Protein AF-A2DPB1-F1 (afdb_monomer)

pLDDT: mean 80.9, std 15.15, range [36.19, 98.06]

Structure (mmCIF, N/CA/C/O backbone):
data_AF-A2DPB1-F1
#
_entry.id   AF-A2DPB1-F1
#
loop_
_atom_site.group_PDB
_atom_site.id
_atom_site.type_symbol
_atom_site.label_atom_id
_atom_site.label_alt_id
_atom_site.label_comp_id
_atom_site.label_asym_id
_atom_site.label_entity_id
_atom_site.label_seq_id
_atom_site.pdbx_PDB_ins_code
_atom_site.Cartn_x
_atom_site.Cartn_y
_atom_site.Cartn_z
_atom_site.occupancy
_atom_site.B_iso_or_equiv
_atom_site.auth_seq_id
_atom_site.auth_comp_id
_atom_site.auth_asym_id
_atom_site.auth_atom_id
_atom_site.pdbx_PDB_model_num
ATOM 1 N N . MET A 1 1 ? 36.292 -20.728 0.031 1.00 47.22 1 MET A N 1
ATOM 2 C CA . MET A 1 1 ? 35.070 -20.065 -0.476 1.00 47.22 1 MET A CA 1
ATOM 3 C C . MET A 1 1 ? 35.254 -19.887 -1.971 1.00 47.22 1 MET A C 1
ATOM 5 O O . MET A 1 1 ? 36.347 -19.514 -2.369 1.00 47.22 1 MET A O 1
ATOM 9 N N . SER A 1 2 ? 34.278 -20.274 -2.790 1.00 42.97 2 SER A N 1
ATOM 10 C CA . SER A 1 2 ? 34.406 -20.267 -4.252 1.00 42.97 2 SER A CA 1
ATOM 11 C C . SER A 1 2 ? 34.177 -18.864 -4.815 1.00 42.97 2 SER A C 1
ATOM 13 O O . SER A 1 2 ? 33.111 -18.297 -4.583 1.00 42.97 2 SER A O 1
ATOM 15 N N . THR A 1 3 ? 35.133 -18.340 -5.581 1.00 65.50 3 THR A N 1
ATOM 16 C CA . THR A 1 3 ? 34.942 -17.163 -6.441 1.00 65.50 3 THR A CA 1
ATOM 17 C C . THR A 1 3 ? 33.886 -17.496 -7.492 1.00 65.50 3 THR A C 1
ATOM 19 O O . THR A 1 3 ? 34.052 -18.454 -8.253 1.00 65.50 3 THR A O 1
ATOM 22 N N . ALA A 1 4 ? 32.781 -16.752 -7.517 1.00 75.88 4 ALA A N 1
ATOM 23 C CA . ALA A 1 4 ? 31.802 -16.867 -8.591 1.00 75.88 4 ALA A CA 1
ATOM 24 C C . ALA A 1 4 ? 32.280 -16.020 -9.777 1.00 75.88 4 ALA A C 1
ATOM 26 O O . ALA A 1 4 ? 32.583 -14.840 -9.613 1.00 75.88 4 ALA A O 1
ATOM 27 N N . ILE A 1 5 ? 32.369 -16.638 -10.956 1.00 81.44 5 ILE A N 1
ATOM 28 C CA . ILE A 1 5 ? 32.794 -15.990 -12.201 1.00 81.44 5 ILE A CA 1
ATOM 29 C C . ILE A 1 5 ? 31.642 -16.092 -13.200 1.00 81.44 5 ILE A C 1
ATOM 31 O O . ILE A 1 5 ? 31.186 -17.199 -13.507 1.00 81.44 5 ILE A O 1
ATOM 35 N N . TYR A 1 6 ? 31.189 -14.942 -13.697 1.00 84.12 6 TYR A N 1
ATOM 36 C CA . TYR A 1 6 ? 30.131 -14.820 -14.700 1.00 84.12 6 TYR A CA 1
ATOM 37 C C . TYR A 1 6 ? 30.739 -14.295 -16.001 1.00 84.12 6 TYR A C 1
ATOM 39 O O . TYR A 1 6 ? 31.302 -13.206 -16.009 1.00 84.12 6 TYR A O 1
ATOM 47 N N . THR A 1 7 ? 30.637 -15.058 -17.090 1.00 84.75 7 THR A N 1
ATOM 48 C CA . THR A 1 7 ? 31.286 -14.738 -18.371 1.00 84.75 7 THR A CA 1
ATOM 49 C C . THR A 1 7 ? 30.257 -14.353 -19.428 1.00 84.75 7 THR A C 1
ATOM 51 O O . THR A 1 7 ? 29.330 -15.112 -19.713 1.00 84.75 7 THR A O 1
ATOM 54 N N . TYR A 1 8 ? 30.458 -13.201 -20.064 1.00 86.31 8 TYR A N 1
ATOM 55 C CA . TYR A 1 8 ? 29.583 -12.645 -21.089 1.00 86.31 8 TYR A CA 1
ATOM 56 C C . TYR A 1 8 ? 30.371 -12.363 -22.370 1.00 86.31 8 TYR A C 1
ATOM 58 O O . TYR A 1 8 ? 31.375 -11.664 -22.343 1.00 86.31 8 TYR A O 1
ATOM 66 N N . ILE A 1 9 ? 29.897 -12.860 -23.515 1.00 86.50 9 ILE A N 1
ATOM 67 C CA . ILE A 1 9 ? 30.396 -12.407 -24.825 1.00 86.50 9 ILE A CA 1
ATOM 68 C C . ILE A 1 9 ? 29.836 -11.014 -25.108 1.00 86.50 9 ILE A C 1
ATOM 70 O O . ILE A 1 9 ? 28.608 -10.857 -25.108 1.00 86.50 9 ILE A O 1
ATOM 74 N N . VAL A 1 10 ? 30.724 -10.049 -25.345 1.00 87.50 10 VAL A N 1
ATOM 75 C CA . VAL A 1 10 ? 30.403 -8.626 -25.525 1.00 87.50 10 VAL A CA 1
ATOM 76 C C . VAL A 1 10 ? 31.264 -7.996 -26.617 1.00 87.50 10 VAL A C 1
ATOM 78 O O . VAL A 1 10 ? 32.323 -8.523 -26.960 1.00 87.50 10 VAL A O 1
ATOM 81 N N . ASP A 1 11 ? 30.830 -6.841 -27.114 1.00 88.00 11 ASP A N 1
ATOM 82 C CA . ASP A 1 11 ? 31.676 -5.942 -27.904 1.00 88.00 11 ASP A CA 1
ATOM 83 C C . ASP A 1 11 ? 32.127 -4.779 -27.006 1.00 88.00 11 ASP A C 1
ATOM 85 O O . ASP A 1 11 ? 31.291 -4.063 -26.458 1.00 88.00 11 ASP A O 1
ATOM 89 N N . TYR A 1 12 ? 33.431 -4.605 -26.806 1.00 88.12 12 TYR A N 1
ATOM 90 C CA . TYR A 1 12 ? 34.003 -3.497 -26.037 1.00 88.12 12 TYR A CA 1
ATOM 91 C C . TYR A 1 12 ? 34.253 -2.288 -26.938 1.00 88.12 12 TYR A C 1
ATOM 93 O O . TYR A 1 12 ? 34.851 -2.444 -28.003 1.00 88.12 12 TYR A O 1
ATOM 101 N N . TYR A 1 13 ? 33.829 -1.098 -26.509 1.00 83.31 13 TYR A N 1
ATOM 102 C CA . TYR A 1 13 ? 34.054 0.163 -27.218 1.00 83.31 13 TYR A CA 1
ATOM 103 C C . TYR A 1 13 ? 35.160 0.974 -26.542 1.00 83.31 13 TYR A C 1
ATOM 105 O O . TYR A 1 13 ? 34.968 1.477 -25.436 1.00 83.31 13 TYR A O 1
ATOM 113 N N . ASP A 1 14 ? 36.278 1.146 -27.246 1.00 69.88 14 ASP A N 1
ATOM 114 C CA . ASP A 1 14 ? 37.381 2.033 -26.839 1.00 69.88 14 ASP A CA 1
ATOM 115 C C . ASP A 1 14 ? 37.124 3.478 -27.321 1.00 69.88 14 ASP A C 1
ATOM 117 O O . ASP A 1 14 ? 37.449 4.470 -26.675 1.00 69.88 14 ASP A O 1
ATOM 121 N N . THR A 1 15 ? 36.432 3.611 -28.459 1.00 65.25 15 THR A N 1
ATOM 122 C CA . THR A 1 15 ? 35.883 4.876 -28.972 1.00 65.25 15 THR A CA 1
ATOM 123 C C . THR A 1 15 ? 34.511 4.622 -29.611 1.00 65.25 15 THR A C 1
ATOM 125 O O . THR A 1 15 ? 34.209 3.480 -29.964 1.00 65.25 15 THR A O 1
ATOM 128 N N . PRO A 1 16 ? 33.673 5.653 -29.857 1.00 60.62 16 PRO A N 1
ATOM 129 C CA . PRO A 1 16 ? 32.353 5.472 -30.477 1.00 60.62 16 PRO A CA 1
ATOM 130 C C . PRO A 1 16 ? 32.365 4.769 -31.846 1.00 60.62 16 PRO A C 1
ATOM 132 O O . PRO A 1 16 ? 31.324 4.311 -32.313 1.00 60.62 16 PRO A O 1
ATOM 135 N N . THR A 1 17 ? 33.523 4.709 -32.508 1.00 60.09 17 THR A N 1
ATOM 136 C CA . THR A 1 17 ? 33.701 4.143 -33.851 1.00 60.09 17 THR A CA 1
ATOM 137 C C . THR A 1 17 ? 34.551 2.875 -33.888 1.00 60.09 17 THR A C 1
ATOM 139 O O . THR A 1 17 ? 34.621 2.247 -34.942 1.00 60.09 17 THR A O 1
ATOM 142 N N . HIS A 1 18 ? 35.191 2.483 -32.783 1.00 73.44 18 HIS A N 1
ATOM 143 C CA . HIS A 1 18 ? 36.031 1.289 -32.727 1.00 73.44 18 HIS A CA 1
ATOM 144 C C . HIS A 1 18 ? 35.548 0.352 -31.625 1.00 73.44 18 HIS A C 1
ATOM 146 O O . HIS A 1 18 ? 35.540 0.722 -30.451 1.00 73.44 18 HIS A O 1
ATOM 152 N N . TYR A 1 19 ? 35.164 -0.863 -32.023 1.00 80.25 19 TYR A N 1
ATOM 153 C CA . TYR A 1 19 ? 34.844 -1.936 -31.094 1.00 80.25 19 TYR A CA 1
ATOM 154 C C . TYR A 1 19 ? 35.705 -3.170 -31.342 1.00 80.25 19 TYR A C 1
ATOM 156 O O . TYR A 1 19 ? 36.102 -3.449 -32.477 1.00 80.25 19 TYR A O 1
ATOM 164 N N . THR A 1 20 ? 35.942 -3.913 -30.267 1.00 85.31 20 THR A N 1
ATOM 165 C CA . THR A 1 20 ? 36.627 -5.204 -30.276 1.00 85.31 20 THR A CA 1
ATOM 166 C C . THR A 1 20 ? 35.700 -6.223 -29.633 1.00 85.31 20 THR A C 1
ATOM 168 O O . THR A 1 20 ? 35.124 -5.955 -28.583 1.00 85.31 20 THR A O 1
ATOM 171 N N . LYS A 1 21 ? 35.518 -7.384 -30.262 1.00 86.12 21 LYS A N 1
ATOM 172 C CA . LYS A 1 21 ? 34.710 -8.467 -29.693 1.00 86.12 21 LYS A CA 1
ATOM 173 C C . LYS A 1 21 ? 35.539 -9.251 -28.683 1.00 86.12 21 LYS A C 1
ATOM 175 O O . LYS A 1 21 ? 36.700 -9.532 -28.955 1.00 86.12 21 LYS A O 1
ATOM 180 N N . GLY A 1 22 ? 34.939 -9.647 -27.566 1.00 88.12 22 GLY A N 1
ATOM 181 C CA . GLY A 1 22 ? 35.652 -10.369 -26.519 1.00 88.12 22 GLY A CA 1
ATOM 182 C C . GLY A 1 22 ? 34.749 -10.987 -25.457 1.00 88.12 22 GLY A C 1
ATOM 183 O O . GLY A 1 22 ? 33.535 -11.128 -25.635 1.00 88.12 22 GLY A O 1
ATOM 184 N N . ALA A 1 23 ? 35.361 -11.375 -24.342 1.00 87.00 23 ALA A N 1
ATOM 185 C CA . ALA A 1 23 ? 34.680 -11.895 -23.164 1.00 87.00 23 ALA A CA 1
ATOM 186 C C . ALA A 1 23 ? 34.842 -10.930 -21.984 1.00 87.00 23 ALA A C 1
ATOM 188 O O . ALA A 1 23 ? 35.957 -10.557 -21.631 1.00 87.00 23 ALA A O 1
ATOM 189 N N . LEU A 1 24 ? 33.727 -10.559 -21.358 1.00 89.44 24 LEU A N 1
ATOM 190 C CA . LEU A 1 24 ? 33.673 -9.853 -20.085 1.00 89.44 24 LEU A CA 1
ATOM 191 C C . LEU A 1 24 ? 33.402 -10.862 -18.970 1.00 89.44 24 LEU A C 1
ATOM 193 O O . LEU A 1 24 ? 32.332 -11.469 -18.922 1.00 89.44 24 LEU A O 1
ATOM 197 N N . ASN A 1 25 ? 34.351 -11.008 -18.058 1.00 89.81 25 ASN A N 1
ATOM 198 C CA . ASN A 1 25 ? 34.170 -11.712 -16.802 1.00 89.81 25 ASN A CA 1
ATOM 199 C C . ASN A 1 25 ? 33.799 -10.713 -15.709 1.00 89.81 25 ASN A C 1
ATOM 201 O O . ASN A 1 25 ? 34.487 -9.714 -15.510 1.00 89.81 25 ASN A O 1
ATOM 205 N N . ILE A 1 26 ? 32.728 -11.013 -14.980 1.00 88.94 26 ILE A N 1
ATOM 206 C CA . ILE A 1 26 ? 32.405 -10.356 -13.719 1.00 88.94 26 ILE A CA 1
ATOM 207 C C . ILE A 1 26 ? 32.721 -11.339 -12.601 1.00 88.94 26 ILE A C 1
ATOM 209 O O . ILE A 1 26 ? 32.102 -12.403 -12.514 1.00 88.94 26 ILE A O 1
ATOM 213 N N . GLU A 1 27 ? 33.701 -10.999 -11.772 1.00 88.19 27 GLU A N 1
ATOM 214 C CA . GLU A 1 27 ? 34.169 -11.851 -10.682 1.00 88.19 27 GLU A CA 1
ATOM 215 C C . GLU A 1 27 ? 33.747 -11.278 -9.335 1.00 88.19 27 GLU A C 1
ATOM 217 O O . GLU A 1 27 ? 33.955 -10.102 -9.041 1.00 88.19 27 GLU A O 1
ATOM 222 N N . GLU A 1 28 ? 33.155 -12.131 -8.507 1.00 84.00 28 GLU A N 1
ATOM 223 C CA . GLU A 1 28 ? 32.724 -11.795 -7.157 1.00 84.00 28 GLU A CA 1
ATOM 224 C C . GLU A 1 28 ? 33.746 -12.336 -6.153 1.00 84.00 28 GLU A C 1
ATOM 226 O O . GLU A 1 28 ? 33.881 -13.553 -5.984 1.00 84.00 28 GLU A O 1
ATOM 231 N N . ASN A 1 29 ? 34.471 -11.436 -5.483 1.00 79.62 29 ASN A N 1
ATOM 232 C CA . ASN A 1 29 ? 35.506 -11.804 -4.521 1.00 79.62 29 ASN A CA 1
ATOM 233 C C . ASN A 1 29 ? 35.448 -10.909 -3.272 1.00 79.62 29 ASN A C 1
ATOM 235 O O . ASN A 1 29 ? 35.620 -9.697 -3.358 1.00 79.62 29 ASN A O 1
ATOM 239 N N . TYR A 1 30 ? 35.179 -11.512 -2.108 1.00 76.44 30 TYR A N 1
ATOM 240 C CA . TYR A 1 30 ? 35.058 -10.840 -0.799 1.00 76.44 30 TYR A CA 1
ATOM 241 C C . TYR A 1 30 ? 34.155 -9.595 -0.774 1.00 76.44 30 TYR A C 1
ATOM 243 O O . TYR A 1 30 ? 34.425 -8.630 -0.066 1.00 76.44 30 TYR A O 1
ATOM 251 N N . GLY A 1 31 ? 33.057 -9.626 -1.528 1.00 71.00 31 GLY A N 1
ATOM 252 C CA . GLY A 1 31 ? 32.109 -8.516 -1.598 1.00 71.00 31 GLY A CA 1
ATOM 253 C C . GLY A 1 31 ? 32.499 -7.395 -2.563 1.00 71.00 31 GLY A C 1
ATOM 254 O O . GLY A 1 31 ? 31.848 -6.355 -2.600 1.00 71.00 31 GLY A O 1
ATOM 255 N N . THR A 1 32 ? 33.538 -7.628 -3.359 1.00 79.00 32 THR A N 1
ATOM 256 C CA . THR A 1 32 ? 33.992 -6.741 -4.422 1.00 79.00 32 THR A CA 1
ATOM 257 C C . THR A 1 32 ? 33.683 -7.379 -5.772 1.00 79.00 32 THR A C 1
ATOM 259 O O . THR A 1 32 ? 33.926 -8.573 -5.973 1.00 79.00 32 THR A O 1
ATOM 262 N N . LEU A 1 33 ? 33.144 -6.582 -6.697 1.00 87.00 33 LEU A N 1
ATOM 263 C CA . LEU A 1 33 ? 32.910 -6.990 -8.079 1.00 87.00 33 LEU A CA 1
ATOM 264 C C . LEU A 1 33 ? 34.033 -6.469 -8.975 1.00 87.00 33 LEU A C 1
ATOM 266 O O . LEU A 1 33 ? 34.257 -5.258 -9.046 1.00 87.00 33 LEU A O 1
ATOM 270 N N . PHE A 1 34 ? 34.698 -7.384 -9.671 1.00 87.38 34 PHE A N 1
ATOM 271 C CA . PHE A 1 34 ? 35.747 -7.095 -10.644 1.00 87.38 34 PHE A CA 1
ATOM 272 C C . PHE A 1 34 ? 35.201 -7.282 -12.060 1.00 87.38 34 PHE A C 1
ATOM 274 O O . PHE A 1 34 ? 34.528 -8.274 -12.333 1.00 87.38 34 PHE A O 1
ATOM 281 N N . LEU A 1 35 ? 35.489 -6.337 -12.949 1.00 90.75 35 LEU A N 1
ATOM 282 C CA . LEU A 1 35 ? 35.223 -6.396 -14.383 1.00 90.75 35 LEU A CA 1
ATOM 283 C C . LEU A 1 35 ? 36.539 -6.695 -15.099 1.00 90.75 35 LEU A C 1
ATOM 285 O O . LEU A 1 35 ? 37.435 -5.856 -15.083 1.00 90.75 35 LEU A O 1
ATOM 289 N N . ASN A 1 36 ? 36.641 -7.860 -15.734 1.00 89.31 36 ASN A N 1
ATOM 290 C CA . ASN A 1 36 ? 37.824 -8.300 -16.474 1.00 89.31 36 ASN A CA 1
ATOM 291 C C . ASN A 1 36 ? 37.440 -8.564 -17.935 1.00 89.31 36 ASN A C 1
ATOM 293 O O . ASN A 1 36 ? 36.622 -9.442 -18.203 1.00 89.31 36 ASN A O 1
ATOM 297 N N . TYR A 1 37 ? 38.010 -7.825 -18.883 1.00 89.25 37 TYR A N 1
ATOM 298 C CA . TYR A 1 37 ? 37.737 -7.980 -20.312 1.00 89.25 37 TYR A CA 1
ATOM 299 C C . TYR A 1 37 ? 38.923 -8.592 -21.067 1.00 89.25 37 TYR A C 1
ATOM 301 O O . TYR A 1 37 ? 40.076 -8.234 -20.827 1.00 89.25 37 TYR A O 1
ATOM 309 N N . TYR A 1 38 ? 38.610 -9.488 -22.005 1.00 87.88 38 TYR A N 1
ATOM 310 C CA . TYR A 1 38 ? 39.559 -10.237 -22.825 1.00 87.88 38 TYR A CA 1
ATOM 311 C C . TYR A 1 38 ? 39.149 -10.163 -24.303 1.00 87.88 38 TYR A C 1
ATOM 313 O O . TYR A 1 38 ? 38.114 -10.707 -24.690 1.00 87.88 38 TYR A O 1
ATOM 321 N N . SER A 1 39 ? 39.960 -9.514 -25.132 1.00 82.19 39 SER A N 1
ATOM 322 C CA . SER A 1 39 ? 39.757 -9.308 -26.572 1.00 82.19 39 SER A CA 1
ATOM 323 C C . SER A 1 39 ? 40.068 -10.551 -27.413 1.00 82.19 39 SER A C 1
ATOM 325 O O . SER A 1 39 ? 39.389 -10.831 -28.396 1.00 82.19 39 SER A O 1
ATOM 327 N N . GLU A 1 40 ? 41.056 -11.354 -27.013 1.00 67.06 40 GLU A N 1
ATOM 328 C CA . GLU A 1 40 ? 41.515 -12.528 -27.768 1.00 67.06 40 GLU A CA 1
ATOM 329 C C . GLU A 1 40 ? 40.867 -13.839 -27.307 1.00 67.06 40 GLU A C 1
ATOM 331 O O . GLU A 1 40 ? 41.554 -14.832 -27.025 1.00 67.06 40 GLU A O 1
ATOM 336 N N . VAL A 1 41 ? 39.540 -13.867 -27.200 1.00 63.84 41 VAL A N 1
ATOM 337 C CA . VAL A 1 41 ? 38.841 -15.119 -26.900 1.00 63.84 41 VAL A CA 1
ATOM 338 C C . VAL A 1 41 ? 38.194 -15.657 -28.162 1.00 63.84 41 VAL A C 1
ATOM 340 O O . VAL A 1 41 ? 37.314 -15.027 -28.745 1.00 63.84 41 VAL A O 1
ATOM 343 N N . ASN A 1 42 ? 38.631 -16.845 -28.587 1.00 60.94 42 ASN A N 1
ATOM 344 C CA . ASN A 1 42 ? 38.005 -17.547 -29.697 1.00 60.94 42 ASN A CA 1
ATOM 345 C C . ASN A 1 42 ? 36.584 -17.954 -29.277 1.00 60.94 42 ASN A C 1
ATOM 347 O O . ASN A 1 42 ? 36.380 -18.927 -28.551 1.00 60.94 42 ASN A O 1
ATOM 351 N N . VAL A 1 43 ? 35.602 -17.150 -29.692 1.00 55.84 43 VAL A N 1
ATOM 352 C CA . VAL A 1 43 ? 34.194 -17.250 -29.278 1.00 55.84 43 VAL A CA 1
ATOM 353 C C . VAL A 1 43 ? 33.610 -18.637 -29.580 1.00 55.84 43 VAL A C 1
ATOM 355 O O . VAL A 1 43 ? 32.739 -19.100 -28.849 1.00 55.84 43 VAL A O 1
ATOM 358 N N . GLU A 1 44 ? 34.132 -19.333 -30.595 1.00 52.75 44 GLU A N 1
ATOM 359 C CA . GLU A 1 44 ? 33.714 -20.689 -30.972 1.00 52.75 44 GLU A CA 1
ATOM 360 C C . GLU A 1 44 ? 34.159 -21.765 -29.962 1.00 52.75 44 GLU A C 1
ATOM 362 O O . GLU A 1 44 ? 33.439 -22.740 -29.765 1.00 52.75 44 GLU A O 1
ATOM 367 N N . GLN A 1 45 ? 35.284 -21.573 -29.258 1.00 51.44 45 GLN A N 1
ATOM 368 C CA . GLN A 1 45 ? 35.786 -22.516 -28.243 1.00 51.44 45 GLN A CA 1
ATOM 369 C C . GLN A 1 45 ? 35.108 -22.348 -26.872 1.00 51.44 45 GLN A C 1
ATOM 371 O O . GLN A 1 45 ? 35.019 -23.302 -26.100 1.00 51.44 45 GLN A O 1
ATOM 376 N N . LEU A 1 46 ? 34.584 -21.155 -26.569 1.00 53.75 46 LEU A N 1
ATOM 377 C CA . LEU A 1 46 ? 33.916 -20.850 -25.295 1.00 53.75 46 LEU A CA 1
ATOM 378 C C . LEU A 1 46 ? 32.561 -21.564 -25.132 1.00 53.75 46 LEU A C 1
ATOM 380 O O . LEU A 1 46 ? 32.127 -21.825 -24.010 1.00 53.75 46 LEU A O 1
ATOM 384 N N . VAL A 1 47 ? 31.890 -21.885 -26.242 1.00 52.78 47 VAL A N 1
ATOM 385 C CA . VAL A 1 47 ? 30.553 -22.507 -26.250 1.00 52.78 47 VAL A CA 1
ATOM 386 C C . VAL A 1 47 ? 30.622 -24.028 -26.020 1.00 52.78 47 VAL A C 1
ATOM 388 O O . VAL A 1 47 ? 29.632 -24.631 -25.615 1.00 52.78 47 VAL A O 1
ATOM 391 N N . SER A 1 48 ? 31.787 -24.662 -26.212 1.00 47.09 48 SER A N 1
ATOM 392 C CA . SER A 1 48 ? 31.918 -26.124 -26.341 1.00 47.09 48 SER A CA 1
ATOM 393 C C . SER A 1 48 ? 32.616 -26.855 -25.181 1.00 47.09 48 SER A C 1
ATOM 395 O O . SER A 1 48 ? 33.092 -27.967 -25.388 1.00 47.09 48 SER A O 1
ATOM 397 N N . ASN A 1 49 ? 32.613 -26.294 -23.965 1.00 47.47 49 ASN A N 1
ATOM 398 C CA . ASN A 1 49 ? 33.363 -26.712 -22.759 1.00 47.47 49 ASN A CA 1
ATOM 399 C C . ASN A 1 49 ? 34.749 -26.060 -22.656 1.00 47.47 49 ASN A C 1
ATOM 401 O O . ASN A 1 49 ? 35.621 -26.399 -23.442 1.00 47.47 49 ASN A O 1
ATOM 405 N N . LEU A 1 50 ? 34.947 -25.202 -21.640 1.00 46.00 50 LEU A N 1
ATOM 406 C CA . LEU A 1 50 ? 36.144 -25.078 -20.777 1.00 46.00 50 LEU A CA 1
ATOM 407 C C . LEU A 1 50 ? 36.110 -23.728 -20.030 1.00 46.00 50 LEU A C 1
ATOM 409 O O . LEU A 1 50 ? 36.392 -22.677 -20.589 1.00 46.00 50 LEU A O 1
ATOM 413 N N . ARG A 1 51 ? 35.857 -23.767 -18.713 1.00 48.56 51 ARG A N 1
ATOM 414 C CA . ARG A 1 51 ? 36.170 -22.667 -17.773 1.00 48.56 51 ARG A CA 1
ATOM 415 C C . ARG A 1 51 ? 37.687 -22.480 -17.555 1.00 48.56 51 ARG A C 1
ATOM 417 O O . ARG A 1 51 ? 38.079 -21.677 -16.718 1.00 48.56 51 ARG A O 1
ATOM 424 N N . ILE A 1 52 ? 38.534 -23.256 -18.237 1.00 43.41 52 ILE A N 1
ATOM 425 C CA . ILE A 1 52 ? 39.883 -23.571 -17.744 1.00 43.41 52 ILE A CA 1
ATOM 426 C C . ILE A 1 52 ? 40.998 -22.721 -18.385 1.00 43.41 52 ILE A C 1
ATOM 428 O O . ILE A 1 52 ? 41.983 -22.478 -17.704 1.00 43.41 52 ILE A O 1
ATOM 432 N N . ASP A 1 53 ? 40.841 -22.143 -19.584 1.00 48.72 53 ASP A N 1
ATOM 433 C CA . ASP A 1 53 ? 41.958 -21.405 -20.227 1.00 48.72 53 ASP A CA 1
ATOM 434 C C . ASP A 1 53 ? 41.914 -19.870 -20.120 1.00 48.72 53 ASP A C 1
ATOM 436 O O . ASP A 1 53 ? 42.898 -19.206 -20.442 1.00 48.72 53 ASP A O 1
ATOM 440 N N . ILE A 1 54 ? 40.827 -19.267 -19.620 1.00 51.38 54 ILE A N 1
ATOM 441 C CA . ILE A 1 54 ? 40.782 -17.801 -19.421 1.00 51.38 54 ILE A CA 1
ATOM 442 C C . ILE A 1 54 ? 41.543 -17.388 -18.148 1.00 51.38 54 ILE A C 1
ATOM 444 O O . ILE A 1 54 ? 42.121 -16.307 -18.103 1.00 51.38 54 ILE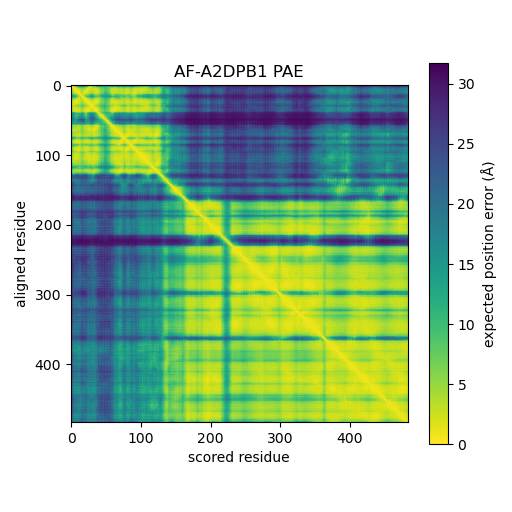 A O 1
ATOM 448 N N . GLN A 1 55 ? 41.627 -18.262 -17.136 1.00 50.00 55 GLN A N 1
ATOM 449 C CA . GLN A 1 55 ? 42.244 -17.939 -15.838 1.00 50.00 55 GLN A CA 1
ATOM 450 C C . GLN A 1 55 ? 43.764 -17.689 -15.894 1.00 50.00 55 GLN A C 1
ATOM 452 O O . GLN A 1 55 ? 44.314 -17.138 -14.945 1.00 50.00 55 GLN A O 1
ATOM 457 N N . LEU A 1 56 ? 44.447 -18.084 -16.977 1.00 48.34 56 LEU A N 1
ATOM 458 C CA . LEU A 1 56 ? 45.901 -17.922 -17.131 1.00 48.34 56 LEU A CA 1
ATOM 459 C C . LEU A 1 56 ? 46.307 -16.714 -17.988 1.00 48.34 56 LEU A C 1
ATOM 461 O O . LEU A 1 56 ? 47.485 -16.355 -17.997 1.00 48.34 56 LEU A O 1
ATOM 465 N N . LYS A 1 57 ? 45.369 -16.078 -18.702 1.00 64.75 57 LYS A N 1
ATOM 466 C CA . LYS A 1 57 ? 45.647 -14.854 -19.464 1.00 64.75 57 LYS A CA 1
ATOM 467 C C . LYS A 1 57 ? 45.394 -13.625 -18.590 1.00 64.75 57 LYS A C 1
ATOM 469 O O . LYS A 1 57 ? 44.419 -13.571 -17.845 1.00 64.75 57 LYS A O 1
ATOM 474 N N . LEU A 1 58 ? 46.273 -12.628 -18.697 1.00 73.81 58 LEU A N 1
ATOM 475 C CA . LEU A 1 58 ? 46.021 -11.304 -18.127 1.00 73.81 58 LEU A CA 1
ATOM 476 C C . LEU A 1 58 ? 44.880 -10.640 -18.915 1.00 73.81 58 LEU A C 1
ATOM 478 O O . LEU A 1 58 ? 44.889 -10.727 -20.144 1.00 73.81 58 LEU A O 1
ATOM 482 N N . PRO A 1 59 ? 43.894 -10.026 -18.242 1.00 83.00 59 PRO A N 1
ATOM 483 C CA . PRO A 1 59 ? 42.853 -9.273 -18.927 1.00 83.00 59 PRO A CA 1
ATOM 484 C C . PRO A 1 59 ? 43.451 -8.050 -19.619 1.00 83.00 59 PRO A C 1
ATOM 486 O O . PRO A 1 59 ? 44.355 -7.409 -19.082 1.00 83.00 59 PRO A O 1
ATOM 489 N N . ASP A 1 60 ? 42.905 -7.706 -20.784 1.00 82.12 60 ASP A N 1
ATOM 490 C CA . ASP A 1 60 ? 43.261 -6.472 -21.489 1.00 82.12 60 ASP A CA 1
ATOM 491 C C . ASP A 1 60 ? 42.803 -5.250 -20.685 1.00 82.12 60 ASP A C 1
ATOM 493 O O . ASP A 1 60 ? 43.492 -4.235 -20.630 1.00 82.12 60 ASP A O 1
ATOM 497 N N . PHE A 1 61 ? 41.660 -5.380 -20.002 1.00 82.38 61 PHE A N 1
ATOM 498 C CA . PHE A 1 61 ? 41.153 -4.380 -19.069 1.00 82.38 61 PHE A CA 1
ATOM 499 C C . PHE A 1 61 ? 40.644 -5.039 -17.791 1.00 82.38 61 PHE A C 1
ATOM 501 O O . PHE A 1 61 ? 39.844 -5.971 -17.846 1.00 82.38 61 PHE A O 1
ATOM 508 N N . ALA A 1 62 ? 41.071 -4.517 -16.642 1.00 86.50 62 ALA A N 1
ATOM 509 C CA . ALA A 1 62 ? 40.576 -4.903 -15.327 1.00 86.50 62 ALA A CA 1
ATOM 510 C C . ALA A 1 62 ? 40.158 -3.656 -14.543 1.00 86.50 62 ALA A C 1
ATOM 512 O O . ALA A 1 62 ? 40.915 -2.686 -14.468 1.00 86.50 62 ALA A O 1
ATOM 513 N N . ALA A 1 63 ? 38.969 -3.682 -13.949 1.00 88.19 63 ALA A N 1
ATOM 514 C CA . ALA A 1 63 ? 38.455 -2.599 -13.117 1.00 88.19 63 ALA A CA 1
ATOM 515 C C . ALA A 1 63 ? 37.616 -3.138 -11.960 1.00 88.19 63 ALA A C 1
ATOM 517 O O . ALA A 1 63 ? 37.033 -4.217 -12.052 1.00 88.19 63 ALA A O 1
ATOM 518 N N . ILE A 1 64 ? 37.506 -2.370 -10.879 1.00 87.31 64 ILE A N 1
ATOM 519 C CA . ILE A 1 64 ? 36.579 -2.675 -9.790 1.00 87.31 64 ILE A CA 1
ATOM 520 C C . ILE A 1 64 ? 35.310 -1.850 -10.003 1.00 87.31 64 ILE A C 1
ATOM 522 O O . ILE A 1 64 ? 35.389 -0.660 -10.292 1.00 87.31 64 ILE A O 1
ATOM 526 N N . ILE A 1 65 ? 34.122 -2.443 -9.836 1.00 86.75 65 ILE A N 1
ATOM 527 C CA . ILE A 1 65 ? 32.858 -1.711 -10.051 1.00 86.75 65 ILE A CA 1
ATOM 528 C C . ILE A 1 65 ? 32.751 -0.470 -9.146 1.00 86.75 65 ILE A C 1
ATOM 530 O O . ILE A 1 65 ? 32.250 0.560 -9.585 1.00 86.75 65 ILE A O 1
ATOM 534 N N . SER A 1 66 ? 33.284 -0.525 -7.919 1.00 83.12 66 SER A N 1
ATOM 535 C CA . SER A 1 66 ? 33.325 0.625 -7.001 1.00 83.12 66 SER A CA 1
ATOM 536 C C . SER A 1 66 ? 34.197 1.788 -7.478 1.00 83.12 66 SER A C 1
ATOM 538 O O . SER A 1 66 ? 34.113 2.870 -6.904 1.00 83.12 66 SER A O 1
ATOM 540 N N . ASP A 1 67 ? 35.053 1.586 -8.483 1.00 85.88 67 ASP A N 1
ATOM 541 C CA . ASP A 1 67 ? 35.875 2.666 -9.030 1.00 85.88 67 ASP A CA 1
ATOM 542 C C . ASP A 1 67 ? 35.063 3.617 -9.914 1.00 85.88 67 ASP A C 1
ATOM 544 O O . ASP A 1 67 ? 35.510 4.743 -10.156 1.00 85.88 67 ASP A O 1
ATOM 548 N N . PHE A 1 68 ? 33.889 3.181 -10.378 1.00 89.38 68 PHE A N 1
ATOM 549 C CA . PHE A 1 68 ? 32.963 3.966 -11.182 1.00 89.38 68 PHE A CA 1
ATOM 550 C C . PHE A 1 68 ? 31.942 4.673 -10.292 1.00 89.38 68 PHE A C 1
ATOM 552 O O . PHE A 1 68 ? 31.482 4.137 -9.287 1.00 89.38 68 PHE A O 1
ATOM 559 N N . SER A 1 69 ? 31.548 5.883 -10.683 1.00 86.50 69 SER A N 1
ATOM 560 C CA . SER A 1 69 ? 30.501 6.643 -9.992 1.00 86.50 69 SER A CA 1
ATOM 561 C C . SER A 1 69 ? 29.123 6.421 -10.607 1.00 86.50 69 SER A C 1
ATOM 563 O O . SER A 1 69 ? 28.110 6.585 -9.925 1.00 86.50 69 SER A O 1
ATOM 565 N N . LYS A 1 70 ? 29.066 6.055 -11.893 1.00 89.31 70 LYS A N 1
ATOM 566 C CA . LYS A 1 70 ? 27.822 5.921 -12.655 1.00 89.31 70 LYS A CA 1
ATOM 567 C C . LYS A 1 70 ? 27.872 4.725 -13.606 1.00 89.31 70 LYS A C 1
ATOM 569 O O . LYS A 1 70 ? 28.934 4.361 -14.099 1.00 89.31 70 LYS A O 1
ATOM 574 N N . ILE A 1 71 ? 26.714 4.162 -13.924 1.00 90.31 71 ILE A N 1
ATOM 575 C CA . ILE A 1 71 ? 26.503 3.256 -15.053 1.00 90.31 71 ILE A CA 1
ATOM 576 C C . ILE A 1 71 ? 25.420 3.836 -15.952 1.00 90.31 71 ILE A C 1
ATOM 578 O O . ILE A 1 71 ? 24.340 4.183 -15.486 1.00 90.31 71 ILE A O 1
ATOM 582 N N . LYS A 1 72 ? 25.695 3.962 -17.244 1.00 88.06 72 LYS A N 1
ATOM 583 C CA . LYS A 1 72 ? 24.735 4.426 -18.240 1.00 88.06 72 LYS A CA 1
ATOM 584 C C . LYS A 1 72 ? 24.340 3.284 -19.159 1.00 88.06 72 LYS A C 1
ATOM 586 O O . LYS A 1 72 ? 25.184 2.528 -19.626 1.00 88.06 72 LYS A O 1
ATOM 591 N N . VAL A 1 73 ? 23.046 3.177 -19.422 1.00 83.88 73 VAL A N 1
ATOM 592 C CA . VAL A 1 73 ? 22.459 2.182 -20.315 1.00 83.88 73 VAL A CA 1
ATOM 593 C C . VAL A 1 73 ? 22.057 2.870 -21.608 1.00 83.88 73 VAL A C 1
ATOM 595 O O . VAL A 1 73 ? 21.149 3.693 -21.618 1.00 83.88 73 VAL A O 1
ATOM 598 N N . THR A 1 74 ? 22.701 2.530 -22.717 1.00 81.75 74 THR A N 1
ATOM 599 C CA . THR A 1 74 ? 22.310 3.044 -24.034 1.00 81.75 74 THR A CA 1
ATOM 600 C C . THR A 1 74 ? 21.702 1.917 -24.853 1.00 81.75 74 THR A C 1
ATOM 602 O O . THR A 1 74 ? 22.337 0.887 -25.059 1.00 81.75 74 THR A O 1
ATOM 605 N N . VAL A 1 75 ? 20.478 2.109 -25.339 1.00 70.56 75 VAL A N 1
ATOM 606 C CA . VAL A 1 75 ? 19.815 1.171 -26.251 1.00 70.56 75 VAL A CA 1
ATOM 607 C C . VAL A 1 75 ? 19.991 1.712 -27.668 1.00 70.56 75 VAL A C 1
ATOM 609 O O . VAL A 1 75 ? 19.357 2.692 -28.044 1.00 70.56 75 VAL A O 1
ATOM 612 N N . LYS A 1 76 ? 20.946 1.154 -28.421 1.00 63.88 76 LYS A N 1
ATOM 613 C CA . LYS A 1 76 ? 21.197 1.512 -29.828 1.00 63.88 76 LYS A CA 1
ATOM 614 C C . LYS A 1 76 ? 21.885 0.342 -30.529 1.00 63.88 76 LYS A C 1
ATOM 616 O O . LYS A 1 76 ? 23.076 0.132 -30.333 1.00 63.88 76 LYS A O 1
ATOM 621 N N . ASN A 1 77 ? 21.145 -0.410 -31.349 1.00 59.59 77 ASN A N 1
ATOM 622 C CA . ASN A 1 77 ? 21.625 -1.635 -32.018 1.00 59.59 77 ASN A CA 1
ATOM 623 C C . ASN A 1 77 ? 22.180 -2.701 -31.042 1.00 59.59 77 ASN A C 1
ATOM 625 O O . ASN A 1 77 ? 23.159 -3.380 -31.343 1.00 59.59 77 ASN A O 1
ATOM 629 N N . GLY A 1 78 ? 21.561 -2.824 -29.866 1.00 69.94 78 GLY A N 1
ATOM 630 C CA . GLY A 1 78 ? 22.034 -3.624 -28.733 1.00 69.94 78 GLY A CA 1
ATOM 631 C C . GLY A 1 78 ? 21.864 -2.860 -27.418 1.00 69.94 78 GLY A C 1
ATOM 632 O O . GLY A 1 78 ? 21.360 -1.733 -27.418 1.00 69.94 78 GLY A O 1
ATOM 633 N N . ILE A 1 79 ? 22.273 -3.464 -26.299 1.00 77.62 79 ILE A N 1
ATOM 634 C CA . ILE A 1 79 ? 22.328 -2.772 -25.003 1.00 77.62 79 ILE A CA 1
ATOM 635 C C . ILE A 1 79 ? 23.781 -2.480 -24.678 1.00 77.62 79 ILE A C 1
ATOM 637 O O . ILE A 1 79 ? 24.553 -3.410 -24.479 1.00 77.62 79 ILE A O 1
ATOM 641 N N . ILE A 1 80 ? 24.143 -1.210 -24.579 1.00 86.31 80 ILE A N 1
ATOM 642 C CA . ILE A 1 80 ? 25.483 -0.786 -24.185 1.00 86.31 80 ILE A CA 1
ATOM 643 C C . ILE A 1 80 ? 25.448 -0.389 -22.711 1.00 86.31 80 ILE A C 1
ATOM 645 O O . ILE A 1 80 ? 24.680 0.497 -22.331 1.00 86.31 80 ILE A O 1
ATOM 649 N N . LEU A 1 81 ? 26.271 -1.041 -21.889 1.00 90.25 81 LEU A N 1
ATOM 650 C CA . LEU A 1 81 ? 26.534 -0.627 -20.513 1.00 90.25 81 LEU A CA 1
ATOM 651 C C . LEU A 1 81 ? 27.841 0.155 -20.462 1.00 90.25 81 LEU A C 1
ATOM 653 O O . LEU A 1 81 ? 28.905 -0.421 -20.680 1.00 90.25 81 LEU A O 1
ATOM 657 N N . SER A 1 82 ? 27.733 1.441 -20.148 1.00 91.00 82 SER A N 1
ATOM 658 C CA . SER A 1 82 ? 28.837 2.381 -19.971 1.00 91.00 82 SER A CA 1
ATOM 659 C C . SER A 1 82 ? 29.104 2.592 -18.480 1.00 91.00 82 SER A C 1
ATOM 661 O O . SER A 1 82 ? 28.333 3.269 -17.802 1.00 91.00 82 SER A O 1
ATOM 663 N N . PHE A 1 83 ? 30.183 2.034 -17.947 1.00 91.31 83 PHE A N 1
ATOM 664 C CA . PHE A 1 83 ? 30.657 2.295 -16.587 1.00 91.31 83 PHE A CA 1
ATOM 665 C C . PHE A 1 83 ? 31.507 3.569 -16.591 1.00 91.31 83 PHE A C 1
ATOM 667 O O . PHE A 1 83 ? 32.511 3.635 -17.294 1.00 91.31 83 PHE A O 1
ATOM 674 N N . MET A 1 84 ? 31.103 4.594 -15.839 1.00 89.19 84 MET A N 1
ATOM 675 C CA . MET A 1 84 ? 31.651 5.951 -15.933 1.00 89.19 84 MET A CA 1
ATOM 676 C C . MET A 1 84 ? 32.264 6.430 -14.611 1.00 89.19 84 MET A C 1
ATOM 678 O O . MET A 1 84 ? 31.698 6.240 -13.531 1.00 89.19 84 MET A O 1
ATOM 682 N N . LYS A 1 85 ? 33.400 7.118 -14.719 1.00 87.94 85 LYS A N 1
ATOM 683 C CA . LYS A 1 85 ? 34.085 7.908 -13.684 1.00 87.94 85 LYS A CA 1
ATOM 684 C C . LYS A 1 85 ? 34.447 9.271 -14.293 1.00 87.94 85 LYS A C 1
ATOM 686 O O . LYS A 1 85 ? 34.461 9.381 -15.509 1.00 87.94 85 LYS A O 1
ATOM 691 N N . GLN A 1 86 ? 34.725 10.288 -13.469 1.00 76.06 86 GLN A N 1
ATOM 692 C CA . GLN A 1 86 ? 34.928 11.703 -13.856 1.00 76.06 86 GLN A CA 1
ATOM 693 C C . GLN A 1 86 ? 35.538 11.947 -15.252 1.00 76.06 86 GLN A C 1
ATOM 695 O O . GLN A 1 86 ? 34.981 12.760 -15.979 1.00 76.06 86 GLN A O 1
ATOM 700 N N . ASP A 1 87 ? 36.584 11.206 -15.641 1.00 77.25 87 ASP A N 1
ATOM 701 C CA . ASP A 1 87 ? 37.243 11.329 -16.952 1.00 77.25 87 ASP A CA 1
ATOM 702 C C . ASP A 1 87 ? 37.437 9.982 -17.686 1.00 77.25 87 ASP A C 1
ATOM 704 O O . ASP A 1 87 ? 38.286 9.869 -18.570 1.00 77.25 87 ASP A O 1
ATOM 708 N N . SER A 1 88 ? 36.701 8.928 -17.315 1.00 81.25 88 SER A N 1
ATOM 709 C CA . SER A 1 88 ? 36.819 7.616 -17.963 1.00 81.25 88 SER A CA 1
ATOM 710 C C . SER A 1 88 ? 35.477 6.908 -18.139 1.00 81.25 88 SER A C 1
ATOM 712 O O . SER A 1 88 ? 34.597 6.965 -17.282 1.00 81.25 88 SER A O 1
ATOM 714 N N . GLU A 1 89 ? 35.330 6.207 -19.261 1.00 88.38 89 GLU A N 1
ATOM 715 C CA . GLU A 1 89 ? 34.151 5.412 -19.602 1.00 88.38 89 GLU A CA 1
ATOM 716 C C . GLU A 1 89 ? 34.603 4.039 -20.113 1.00 88.38 89 GLU A C 1
ATOM 718 O O . GLU A 1 89 ? 35.516 3.947 -20.930 1.00 88.38 89 GLU A O 1
ATOM 723 N N . MET A 1 90 ? 33.973 2.969 -19.626 1.00 88.62 90 MET A N 1
ATOM 724 C CA . MET A 1 90 ? 34.128 1.619 -20.168 1.00 88.62 90 MET A CA 1
ATOM 725 C C . MET A 1 90 ? 32.787 1.113 -20.670 1.00 88.62 90 MET A C 1
ATOM 727 O O . MET A 1 90 ? 31.857 0.957 -19.879 1.00 88.62 90 MET A O 1
ATOM 731 N N . SER A 1 91 ? 32.708 0.819 -21.964 1.00 91.25 91 SER A N 1
ATOM 732 C CA . SER A 1 91 ? 31.438 0.545 -22.631 1.00 91.25 91 SER A CA 1
ATOM 733 C C . SER A 1 91 ? 31.409 -0.844 -23.250 1.00 91.25 91 SER A C 1
ATOM 735 O O . SER A 1 91 ? 32.246 -1.181 -24.084 1.00 91.25 91 SER A O 1
ATOM 737 N N . PHE A 1 92 ? 30.416 -1.643 -22.859 1.00 90.69 92 PHE A N 1
ATOM 738 C CA . PHE A 1 92 ? 30.235 -3.021 -23.317 1.00 90.69 92 PHE A CA 1
ATOM 739 C C . PHE A 1 92 ? 28.871 -3.198 -23.984 1.00 90.69 92 PHE A C 1
ATOM 741 O O . PHE A 1 92 ? 27.845 -2.923 -23.364 1.00 90.69 92 PHE A O 1
ATOM 748 N N . SER A 1 93 ? 28.854 -3.687 -25.224 1.00 88.50 93 SER A N 1
ATOM 749 C CA . SER A 1 93 ? 27.646 -4.069 -25.957 1.00 88.50 93 SER A CA 1
ATOM 750 C C . SER A 1 93 ? 27.210 -5.484 -25.616 1.00 88.50 93 SER A C 1
ATOM 752 O O . SER A 1 93 ? 27.991 -6.433 -25.711 1.00 88.50 93 SER A O 1
ATOM 754 N N . PHE A 1 94 ? 25.929 -5.643 -25.313 1.00 85.06 94 PHE A N 1
ATOM 755 C CA . PHE A 1 94 ? 25.283 -6.916 -25.055 1.00 85.06 94 PHE A CA 1
ATOM 756 C C . PHE A 1 94 ? 24.214 -7.184 -26.107 1.00 85.06 94 PHE A C 1
ATOM 758 O O . PHE A 1 94 ? 23.353 -6.349 -26.389 1.00 85.06 94 PHE A O 1
ATOM 765 N N . GLN A 1 95 ? 24.223 -8.413 -26.624 1.00 75.25 95 GLN A N 1
ATOM 766 C CA . GLN A 1 95 ? 23.216 -8.885 -27.579 1.00 75.25 95 GLN A CA 1
ATOM 767 C C . GLN A 1 95 ? 21.896 -9.316 -26.922 1.00 75.25 95 GLN A C 1
ATOM 769 O O . GLN A 1 95 ? 20.926 -9.585 -27.621 1.00 75.25 95 GLN A O 1
ATOM 774 N N . SER A 1 96 ? 21.848 -9.436 -25.591 1.00 74.50 96 SER A N 1
ATOM 775 C CA . SER A 1 96 ? 20.669 -9.926 -24.872 1.00 74.50 96 SER A CA 1
ATOM 776 C C . SER A 1 96 ? 20.422 -9.141 -23.591 1.00 74.50 96 SER A C 1
ATOM 778 O O . SER A 1 96 ? 21.324 -8.988 -22.765 1.00 74.50 96 SER A O 1
ATOM 780 N N . TYR A 1 97 ? 19.167 -8.728 -23.400 1.00 66.44 97 TYR A N 1
ATOM 781 C CA . TYR A 1 97 ? 18.685 -8.121 -22.160 1.00 66.44 97 TYR A CA 1
ATOM 782 C C . TYR A 1 97 ? 18.865 -9.027 -20.946 1.00 66.44 97 TYR A C 1
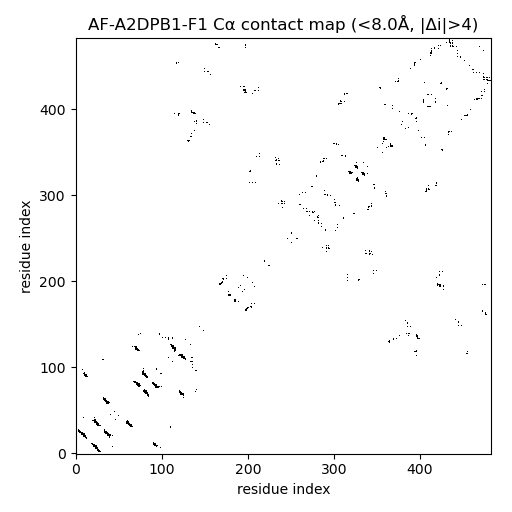ATOM 784 O O . TYR A 1 97 ? 19.210 -8.540 -19.875 1.00 66.44 97 TYR A O 1
ATOM 792 N N . PHE A 1 98 ? 18.700 -10.341 -21.106 1.00 70.25 98 PHE A N 1
ATOM 793 C CA . PHE A 1 98 ? 18.824 -11.276 -19.991 1.00 70.25 98 PHE A CA 1
ATOM 794 C C . PHE A 1 98 ? 20.206 -11.187 -19.328 1.00 70.25 98 PHE A C 1
ATOM 796 O O . PHE A 1 98 ? 20.297 -11.075 -18.111 1.00 70.25 98 PHE A O 1
ATOM 803 N N . LYS A 1 99 ? 21.269 -11.098 -20.138 1.00 77.44 99 LYS A N 1
ATOM 804 C CA . LYS A 1 99 ? 22.647 -10.921 -19.655 1.00 77.44 99 LYS A CA 1
ATOM 805 C C . LYS A 1 99 ? 22.819 -9.606 -18.901 1.00 77.44 99 LYS A C 1
ATOM 807 O O . LYS A 1 99 ? 23.443 -9.558 -17.851 1.00 77.44 99 LYS A O 1
ATOM 812 N N . VAL A 1 100 ? 22.223 -8.534 -19.412 1.00 79.06 100 VAL A N 1
ATOM 813 C CA . VAL A 1 100 ? 22.249 -7.227 -18.750 1.00 79.06 100 VAL A CA 1
ATOM 814 C C . VAL A 1 100 ? 21.491 -7.269 -17.418 1.00 79.06 100 VAL A C 1
ATOM 816 O O . VAL A 1 100 ? 21.997 -6.764 -16.421 1.00 79.06 100 VAL A O 1
ATOM 819 N N . LYS A 1 101 ? 20.327 -7.929 -17.359 1.00 71.81 101 LYS A N 1
ATOM 820 C CA . LYS A 1 101 ? 19.562 -8.145 -16.119 1.00 71.81 101 LYS A CA 1
ATOM 821 C C . LYS A 1 101 ? 20.373 -8.934 -15.085 1.00 71.81 101 LYS A C 1
ATOM 823 O O . LYS A 1 101 ? 20.347 -8.570 -13.912 1.00 71.81 101 LYS A O 1
ATOM 828 N N . GLU A 1 102 ? 21.112 -9.964 -15.500 1.00 79.44 102 GLU A N 1
ATOM 829 C CA . GLU A 1 102 ? 22.023 -10.713 -14.620 1.00 79.44 102 GLU A CA 1
ATOM 830 C C . GLU A 1 102 ? 23.129 -9.818 -14.049 1.00 79.44 102 GLU A C 1
ATOM 832 O O . GLU A 1 102 ? 23.390 -9.856 -12.848 1.00 79.44 102 GLU A O 1
ATOM 837 N N . ILE A 1 103 ? 23.726 -8.957 -14.877 1.00 84.69 103 ILE A N 1
ATOM 838 C CA . ILE A 1 103 ? 24.744 -7.990 -14.443 1.00 84.69 103 ILE A CA 1
ATOM 839 C C . ILE A 1 103 ? 24.159 -6.993 -13.442 1.00 84.69 103 ILE A C 1
ATOM 841 O O . ILE A 1 103 ? 24.749 -6.766 -12.388 1.00 84.69 103 ILE A O 1
ATOM 845 N N . PHE A 1 104 ? 22.979 -6.436 -13.720 1.00 80.56 104 PHE A N 1
ATOM 846 C CA . PHE A 1 104 ? 22.292 -5.547 -12.784 1.00 80.56 104 PHE A CA 1
ATOM 847 C C . PHE A 1 104 ? 21.959 -6.247 -11.466 1.00 80.56 104 PHE A C 1
ATOM 849 O O . PHE A 1 104 ? 22.204 -5.685 -10.403 1.00 80.56 104 PHE A O 1
ATOM 856 N N . HIS A 1 105 ? 21.493 -7.497 -11.518 1.00 77.50 105 HIS A N 1
ATOM 857 C CA . HIS A 1 105 ? 21.261 -8.316 -10.331 1.00 77.50 105 HIS A CA 1
ATOM 858 C C . HIS A 1 105 ? 22.549 -8.594 -9.539 1.00 77.50 105 HIS A C 1
ATOM 860 O O . HIS A 1 105 ? 22.530 -8.601 -8.312 1.00 77.50 105 HIS A O 1
ATOM 866 N N . LEU A 1 106 ? 23.681 -8.798 -10.213 1.00 81.31 106 LEU A N 1
ATOM 867 C CA . LEU A 1 106 ? 24.981 -8.956 -9.560 1.00 81.31 106 LEU A CA 1
ATOM 868 C C . LEU A 1 106 ? 25.412 -7.669 -8.861 1.00 81.31 106 LEU A C 1
ATOM 870 O O . LEU A 1 106 ? 25.779 -7.698 -7.689 1.00 81.31 106 LEU A O 1
ATOM 874 N N . ILE A 1 107 ? 25.314 -6.540 -9.560 1.00 84.38 107 ILE A N 1
ATOM 875 C CA . ILE A 1 107 ? 25.632 -5.211 -9.035 1.00 84.38 107 ILE A CA 1
ATOM 876 C C . ILE A 1 107 ? 24.736 -4.863 -7.841 1.00 84.38 107 ILE A C 1
ATOM 878 O O . ILE A 1 107 ? 25.238 -4.376 -6.828 1.00 84.38 107 ILE A O 1
ATOM 882 N N . SER A 1 108 ? 23.433 -5.151 -7.914 1.00 74.94 108 SER A N 1
ATOM 883 C CA . SER A 1 108 ? 22.453 -4.797 -6.875 1.00 74.94 108 SER A CA 1
ATOM 884 C C . SER A 1 108 ? 22.673 -5.514 -5.535 1.00 74.94 108 SER A C 1
ATOM 886 O O . SER A 1 108 ? 22.215 -5.059 -4.475 1.00 74.94 108 SER A O 1
ATOM 888 N N . LYS A 1 109 ? 23.445 -6.612 -5.536 1.00 75.69 109 LYS A N 1
ATOM 889 C CA . LYS A 1 109 ? 23.920 -7.246 -4.297 1.00 75.69 109 LYS A CA 1
ATOM 890 C C . LYS A 1 109 ? 24.767 -6.281 -3.463 1.00 75.69 109 LYS A C 1
ATOM 892 O O . LYS A 1 109 ? 24.638 -6.296 -2.239 1.00 75.69 109 LYS A O 1
ATOM 897 N N . TYR A 1 110 ? 25.546 -5.419 -4.119 1.00 76.81 110 TYR A N 1
ATOM 898 C CA . TYR A 1 110 ? 26.604 -4.597 -3.519 1.00 76.81 110 TYR A CA 1
ATOM 899 C C . TYR A 1 110 ? 26.369 -3.085 -3.610 1.00 76.81 110 TYR A C 1
ATOM 901 O O . TYR A 1 110 ? 26.887 -2.334 -2.783 1.00 76.81 110 TYR A O 1
ATOM 909 N N . PHE A 1 111 ? 25.567 -2.634 -4.574 1.00 78.12 111 PHE A N 1
ATOM 910 C CA . PHE A 1 111 ? 25.311 -1.220 -4.833 1.00 78.12 111 PHE A CA 1
ATOM 911 C C . PHE A 1 111 ? 23.816 -0.943 -4.989 1.00 78.12 111 PHE A C 1
ATOM 913 O O . PHE A 1 111 ? 23.063 -1.739 -5.554 1.00 78.12 111 PHE A O 1
ATOM 920 N N . ILE A 1 112 ? 23.381 0.229 -4.534 1.00 71.62 112 ILE A N 1
ATOM 921 C CA . ILE A 1 112 ? 22.113 0.812 -4.962 1.00 71.62 112 ILE A CA 1
ATOM 922 C C . ILE A 1 112 ? 22.362 1.597 -6.241 1.00 71.62 112 ILE A C 1
ATOM 924 O O . ILE A 1 112 ? 23.335 2.340 -6.344 1.00 71.62 112 ILE A O 1
ATOM 928 N N . LEU A 1 113 ? 21.471 1.426 -7.208 1.00 76.06 113 LEU A N 1
ATOM 929 C CA . LEU A 1 113 ? 21.500 2.141 -8.472 1.00 76.06 113 LEU A CA 1
ATOM 930 C C . LEU A 1 113 ? 20.435 3.223 -8.430 1.00 76.06 113 LEU A C 1
ATOM 932 O O . LEU A 1 113 ? 19.246 2.940 -8.569 1.00 76.06 113 LEU A O 1
ATOM 936 N N . LYS A 1 114 ? 20.861 4.460 -8.186 1.00 72.50 114 LYS A N 1
ATOM 937 C CA . LYS A 1 114 ? 19.961 5.613 -8.148 1.00 72.50 114 LYS A CA 1
ATOM 938 C C . LYS A 1 114 ? 19.915 6.254 -9.526 1.00 72.50 114 LYS A C 1
ATOM 940 O O . LYS A 1 114 ? 20.952 6.664 -10.029 1.00 72.50 114 LYS A O 1
ATOM 945 N N . ALA A 1 115 ? 18.738 6.367 -10.132 1.00 65.44 115 ALA A N 1
ATOM 946 C CA . ALA A 1 115 ? 18.602 7.084 -11.398 1.00 65.44 115 ALA A CA 1
ATOM 947 C C . ALA A 1 115 ? 19.088 8.539 -11.248 1.00 65.44 115 ALA A C 1
ATOM 949 O O . ALA A 1 115 ? 18.743 9.227 -10.284 1.00 65.44 115 ALA A O 1
ATOM 950 N N . SER A 1 116 ? 19.910 8.991 -12.190 1.00 68.38 116 SER A N 1
ATOM 951 C CA . SER A 1 116 ? 20.377 10.369 -12.262 1.00 68.38 116 SER A CA 1
ATOM 952 C C . SER A 1 116 ? 19.214 11.280 -12.645 1.00 68.38 116 SER A C 1
ATOM 954 O O . SER A 1 116 ? 18.436 10.971 -13.546 1.00 68.38 116 SER A O 1
ATOM 956 N N . THR A 1 117 ? 19.123 12.430 -11.982 1.00 53.16 117 THR A N 1
ATOM 957 C CA . THR A 1 117 ? 18.114 13.459 -12.269 1.00 53.16 117 THR A CA 1
ATOM 958 C C . THR A 1 117 ? 18.340 14.146 -13.618 1.00 53.16 117 THR A C 1
ATOM 960 O O . THR A 1 117 ? 17.406 14.698 -14.187 1.00 53.16 117 THR A O 1
ATOM 963 N N . GLU A 1 118 ? 19.569 14.107 -14.140 1.00 59.38 118 GLU A N 1
ATOM 964 C CA . GLU A 1 118 ? 19.961 14.777 -15.386 1.00 59.38 118 GLU A CA 1
ATOM 965 C C . GLU A 1 118 ? 19.776 13.887 -16.617 1.00 59.38 118 GLU A C 1
ATOM 967 O O . GLU A 1 118 ? 19.409 14.365 -17.688 1.00 59.38 118 GLU A O 1
ATOM 972 N N . THR A 1 119 ? 20.062 12.588 -16.481 1.00 63.84 119 THR A N 1
ATOM 973 C CA . THR A 1 119 ? 19.953 11.621 -17.578 1.00 63.84 119 THR A CA 1
ATOM 974 C C . THR A 1 119 ? 19.329 10.320 -17.067 1.00 63.84 119 THR A C 1
ATOM 976 O O . TH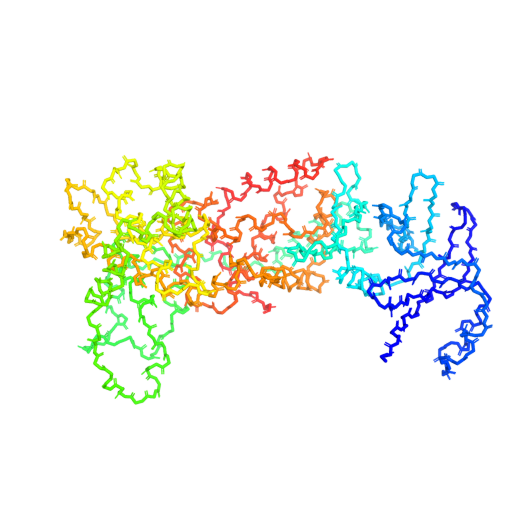R A 1 119 ? 19.972 9.579 -16.325 1.00 63.84 119 THR A O 1
ATOM 979 N N . PRO A 1 120 ? 18.100 9.989 -17.481 1.00 55.56 120 PRO A N 1
ATOM 980 C CA . PRO A 1 120 ? 17.344 8.882 -16.892 1.00 55.56 120 PRO A CA 1
ATOM 981 C C . PRO A 1 120 ? 17.938 7.489 -17.132 1.00 55.56 120 PRO A C 1
ATOM 983 O O . PRO A 1 120 ? 17.650 6.535 -16.417 1.00 55.56 120 PRO A O 1
ATOM 986 N N . THR A 1 121 ? 18.753 7.369 -18.178 1.00 70.38 121 THR A N 1
ATOM 987 C CA . THR A 1 121 ? 19.473 6.149 -18.540 1.00 70.38 121 THR A CA 1
ATOM 988 C C . THR A 1 121 ? 20.759 5.960 -17.742 1.00 70.38 121 THR A C 1
ATOM 990 O O . THR A 1 121 ? 21.470 4.983 -17.955 1.00 70.38 121 THR A O 1
ATOM 993 N N . THR A 1 122 ? 21.104 6.915 -16.882 1.00 79.25 122 THR A N 1
ATOM 994 C CA . THR A 1 122 ? 22.316 6.908 -16.072 1.00 79.25 122 THR A CA 1
ATOM 995 C C . THR A 1 122 ? 21.942 6.656 -14.623 1.00 79.25 122 THR A C 1
ATOM 997 O O . THR A 1 122 ? 21.083 7.334 -14.072 1.00 79.25 122 THR A O 1
ATOM 1000 N N . PHE A 1 123 ? 22.616 5.709 -13.988 1.00 80.75 123 PHE A N 1
ATOM 1001 C CA . PHE A 1 123 ? 22.406 5.323 -12.604 1.00 80.75 123 PHE A CA 1
ATOM 1002 C C . PHE A 1 123 ? 23.684 5.570 -11.813 1.00 80.75 123 PHE A C 1
ATOM 1004 O O . PHE A 1 123 ? 24.760 5.146 -12.219 1.00 80.75 123 PHE A O 1
ATOM 1011 N N . GLU A 1 124 ? 23.577 6.259 -10.690 1.00 83.94 124 GLU A N 1
ATOM 1012 C CA . GLU A 1 124 ? 24.662 6.480 -9.744 1.00 83.94 124 GLU A CA 1
ATOM 1013 C C . GLU A 1 124 ? 24.836 5.250 -8.858 1.00 83.94 124 GLU A C 1
ATOM 1015 O O . GLU A 1 124 ? 23.861 4.726 -8.309 1.00 83.94 124 GLU A O 1
ATOM 1020 N N . PHE A 1 125 ? 26.085 4.801 -8.717 1.00 83.12 125 PHE A N 1
ATOM 1021 C CA . PHE A 1 125 ? 26.441 3.774 -7.751 1.00 83.12 125 PHE A CA 1
ATOM 1022 C C . PHE A 1 125 ? 26.456 4.395 -6.358 1.00 83.12 125 PHE A C 1
ATOM 1024 O O . PHE A 1 125 ? 27.302 5.226 -6.034 1.00 83.12 125 PHE A O 1
ATOM 1031 N N . ILE A 1 126 ? 25.533 3.960 -5.512 1.00 75.94 126 ILE A N 1
ATOM 1032 C CA . ILE A 1 126 ? 25.540 4.273 -4.088 1.00 75.94 126 ILE A CA 1
ATOM 1033 C C . ILE A 1 126 ? 25.950 2.998 -3.368 1.00 75.94 126 ILE A C 1
ATOM 1035 O O . ILE A 1 126 ? 25.305 1.960 -3.515 1.00 75.94 126 ILE A O 1
ATOM 1039 N N . GLN A 1 127 ? 27.047 3.051 -2.614 1.00 68.94 127 GLN A N 1
ATOM 1040 C CA . GLN A 1 127 ? 27.500 1.895 -1.851 1.00 68.94 127 GLN A CA 1
ATOM 1041 C C . GLN A 1 127 ? 26.388 1.457 -0.899 1.00 68.94 127 GLN A C 1
ATOM 1043 O O . GLN A 1 127 ? 25.778 2.282 -0.216 1.00 68.94 127 GLN A O 1
ATOM 1048 N N . LYS A 1 128 ? 26.091 0.157 -0.897 1.00 61.09 128 LYS A N 1
ATOM 1049 C CA . LYS A 1 128 ? 24.996 -0.387 -0.107 1.00 61.09 128 LYS A CA 1
ATOM 1050 C C . LYS A 1 128 ? 25.345 -0.299 1.371 1.00 61.09 128 LYS A C 1
ATOM 1052 O O . LYS A 1 128 ? 26.017 -1.171 1.915 1.00 61.09 128 LYS A O 1
ATOM 1057 N N . ASP A 1 129 ? 24.873 0.754 2.027 1.00 51.88 129 ASP A N 1
ATOM 1058 C CA . ASP A 1 129 ? 24.697 0.693 3.467 1.00 51.88 129 ASP A CA 1
ATOM 1059 C C . ASP A 1 129 ? 23.612 -0.356 3.739 1.00 51.88 129 ASP A C 1
ATOM 1061 O O . ASP A 1 129 ? 22.659 -0.491 2.967 1.00 51.88 129 ASP A O 1
ATOM 1065 N N . THR A 1 130 ? 23.767 -1.146 4.799 1.00 43.72 130 THR A N 1
ATOM 1066 C CA . THR A 1 130 ? 23.016 -2.399 5.064 1.00 43.72 130 THR A CA 1
ATOM 1067 C C . THR A 1 130 ? 21.481 -2.268 5.168 1.00 43.72 130 THR A C 1
ATOM 1069 O O . THR A 1 130 ? 20.803 -3.249 5.475 1.00 43.72 130 THR A O 1
ATOM 1072 N N . ARG A 1 131 ? 20.933 -1.078 4.904 1.00 39.03 131 ARG A N 1
ATOM 1073 C CA . ARG A 1 131 ? 19.523 -0.688 5.009 1.00 39.03 131 ARG A CA 1
ATOM 1074 C C . ARG A 1 131 ? 18.864 -0.308 3.678 1.00 39.03 131 ARG A C 1
ATOM 1076 O O . ARG A 1 131 ? 17.662 -0.095 3.657 1.00 39.03 131 ARG A O 1
ATOM 1083 N N . LEU A 1 132 ? 19.612 -0.196 2.579 1.00 41.22 132 LEU A N 1
ATOM 1084 C CA . LEU A 1 132 ? 19.081 0.296 1.303 1.00 41.22 132 LEU A CA 1
ATOM 1085 C C . LEU A 1 132 ? 19.138 -0.799 0.229 1.00 41.22 132 LEU A C 1
ATOM 1087 O O . LEU A 1 132 ? 20.179 -1.413 -0.003 1.00 41.22 132 LEU A O 1
ATOM 1091 N N . ILE A 1 133 ? 18.015 -1.059 -0.438 1.00 47.44 133 ILE A N 1
ATOM 1092 C CA . ILE A 1 133 ? 17.906 -2.051 -1.517 1.00 47.44 133 ILE A CA 1
ATOM 1093 C C . ILE A 1 133 ? 17.538 -1.370 -2.818 1.00 47.44 133 ILE A C 1
ATOM 1095 O O . ILE A 1 133 ? 16.657 -0.518 -2.856 1.00 47.44 133 ILE A O 1
ATOM 1099 N N . SER A 1 134 ? 18.228 -1.764 -3.885 1.00 46.94 134 SER A N 1
ATOM 1100 C CA . SER A 1 134 ? 17.947 -1.350 -5.253 1.00 46.94 134 SER A CA 1
ATOM 1101 C C . SER A 1 134 ? 16.968 -2.294 -5.935 1.00 46.94 134 SER A C 1
ATOM 1103 O O . SER A 1 134 ? 17.110 -3.516 -5.881 1.00 46.94 134 SER A O 1
ATOM 1105 N N . LEU A 1 135 ? 16.019 -1.702 -6.657 1.00 52.09 135 LEU A N 1
ATOM 1106 C CA . LEU A 1 135 ? 15.342 -2.364 -7.764 1.00 52.09 135 LEU A CA 1
ATOM 1107 C C . LEU A 1 135 ? 16.165 -2.185 -9.035 1.00 52.09 135 LEU A C 1
ATOM 1109 O O . LEU A 1 135 ? 16.680 -1.099 -9.302 1.00 52.09 135 LEU A O 1
ATOM 1113 N N . ASN A 1 136 ? 16.268 -3.252 -9.824 1.00 56.25 136 ASN A N 1
ATOM 1114 C CA . ASN A 1 136 ? 16.906 -3.174 -11.131 1.00 56.25 136 ASN A CA 1
ATOM 1115 C C . ASN A 1 136 ? 16.050 -2.311 -12.069 1.00 56.25 136 ASN A C 1
ATOM 1117 O O . ASN A 1 136 ? 14.825 -2.470 -12.081 1.00 56.25 136 ASN A O 1
ATOM 1121 N N . PRO A 1 137 ? 16.660 -1.433 -12.879 1.00 58.47 137 PRO A N 1
ATOM 1122 C CA . PRO A 1 137 ? 15.918 -0.733 -13.910 1.00 58.47 137 PRO A CA 1
ATOM 1123 C C . PRO A 1 137 ? 15.368 -1.728 -14.940 1.00 58.47 137 PRO A C 1
ATOM 1125 O O . PRO A 1 137 ? 16.028 -2.711 -15.298 1.00 58.47 137 PRO A O 1
ATOM 1128 N N . PHE A 1 138 ? 14.169 -1.465 -15.456 1.0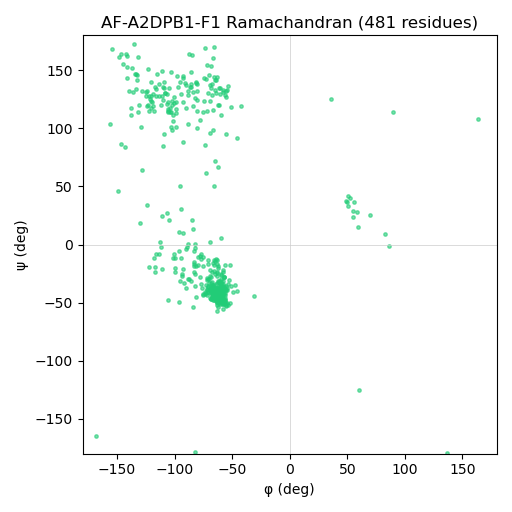0 66.00 138 PHE A N 1
ATOM 1129 C CA . PHE A 1 138 ? 13.696 -2.151 -16.654 1.00 66.00 138 PHE A CA 1
ATOM 1130 C C . PHE A 1 138 ? 14.505 -1.615 -17.828 1.00 66.00 138 PHE A C 1
ATOM 1132 O O . PHE A 1 138 ? 14.621 -0.401 -17.994 1.00 66.00 138 PHE A O 1
ATOM 1139 N N . ILE A 1 139 ? 15.068 -2.503 -18.646 1.00 55.50 139 ILE A N 1
ATOM 1140 C CA . ILE A 1 139 ? 15.780 -2.138 -19.876 1.00 55.50 139 ILE A CA 1
ATOM 1141 C C . ILE A 1 139 ? 15.083 -2.897 -20.985 1.00 55.50 139 ILE A C 1
ATOM 1143 O O . ILE A 1 139 ? 14.986 -4.118 -20.933 1.00 55.50 139 ILE A O 1
ATOM 1147 N N . ILE A 1 140 ? 14.535 -2.174 -21.953 1.00 53.09 140 ILE A N 1
ATOM 1148 C CA . ILE A 1 140 ? 13.778 -2.785 -23.039 1.00 53.09 140 ILE A CA 1
ATOM 1149 C C . ILE A 1 140 ? 14.401 -2.327 -24.345 1.00 53.09 140 ILE A C 1
ATOM 1151 O O . ILE A 1 140 ? 14.707 -1.156 -24.518 1.00 53.09 140 ILE A O 1
ATOM 1155 N N . THR A 1 141 ? 14.664 -3.290 -25.223 1.00 42.81 141 THR 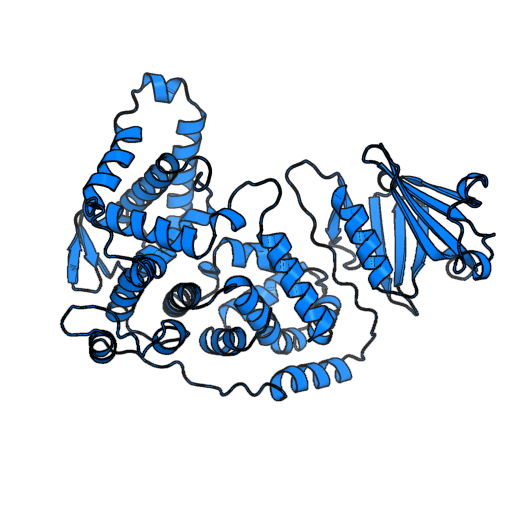A N 1
ATOM 1156 C CA . THR A 1 141 ? 15.485 -3.116 -26.429 1.00 42.81 141 THR A CA 1
ATOM 1157 C C . THR A 1 141 ? 14.693 -2.835 -27.694 1.00 42.81 141 THR A C 1
ATOM 1159 O O . THR A 1 141 ? 15.291 -2.635 -28.747 1.00 42.81 141 THR A O 1
ATOM 1162 N N . ASN A 1 142 ? 13.363 -2.889 -27.625 1.00 50.66 142 ASN A N 1
ATOM 1163 C CA . ASN A 1 142 ? 12.522 -2.657 -28.790 1.00 50.66 142 ASN A CA 1
ATOM 1164 C C . ASN A 1 142 ? 12.234 -1.160 -28.904 1.00 50.66 142 ASN A C 1
ATOM 1166 O O . ASN A 1 142 ? 11.404 -0.626 -28.170 1.00 50.66 142 ASN A O 1
ATOM 1170 N N . ASP A 1 143 ? 12.914 -0.510 -29.844 1.00 47.62 143 ASP A N 1
ATOM 1171 C CA . ASP A 1 143 ? 12.625 0.860 -30.259 1.00 47.62 143 ASP A CA 1
ATOM 1172 C C . 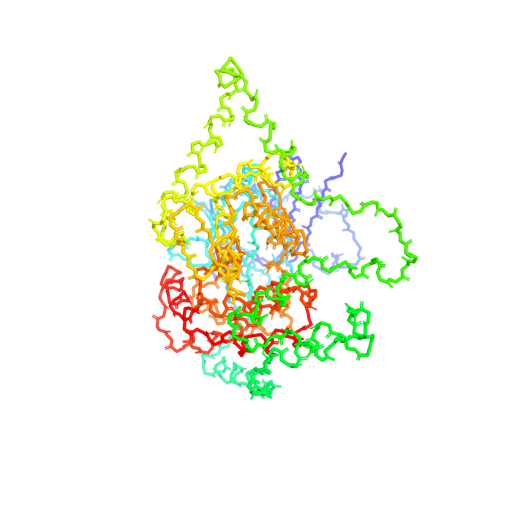ASP A 1 143 ? 11.339 0.869 -31.095 1.00 47.62 143 ASP A C 1
ATOM 1174 O O . ASP A 1 143 ? 11.371 0.779 -32.323 1.00 47.62 143 ASP A O 1
ATOM 1178 N N . TYR A 1 144 ? 10.181 0.947 -30.443 1.00 52.78 144 TYR A N 1
ATOM 1179 C CA . TYR A 1 144 ? 8.941 1.214 -31.166 1.00 52.78 144 TYR A CA 1
ATOM 1180 C C . TYR A 1 144 ? 8.786 2.707 -31.432 1.00 52.78 144 TYR A C 1
ATOM 1182 O O . TYR A 1 144 ? 9.029 3.558 -30.573 1.00 52.78 144 TYR A O 1
ATOM 1190 N N . ILE A 1 145 ? 8.315 3.028 -32.635 1.00 53.22 145 ILE A N 1
ATOM 1191 C CA . ILE A 1 145 ? 7.904 4.388 -32.977 1.00 53.22 145 ILE A CA 1
ATOM 1192 C C . ILE A 1 145 ? 6.703 4.749 -32.094 1.00 53.22 145 ILE A C 1
ATOM 1194 O O . ILE A 1 145 ? 5.826 3.921 -31.856 1.00 53.22 145 ILE A O 1
ATOM 1198 N N . LYS A 1 146 ? 6.638 6.001 -31.625 1.00 59.34 146 LYS A N 1
ATOM 1199 C CA . LYS A 1 146 ? 5.577 6.517 -30.742 1.00 59.34 146 LYS A CA 1
ATOM 1200 C C . LYS A 1 146 ? 4.156 6.122 -31.201 1.00 59.34 146 LYS A C 1
ATOM 1202 O O . LYS A 1 146 ? 3.336 5.727 -30.383 1.00 59.34 146 LYS A O 1
ATOM 1207 N N . GLU A 1 147 ? 3.874 6.150 -32.501 1.00 59.47 147 GLU A N 1
ATOM 1208 C CA . GLU A 1 147 ? 2.571 5.723 -33.043 1.00 59.47 147 GLU A CA 1
ATOM 1209 C C . GLU A 1 147 ? 2.309 4.209 -32.910 1.00 59.47 147 GLU A C 1
ATOM 1211 O O . GLU A 1 147 ? 1.190 3.809 -32.598 1.00 59.47 147 GLU A O 1
ATOM 1216 N N . GLU A 1 148 ? 3.334 3.364 -33.047 1.00 63.50 148 GLU A N 1
ATOM 1217 C CA . GLU A 1 148 ? 3.215 1.910 -32.861 1.00 63.50 148 GLU A CA 1
ATOM 1218 C C . GLU A 1 148 ? 3.004 1.544 -31.382 1.00 63.50 148 GLU A C 1
ATOM 1220 O O . GLU A 1 148 ? 2.214 0.654 -31.065 1.00 63.50 148 GLU A O 1
ATOM 1225 N N . LEU A 1 149 ? 3.650 2.272 -30.459 1.00 66.06 149 LEU A N 1
ATOM 1226 C CA . LEU A 1 149 ? 3.383 2.158 -29.018 1.00 66.06 149 LEU A CA 1
ATOM 1227 C C . LEU A 1 149 ? 1.9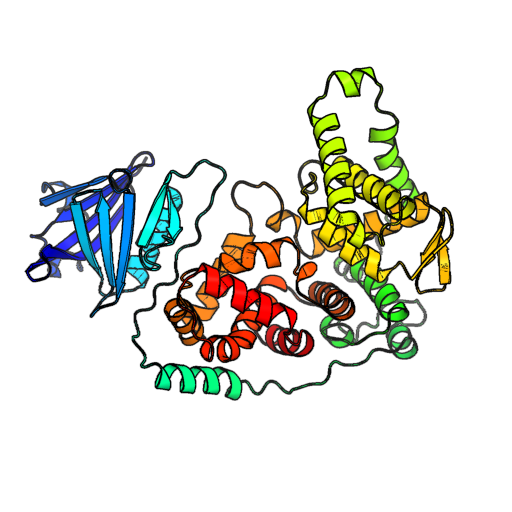27 2.492 -28.700 1.00 66.06 149 LEU A C 1
ATOM 1229 O O . LEU A 1 149 ? 1.271 1.754 -27.971 1.00 66.06 149 LEU A O 1
ATOM 1233 N N . LYS A 1 150 ? 1.402 3.576 -29.277 1.00 65.44 150 LYS A N 1
ATOM 1234 C CA . LYS A 1 150 ? 0.018 4.011 -29.066 1.00 65.44 150 LYS A CA 1
ATOM 1235 C C . LYS A 1 150 ? -0.994 2.980 -29.569 1.00 65.44 150 LYS A C 1
ATOM 1237 O O . LYS A 1 150 ? -1.997 2.723 -28.904 1.00 65.44 150 LYS A O 1
ATOM 1242 N N . GLU A 1 151 ? -0.734 2.367 -30.722 1.00 66.50 151 GLU A N 1
ATOM 1243 C CA . GLU A 1 151 ? -1.572 1.294 -31.257 1.00 66.50 151 GLU A CA 1
ATOM 1244 C C . GLU A 1 151 ? -1.531 0.047 -30.360 1.00 66.50 151 GLU A C 1
ATOM 1246 O O . GLU A 1 151 ? -2.585 -0.490 -30.017 1.00 66.50 151 GLU A O 1
ATOM 1251 N N . LYS A 1 152 ? -0.346 -0.364 -29.888 1.00 65.56 152 LYS A N 1
ATOM 1252 C CA . LYS A 1 152 ? -0.193 -1.516 -28.982 1.00 65.56 152 LYS A CA 1
ATOM 1253 C C . LYS A 1 152 ? -0.804 -1.294 -27.609 1.00 65.56 152 LYS A C 1
ATOM 1255 O O . LYS A 1 152 ? -1.447 -2.206 -27.106 1.00 65.56 152 LYS A O 1
ATOM 1260 N N . LEU A 1 153 ? -0.689 -0.097 -27.040 1.00 68.19 153 LEU A N 1
ATOM 1261 C CA . LEU A 1 153 ? -1.361 0.263 -25.789 1.00 68.19 153 LEU A CA 1
ATOM 1262 C C . LEU A 1 153 ? -2.889 0.259 -25.963 1.00 68.19 153 LEU A C 1
ATOM 1264 O O . LEU A 1 153 ? -3.605 -0.339 -25.158 1.00 68.19 153 LEU A O 1
ATOM 1268 N N . SER A 1 154 ? -3.394 0.788 -27.088 1.00 64.44 154 SER A N 1
ATOM 1269 C CA . SER A 1 154 ? -4.819 0.693 -27.434 1.00 64.44 154 SER A CA 1
ATOM 1270 C C . SER A 1 154 ? -5.282 -0.761 -27.581 1.00 64.44 154 SER A C 1
ATOM 1272 O O . SER A 1 154 ? -6.386 -1.097 -27.153 1.00 64.44 154 SER A O 1
ATOM 1274 N N . ILE A 1 155 ? -4.451 -1.640 -28.150 1.00 59.50 155 ILE A N 1
ATOM 1275 C CA . ILE A 1 155 ? -4.721 -3.080 -28.260 1.00 59.50 155 ILE A CA 1
ATOM 1276 C C . ILE A 1 155 ? -4.616 -3.774 -26.897 1.00 59.50 155 ILE A C 1
ATOM 1278 O O . ILE A 1 155 ? -5.464 -4.607 -26.606 1.00 59.50 155 ILE A O 1
ATOM 1282 N N . ALA A 1 156 ? -3.668 -3.424 -26.028 1.00 58.09 156 ALA A N 1
ATOM 1283 C CA . ALA A 1 156 ? -3.575 -3.961 -24.668 1.00 58.09 156 ALA A CA 1
ATOM 1284 C C . ALA A 1 156 ? -4.839 -3.633 -23.853 1.00 58.09 156 ALA A C 1
ATOM 1286 O O . ALA A 1 156 ? -5.332 -4.470 -23.094 1.00 58.09 156 ALA A O 1
ATOM 1287 N N . ARG A 1 157 ? -5.428 -2.453 -24.097 1.00 58.75 157 ARG A N 1
ATOM 1288 C CA . ARG A 1 157 ? -6.710 -2.019 -23.524 1.00 58.75 157 ARG A CA 1
ATOM 1289 C C . ARG A 1 157 ? -7.925 -2.681 -24.195 1.00 58.75 157 ARG A C 1
ATOM 1291 O O . ARG A 1 157 ? -8.875 -3.037 -23.512 1.00 58.75 157 ARG A O 1
ATOM 1298 N N . LYS A 1 158 ? -7.909 -2.893 -25.519 1.00 53.59 158 LYS A N 1
ATOM 1299 C CA . LYS A 1 158 ? -9.025 -3.494 -26.294 1.00 53.59 158 LYS A CA 1
ATOM 1300 C C . LYS A 1 158 ? -9.067 -5.025 -26.266 1.00 53.59 158 LYS A C 1
ATOM 1302 O O . LYS A 1 158 ? -10.149 -5.598 -26.217 1.00 53.59 158 LYS A O 1
ATOM 1307 N N . GLY A 1 159 ? -7.913 -5.689 -26.263 1.00 47.22 159 GLY A N 1
ATOM 1308 C CA . GLY A 1 159 ? -7.757 -7.141 -26.095 1.00 47.22 159 GLY A CA 1
ATOM 1309 C C . GLY A 1 159 ? -8.190 -7.622 -24.708 1.00 47.22 159 GLY A C 1
ATOM 1310 O O . GLY A 1 159 ? -8.433 -8.806 -24.497 1.00 47.22 159 GLY A O 1
ATOM 1311 N N . LYS A 1 160 ? -8.370 -6.671 -23.791 1.00 47.84 160 LYS A N 1
ATOM 1312 C CA . LYS A 1 160 ? -9.105 -6.803 -22.546 1.00 47.84 160 LYS A CA 1
ATOM 1313 C C . LYS A 1 160 ? -10.114 -5.660 -22.450 1.00 47.84 160 LYS A C 1
ATOM 1315 O O . LYS A 1 160 ? -10.040 -4.872 -21.510 1.00 47.84 160 LYS A O 1
ATOM 1320 N N . SER A 1 161 ? -11.101 -5.601 -23.355 1.00 42.47 161 SER A N 1
ATOM 1321 C CA . SER A 1 161 ? -12.406 -5.020 -23.002 1.00 42.47 161 SER A CA 1
ATOM 1322 C C . SER A 1 161 ? -13.015 -5.883 -21.886 1.00 42.47 161 SER A C 1
ATOM 1324 O O . SER A 1 161 ? -13.964 -6.644 -22.073 1.00 42.47 161 SER A O 1
ATOM 1326 N N . LEU A 1 162 ? -12.364 -5.844 -20.727 1.00 47.28 162 LEU A N 1
ATOM 1327 C CA . LEU A 1 162 ? -12.864 -6.266 -19.448 1.00 47.28 162 LEU A CA 1
ATOM 1328 C C . LEU A 1 162 ? -14.183 -5.546 -19.340 1.00 47.28 162 LEU A C 1
ATOM 1330 O O . LEU A 1 162 ? -14.232 -4.322 -19.478 1.00 47.28 162 LEU A O 1
ATOM 1334 N N . GLN A 1 163 ? -15.243 -6.340 -19.253 1.00 45.62 163 GLN A N 1
ATOM 1335 C CA . GLN A 1 163 ? -16.590 -5.839 -19.095 1.00 45.62 163 GLN A CA 1
ATOM 1336 C C . GLN A 1 163 ? -16.515 -4.700 -18.084 1.00 45.62 163 GLN A C 1
ATOM 1338 O O . GLN A 1 163 ? -16.037 -4.905 -16.968 1.00 45.62 163 GLN A O 1
ATOM 1343 N N . GLN A 1 164 ? -16.902 -3.497 -18.513 1.00 51.31 164 GLN A N 1
ATOM 1344 C CA . GLN A 1 164 ? -17.159 -2.377 -17.621 1.00 51.31 164 GLN A CA 1
ATOM 1345 C C . GLN A 1 164 ? -18.365 -2.782 -16.771 1.00 51.31 164 GLN A C 1
ATOM 1347 O O . GLN A 1 164 ? -19.496 -2.371 -17.012 1.00 51.31 164 GLN A O 1
ATOM 1352 N N . GLY A 1 165 ? -18.144 -3.715 -15.851 1.00 55.12 165 GLY A N 1
ATOM 1353 C CA . GLY A 1 165 ? -19.115 -4.110 -14.865 1.00 55.12 165 GLY A CA 1
ATOM 1354 C C . GLY A 1 165 ? -19.188 -2.948 -13.908 1.00 55.12 165 GLY A C 1
ATOM 1355 O O . GLY A 1 165 ? -18.200 -2.624 -13.248 1.00 55.12 165 GLY A O 1
ATOM 1356 N N . GLN A 1 166 ? -20.343 -2.288 -13.855 1.00 67.12 166 GLN A N 1
ATOM 1357 C CA . GLN A 1 166 ? -20.598 -1.434 -12.712 1.00 67.12 166 GLN A CA 1
ATOM 1358 C C . GLN A 1 166 ? -20.395 -2.276 -11.448 1.00 67.12 166 GLN A C 1
ATOM 1360 O O . GLN A 1 166 ? -20.813 -3.439 -11.424 1.00 67.12 166 GLN A O 1
ATOM 1365 N N . PRO A 1 167 ? -19.717 -1.724 -10.432 1.00 80.75 167 PRO A N 1
ATOM 1366 C CA . PRO A 1 167 ? -19.486 -2.448 -9.197 1.00 80.75 167 PRO A CA 1
ATOM 1367 C C . PRO A 1 167 ? -20.822 -2.932 -8.642 1.00 80.75 167 PRO A C 1
ATOM 1369 O O . PRO A 1 167 ? -21.797 -2.174 -8.589 1.00 80.75 167 PRO A O 1
ATOM 1372 N N . LYS A 1 168 ? -20.868 -4.205 -8.242 1.00 86.75 168 LYS A N 1
ATOM 1373 C CA . LYS A 1 168 ? -22.044 -4.779 -7.588 1.00 86.75 168 LYS A CA 1
ATOM 1374 C C . LYS A 1 168 ? -22.360 -3.923 -6.366 1.00 86.75 168 LYS A C 1
ATOM 1376 O O . LYS A 1 168 ? -21.475 -3.635 -5.566 1.00 86.75 168 LYS A O 1
ATOM 1381 N N . THR A 1 169 ? -23.605 -3.482 -6.241 1.00 90.69 169 THR A N 1
ATOM 1382 C CA . THR A 1 169 ? -24.052 -2.804 -5.022 1.00 90.69 169 THR A CA 1
ATOM 1383 C C . THR A 1 169 ? -24.484 -3.867 -4.024 1.00 90.69 169 THR A C 1
ATOM 1385 O O . THR A 1 169 ? -25.151 -4.818 -4.422 1.00 90.69 169 THR A O 1
ATOM 1388 N N . LEU A 1 170 ? -24.089 -3.724 -2.760 1.00 92.06 170 LEU A N 1
ATOM 1389 C CA . LEU A 1 170 ? -24.500 -4.621 -1.684 1.00 92.06 170 LEU A CA 1
ATOM 1390 C C . LEU A 1 170 ? -25.294 -3.837 -0.638 1.00 92.06 170 LEU A C 1
ATOM 1392 O O . LEU A 1 170 ? -24.766 -2.951 0.034 1.00 92.06 170 LEU A O 1
ATOM 1396 N N . SER A 1 171 ? -26.570 -4.179 -0.508 1.00 92.12 171 SER A N 1
ATOM 1397 C CA . SER A 1 171 ? -27.479 -3.666 0.516 1.00 92.12 171 SER A CA 1
ATOM 1398 C C . SER A 1 171 ? -27.381 -4.455 1.825 1.00 92.12 171 SER A C 1
ATOM 1400 O O . SER A 1 171 ? -26.937 -5.604 1.858 1.00 92.12 171 SER A O 1
ATOM 1402 N N . GLU A 1 172 ? -27.886 -3.876 2.918 1.00 88.94 172 GLU A N 1
ATOM 1403 C CA . GLU A 1 172 ? -27.929 -4.547 4.226 1.00 88.94 172 GLU A CA 1
ATOM 1404 C C . GLU A 1 172 ? -28.739 -5.856 4.182 1.00 88.94 172 GLU A C 1
ATOM 1406 O O . GLU A 1 172 ? -28.363 -6.850 4.804 1.00 88.94 172 GLU A O 1
ATOM 1411 N N . SER A 1 173 ? -29.843 -5.877 3.428 1.00 90.00 173 SER A N 1
ATOM 1412 C CA . SER A 1 173 ? -30.660 -7.080 3.242 1.00 90.00 173 SER A CA 1
ATOM 1413 C C . SER A 1 173 ? -29.922 -8.177 2.484 1.00 90.00 173 SER A C 1
ATOM 1415 O O . SER A 1 173 ? -30.030 -9.345 2.852 1.00 90.00 173 SER A O 1
ATOM 1417 N N . GLU A 1 174 ? -29.160 -7.810 1.453 1.00 91.19 174 GLU A N 1
ATOM 1418 C CA . GLU A 1 174 ? -28.370 -8.772 0.686 1.00 91.19 174 GLU A CA 1
ATOM 1419 C C . GLU A 1 174 ? -27.246 -9.328 1.550 1.00 91.19 174 GLU A C 1
ATOM 1421 O O . GLU A 1 174 ? -27.113 -10.546 1.629 1.00 91.19 174 GLU A O 1
ATOM 1426 N N . PHE A 1 175 ? -26.530 -8.473 2.289 1.00 90.38 175 PHE A N 1
ATOM 1427 C CA . PHE A 1 175 ? -25.512 -8.905 3.245 1.00 90.38 175 PHE A CA 1
ATOM 1428 C C . PHE A 1 175 ? -26.074 -9.903 4.265 1.00 90.38 175 PHE A C 1
ATOM 1430 O O . PHE A 1 175 ? -25.537 -10.996 4.416 1.00 90.38 175 PHE A O 1
ATOM 1437 N N . LYS A 1 176 ? -27.208 -9.586 4.906 1.00 88.62 176 LYS A N 1
ATOM 1438 C CA . LYS A 1 176 ? -27.877 -10.493 5.856 1.00 88.62 176 LYS A CA 1
ATOM 1439 C C . LYS A 1 176 ? -28.287 -11.820 5.216 1.00 88.62 176 LYS A C 1
ATOM 1441 O O . LYS A 1 176 ? -28.238 -12.855 5.873 1.00 88.62 176 LYS A O 1
ATOM 1446 N N . SER A 1 177 ? -28.653 -11.813 3.935 1.00 90.25 177 SER A N 1
ATOM 1447 C CA . SER A 1 177 ? -29.036 -13.026 3.209 1.00 90.25 177 SER A CA 1
ATOM 1448 C C . SER A 1 177 ? -27.867 -13.976 2.911 1.00 90.25 177 SER A C 1
ATOM 1450 O O . SER A 1 177 ? -28.117 -15.134 2.570 1.00 90.25 177 SER A O 1
ATOM 1452 N N . LEU A 1 178 ? -26.612 -13.535 3.066 1.00 88.81 178 LEU A N 1
ATOM 1453 C CA . LEU A 1 178 ? -25.419 -14.379 2.897 1.00 88.81 178 LEU A CA 1
ATOM 1454 C C . LEU A 1 178 ? -25.186 -15.332 4.077 1.00 88.81 178 LEU A C 1
ATOM 1456 O O . LEU A 1 178 ? -24.374 -16.251 3.972 1.00 88.81 178 LEU A O 1
ATOM 1460 N N . PHE A 1 179 ? -25.915 -15.144 5.177 1.00 87.69 179 PHE A N 1
ATOM 1461 C CA . PHE A 1 179 ? -25.801 -15.945 6.390 1.00 87.69 179 PHE A CA 1
ATOM 1462 C C . PHE A 1 179 ? -26.948 -16.949 6.513 1.00 87.69 179 PHE A C 1
ATOM 1464 O O . PHE A 1 179 ? -28.059 -16.726 6.019 1.00 87.69 179 PHE A O 1
ATOM 1471 N N . ASP A 1 180 ? -26.663 -18.091 7.129 1.00 84.69 180 ASP A N 1
ATOM 1472 C CA . ASP A 1 180 ? -27.672 -19.065 7.535 1.00 84.69 180 ASP A CA 1
ATOM 1473 C C . ASP A 1 180 ? -28.325 -18.695 8.882 1.00 84.69 180 ASP A C 1
ATOM 1475 O O . ASP A 1 180 ? -28.023 -17.669 9.493 1.00 84.69 180 ASP A O 1
ATOM 1479 N N . GLU A 1 181 ? -29.237 -19.544 9.358 1.00 83.38 181 GLU A N 1
ATOM 1480 C CA . GLU A 1 181 ? -29.955 -19.351 10.628 1.00 83.38 181 GLU A CA 1
ATOM 1481 C C . GLU A 1 181 ? -29.027 -19.344 11.858 1.00 83.38 181 GLU A C 1
ATOM 1483 O O . GLU A 1 181 ? -29.399 -18.824 12.909 1.00 83.38 181 GLU A O 1
ATOM 1488 N N . ASN A 1 182 ? -27.804 -19.868 11.723 1.00 79.75 182 ASN A N 1
ATOM 1489 C CA . ASN A 1 182 ? -26.780 -19.897 12.766 1.00 79.75 182 ASN A CA 1
ATOM 1490 C C . ASN A 1 182 ? -25.787 -18.726 12.648 1.00 79.75 182 ASN A C 1
ATOM 1492 O O . ASN A 1 182 ? -24.753 -18.737 13.317 1.00 79.75 182 ASN A O 1
ATOM 1496 N N . ASN A 1 183 ? -26.072 -17.725 11.805 1.00 73.62 183 ASN A N 1
ATOM 1497 C CA . ASN A 1 183 ? -25.173 -16.613 11.470 1.00 73.62 183 ASN A CA 1
ATOM 1498 C C . ASN A 1 183 ? -23.826 -17.058 10.871 1.00 73.62 183 ASN A C 1
ATOM 1500 O O . ASN A 1 183 ? -22.814 -16.367 11.000 1.00 73.62 183 ASN A O 1
ATOM 1504 N N . THR A 1 184 ? -23.798 -18.212 10.205 1.00 80.44 184 THR A N 1
ATOM 1505 C CA . THR A 1 184 ? -22.617 -18.710 9.494 1.00 80.44 184 THR A CA 1
ATOM 1506 C C . THR A 1 184 ? -22.706 -18.329 8.021 1.00 80.44 184 THR A C 1
ATOM 1508 O O . THR A 1 184 ? -23.783 -18.368 7.424 1.00 80.44 184 THR A O 1
ATOM 1511 N N . PHE A 1 185 ? -21.582 -17.926 7.422 1.00 82.56 185 PHE A N 1
ATOM 1512 C CA . PHE A 1 185 ? -21.535 -17.585 6.001 1.00 82.56 185 PHE A CA 1
ATOM 1513 C C . PHE A 1 185 ? -21.835 -18.819 5.155 1.00 82.56 185 PHE A C 1
ATOM 1515 O O . PHE A 1 185 ? -21.258 -19.888 5.372 1.00 82.56 185 PHE A O 1
ATOM 1522 N N . LYS A 1 186 ? -22.751 -18.683 4.194 1.00 81.44 186 LYS A N 1
ATOM 1523 C CA . LYS A 1 186 ? -23.225 -19.815 3.399 1.00 81.44 186 LYS A CA 1
ATOM 1524 C C . LYS A 1 186 ? -22.063 -20.462 2.622 1.00 81.44 186 LYS A C 1
ATOM 1526 O O . LYS A 1 186 ? -21.372 -19.768 1.877 1.00 81.44 186 LYS A O 1
ATOM 1531 N N . PRO A 1 187 ? -21.880 -21.797 2.696 1.00 71.19 187 PRO A N 1
ATOM 1532 C CA . PRO A 1 187 ? -20.782 -22.488 2.005 1.00 71.19 187 PRO A CA 1
ATOM 1533 C C . PRO A 1 187 ? -20.819 -22.374 0.475 1.00 71.19 187 PRO A C 1
ATOM 1535 O O . PRO A 1 187 ? -19.818 -22.607 -0.194 1.00 71.19 187 PRO A O 1
ATOM 1538 N N . THR A 1 188 ? -21.979 -22.050 -0.100 1.00 69.06 188 THR A N 1
ATOM 1539 C CA . THR A 1 188 ? -22.169 -21.903 -1.551 1.00 69.06 188 THR A CA 1
ATOM 1540 C C . THR A 1 188 ? -21.618 -20.591 -2.111 1.00 69.06 188 THR A C 1
ATOM 1542 O O . THR A 1 188 ? -21.604 -20.419 -3.328 1.00 69.06 188 THR A O 1
ATOM 1545 N N . THR A 1 189 ? -21.193 -19.661 -1.254 1.00 71.50 189 THR A N 1
ATOM 1546 C CA . THR A 1 189 ? -20.681 -18.337 -1.630 1.00 71.50 189 THR A CA 1
ATOM 1547 C C . THR A 1 189 ? -19.211 -18.189 -1.247 1.00 71.50 189 THR A C 1
ATOM 1549 O O . THR A 1 189 ? -18.769 -18.729 -0.237 1.00 71.50 189 THR A O 1
ATOM 1552 N N . THR A 1 190 ? -18.440 -17.438 -2.037 1.00 80.75 190 THR A N 1
ATOM 1553 C CA . THR A 1 190 ? -17.047 -17.078 -1.716 1.00 80.75 190 THR A CA 1
ATOM 1554 C C . THR A 1 190 ? -16.951 -15.583 -1.423 1.00 80.75 190 THR A C 1
ATOM 1556 O O . THR A 1 190 ? -17.695 -14.790 -1.999 1.00 80.75 190 THR A O 1
ATOM 1559 N N . PHE A 1 191 ? -16.018 -15.175 -0.555 1.00 83.06 191 PHE A N 1
ATOM 1560 C CA . PHE A 1 191 ? -15.794 -13.750 -0.269 1.00 83.06 191 PHE A CA 1
ATOM 1561 C C . PHE A 1 191 ? -15.435 -12.951 -1.518 1.00 83.06 191 PHE A C 1
ATOM 1563 O O . PHE A 1 191 ? -15.922 -11.838 -1.683 1.00 83.06 191 PHE A O 1
ATOM 1570 N N . GLU A 1 192 ? -14.650 -13.537 -2.423 1.00 85.62 192 GLU A N 1
ATOM 1571 C CA . GLU A 1 192 ? -14.341 -12.915 -3.709 1.00 85.62 192 GLU A CA 1
ATOM 1572 C C . GLU A 1 192 ? -15.612 -12.581 -4.503 1.00 85.62 192 GLU A C 1
ATOM 1574 O O . GLU A 1 192 ? -15.749 -11.463 -4.981 1.00 85.62 192 GLU A O 1
ATOM 1579 N N . ASN A 1 193 ? -16.576 -13.498 -4.591 1.00 85.31 193 ASN A N 1
ATOM 1580 C CA . ASN A 1 193 ? -17.791 -13.266 -5.376 1.00 85.31 193 ASN A CA 1
ATOM 1581 C C . ASN A 1 193 ? -18.745 -12.250 -4.730 1.00 85.31 193 ASN A C 1
ATOM 1583 O O . ASN A 1 193 ? -19.499 -11.572 -5.432 1.00 85.31 193 ASN A O 1
ATOM 1587 N N . GLU A 1 194 ? -18.751 -12.166 -3.400 1.00 88.94 194 GLU A N 1
ATOM 1588 C CA . GLU A 1 194 ? -19.726 -11.351 -2.674 1.00 88.94 194 GLU A CA 1
ATOM 1589 C C . GLU A 1 194 ? -19.229 -9.955 -2.313 1.00 88.94 194 GLU A C 1
ATOM 1591 O O . GLU A 1 194 ? -20.040 -9.032 -2.263 1.00 88.94 194 GLU A O 1
ATOM 1596 N N . PHE A 1 195 ? -17.926 -9.790 -2.071 1.00 92.12 195 PHE A N 1
ATOM 1597 C CA . PHE A 1 195 ? -17.379 -8.573 -1.467 1.00 92.12 195 PHE A CA 1
ATOM 1598 C C . PHE A 1 195 ? -16.323 -7.868 -2.320 1.00 92.12 195 PHE A C 1
ATOM 1600 O O . PHE A 1 195 ? -16.081 -6.674 -2.120 1.00 92.12 195 PHE A O 1
ATOM 1607 N N . TYR A 1 196 ? -15.711 -8.552 -3.292 1.00 93.12 196 TYR A N 1
ATOM 1608 C CA . TYR A 1 196 ? -14.716 -7.929 -4.161 1.00 93.12 196 TYR A CA 1
ATOM 1609 C C . TYR A 1 196 ? -15.341 -6.831 -5.031 1.00 93.12 196 TYR A C 1
ATOM 1611 O O . TYR A 1 196 ? -16.381 -7.040 -5.656 1.00 93.12 196 TYR A O 1
ATOM 1619 N N . ASN A 1 197 ? -14.693 -5.662 -5.091 1.00 93.31 197 ASN A N 1
ATOM 1620 C CA . ASN A 1 197 ? -15.106 -4.524 -5.920 1.00 93.31 197 ASN A CA 1
ATOM 1621 C C . ASN A 1 197 ? -16.593 -4.130 -5.775 1.00 93.31 197 ASN A C 1
ATOM 1623 O O . ASN A 1 197 ? -17.256 -3.754 -6.744 1.00 93.31 197 ASN A O 1
ATOM 1627 N N . CYS A 1 198 ? -17.132 -4.227 -4.561 1.00 92.25 198 CYS A N 1
ATOM 1628 C CA . CYS A 1 198 ? -18.525 -3.895 -4.291 1.00 92.25 198 CYS A CA 1
ATOM 1629 C C . CYS A 1 198 ? -18.693 -2.436 -3.845 1.00 92.25 198 CYS A C 1
ATOM 1631 O O . CYS A 1 198 ? -17.873 -1.891 -3.105 1.00 92.25 198 CYS A O 1
ATOM 1633 N N . GLN A 1 199 ? -19.786 -1.810 -4.277 1.00 91.94 199 GLN A N 1
ATOM 1634 C CA . GLN A 1 199 ? -20.251 -0.530 -3.754 1.00 91.94 199 GLN A CA 1
ATOM 1635 C C . GLN A 1 199 ? -21.162 -0.789 -2.553 1.00 91.94 199 GLN A C 1
ATOM 1637 O O . GLN A 1 199 ? -22.111 -1.567 -2.637 1.00 91.94 199 GLN A O 1
ATOM 1642 N N . MET A 1 200 ? -20.889 -0.118 -1.439 1.00 93.25 200 MET A N 1
ATOM 1643 C CA . MET A 1 200 ? -21.633 -0.274 -0.190 1.00 93.25 200 MET A CA 1
ATOM 1644 C C . MET A 1 200 ? -21.876 1.100 0.423 1.00 93.25 200 MET A C 1
ATOM 1646 O O . MET A 1 200 ? -21.083 2.018 0.211 1.00 93.25 200 MET A O 1
ATOM 1650 N N . ASP A 1 201 ? -22.957 1.245 1.184 1.00 92.88 201 ASP A N 1
ATOM 1651 C CA . ASP A 1 201 ? -23.077 2.383 2.091 1.00 92.88 201 ASP A CA 1
ATOM 1652 C C . ASP A 1 201 ? -22.156 2.205 3.312 1.00 92.88 201 ASP A C 1
ATOM 1654 O O . ASP A 1 201 ? -21.590 1.131 3.550 1.00 92.88 201 ASP A O 1
ATOM 1658 N N . ASN A 1 202 ? -21.996 3.267 4.104 1.00 92.75 202 ASN A N 1
ATOM 1659 C CA . ASN A 1 202 ? -21.092 3.250 5.251 1.00 92.75 202 ASN A CA 1
ATOM 1660 C C . ASN A 1 202 ? -21.453 2.173 6.282 1.00 92.75 202 ASN A C 1
ATOM 1662 O O . ASN A 1 202 ? -20.554 1.513 6.804 1.00 92.75 202 ASN A O 1
ATOM 1666 N N . LYS A 1 203 ? -22.745 1.956 6.538 1.00 92.62 203 LYS A N 1
ATOM 1667 C CA . LYS A 1 203 ? -23.215 0.992 7.533 1.00 92.62 203 LYS A CA 1
ATOM 1668 C C . LYS A 1 203 ? -22.913 -0.437 7.088 1.00 92.62 203 LYS A C 1
ATOM 1670 O O . LYS A 1 203 ? -22.345 -1.208 7.857 1.00 92.62 203 LYS A O 1
ATOM 1675 N N . VAL A 1 204 ? -23.222 -0.778 5.838 1.00 93.06 204 VAL A N 1
ATOM 1676 C CA . VAL A 1 204 ? -22.915 -2.095 5.265 1.00 93.06 204 VAL A CA 1
ATOM 1677 C C . VAL A 1 204 ? -21.405 -2.305 5.182 1.00 93.06 204 VAL A C 1
ATOM 1679 O O . VAL A 1 204 ? -20.929 -3.366 5.573 1.00 93.06 204 VAL A O 1
ATOM 1682 N N . SER A 1 205 ? -20.637 -1.291 4.763 1.00 93.88 205 SER A N 1
ATOM 1683 C CA . SER A 1 205 ? -19.172 -1.389 4.700 1.00 93.88 205 SER A CA 1
ATOM 1684 C C . SER A 1 205 ? -18.548 -1.694 6.066 1.00 93.88 205 SER A C 1
ATOM 1686 O O . SER A 1 205 ? -17.621 -2.496 6.139 1.00 93.88 205 SER A O 1
ATOM 1688 N N . SER A 1 206 ? -19.091 -1.108 7.140 1.00 92.50 206 SER A N 1
ATOM 1689 C CA . SER A 1 206 ? -18.659 -1.347 8.519 1.00 92.50 206 SER A CA 1
ATOM 1690 C C . SER A 1 206 ? -18.879 -2.805 8.923 1.00 92.50 206 SER A C 1
ATOM 1692 O O . SER A 1 206 ? -17.944 -3.481 9.345 1.00 92.50 206 SER A O 1
ATOM 1694 N N . LEU A 1 207 ? -20.093 -3.322 8.695 1.00 89.94 207 LEU A N 1
ATOM 1695 C CA . LEU A 1 207 ? -20.461 -4.703 9.021 1.00 89.94 207 LEU A CA 1
ATOM 1696 C C . LEU A 1 207 ? -19.654 -5.729 8.217 1.00 89.94 207 LEU A C 1
ATOM 1698 O O . LEU A 1 207 ? -19.210 -6.739 8.760 1.00 89.94 207 LEU A O 1
ATOM 1702 N N . VAL A 1 208 ? -19.460 -5.476 6.921 1.00 91.69 208 VAL A N 1
ATOM 1703 C CA . VAL A 1 208 ? -18.676 -6.348 6.039 1.00 91.69 208 VAL A CA 1
ATOM 1704 C C . VAL A 1 208 ? -17.211 -6.359 6.460 1.00 91.69 208 VAL A C 1
ATOM 1706 O O . VAL A 1 208 ? -16.616 -7.432 6.550 1.00 91.69 208 VAL A O 1
ATOM 1709 N N . PHE A 1 209 ? -16.629 -5.188 6.727 1.00 93.00 209 PHE A N 1
ATOM 1710 C CA . PHE A 1 209 ? -15.239 -5.089 7.153 1.00 93.00 209 PHE A CA 1
ATOM 1711 C C . PHE A 1 209 ? -15.016 -5.815 8.480 1.00 93.00 209 PHE A C 1
ATOM 1713 O O . PHE A 1 209 ? -14.149 -6.684 8.539 1.00 93.00 209 PHE A O 1
ATOM 1720 N N . ASP A 1 210 ? -15.845 -5.540 9.491 1.00 89.19 210 ASP A N 1
ATOM 1721 C CA . ASP A 1 210 ? -15.779 -6.195 10.802 1.00 89.19 210 ASP A CA 1
ATOM 1722 C C . ASP A 1 210 ? -15.877 -7.722 10.679 1.00 89.19 210 ASP A C 1
ATOM 1724 O O . ASP A 1 210 ? -15.076 -8.471 11.247 1.00 89.19 210 ASP A O 1
ATOM 1728 N N . TYR A 1 211 ? -16.800 -8.195 9.838 1.00 88.12 211 TYR A N 1
ATOM 1729 C CA . TYR A 1 211 ? -16.956 -9.616 9.575 1.00 88.12 211 TYR A CA 1
ATOM 1730 C C . TYR A 1 211 ? -15.715 -10.224 8.911 1.00 88.12 211 TYR A C 1
ATOM 1732 O O . TYR A 1 211 ? -15.128 -11.161 9.448 1.00 88.12 211 TYR A O 1
ATOM 1740 N N . ILE A 1 212 ? -15.289 -9.711 7.751 1.00 88.00 212 ILE A N 1
ATOM 1741 C CA . ILE A 1 212 ? -14.196 -10.309 6.966 1.00 88.00 212 ILE A CA 1
ATOM 1742 C C . ILE A 1 212 ? -12.864 -10.197 7.707 1.00 88.00 212 ILE A C 1
ATOM 1744 O O . ILE A 1 212 ? -12.059 -11.135 7.674 1.00 88.00 212 ILE A O 1
ATOM 1748 N N . VAL A 1 213 ? -12.611 -9.070 8.378 1.00 88.31 213 VAL A N 1
ATOM 1749 C CA . VAL A 1 213 ? -11.354 -8.839 9.091 1.00 88.31 213 VAL A CA 1
ATOM 1750 C C . VAL A 1 213 ? -11.224 -9.794 10.275 1.00 88.31 213 VAL A C 1
ATOM 1752 O O . VAL A 1 213 ? -10.148 -10.344 10.475 1.00 88.31 213 VAL A O 1
ATOM 1755 N N . HIS A 1 214 ? -12.316 -10.150 10.953 1.00 84.06 214 HIS A N 1
ATOM 1756 C CA . HIS A 1 214 ? -12.288 -11.104 12.066 1.00 84.06 214 HIS A CA 1
ATOM 1757 C C . HIS A 1 214 ? -12.590 -12.556 11.670 1.00 84.06 214 HIS A C 1
ATOM 1759 O O . HIS A 1 214 ? -12.357 -13.474 12.460 1.00 84.06 214 HIS A O 1
ATOM 1765 N N . TYR A 1 215 ? -13.066 -12.801 10.447 1.00 80.38 215 TYR A N 1
ATOM 1766 C CA . TYR A 1 215 ? -13.346 -14.151 9.973 1.00 80.38 215 TYR A CA 1
ATOM 1767 C C . TYR A 1 215 ? -12.055 -14.948 9.776 1.00 80.38 215 TYR A C 1
ATOM 1769 O O . TYR A 1 215 ? -11.173 -14.554 9.007 1.00 80.38 215 TYR A O 1
ATOM 1777 N N . ASN A 1 216 ? -11.948 -16.098 10.436 1.00 63.97 216 ASN A N 1
ATOM 1778 C CA . ASN A 1 216 ? -10.817 -17.001 10.273 1.00 63.97 216 ASN A CA 1
ATOM 1779 C C . ASN A 1 216 ? -11.218 -18.177 9.368 1.00 63.97 216 ASN A C 1
ATOM 1781 O O . ASN A 1 216 ? -11.844 -19.132 9.828 1.00 63.97 216 ASN A O 1
ATOM 1785 N N . GLN A 1 217 ? -10.864 -18.097 8.078 1.00 53.75 217 GLN A N 1
ATOM 1786 C CA . GLN A 1 217 ? -11.189 -19.129 7.081 1.00 53.75 217 GLN A CA 1
ATOM 1787 C C . GLN A 1 217 ? -10.655 -20.515 7.486 1.00 53.75 217 GLN A C 1
ATOM 1789 O O . GLN A 1 217 ? -11.349 -21.511 7.290 1.00 53.75 217 GLN A O 1
ATOM 1794 N N . GLU A 1 218 ? -9.485 -20.589 8.128 1.00 44.00 218 GLU A N 1
ATOM 1795 C CA . GLU A 1 218 ? -8.827 -21.853 8.496 1.00 44.00 218 GLU A CA 1
ATOM 1796 C C . GLU A 1 218 ? -9.554 -22.611 9.621 1.00 44.00 218 GLU A C 1
ATOM 1798 O O . GLU A 1 218 ? -9.561 -23.843 9.636 1.00 44.00 218 GLU A O 1
ATOM 1803 N N . LYS A 1 219 ? -10.240 -21.894 10.524 1.00 48.50 219 LYS A N 1
ATOM 1804 C CA . LYS A 1 219 ? -11.040 -22.494 11.612 1.00 48.50 219 LYS A CA 1
ATOM 1805 C C . LYS A 1 219 ? -12.389 -23.053 11.145 1.00 48.50 219 LYS A C 1
ATOM 1807 O O . LYS A 1 219 ? -13.035 -23.778 11.889 1.00 48.50 219 LYS A O 1
ATOM 1812 N N . SER A 1 220 ? -12.825 -22.730 9.925 1.00 45.91 220 SER A N 1
ATOM 1813 C CA . SER A 1 220 ? -14.090 -23.243 9.377 1.00 45.91 220 SER A CA 1
ATOM 1814 C C . SER A 1 220 ? -13.967 -24.646 8.764 1.00 45.91 220 SER A C 1
ATOM 1816 O O . SER A 1 220 ? -14.975 -25.335 8.625 1.00 45.91 220 SER A O 1
ATOM 1818 N N . SER A 1 221 ? -12.747 -25.097 8.432 1.00 39.69 221 SER A N 1
ATOM 1819 C CA . SER A 1 221 ? -12.504 -26.383 7.755 1.00 39.69 221 SER A CA 1
ATOM 1820 C C . SER A 1 221 ? -12.065 -27.535 8.663 1.00 39.69 221 SER A C 1
ATOM 1822 O O . SER A 1 221 ? -12.228 -28.686 8.271 1.00 39.69 221 SER A O 1
ATOM 1824 N N . ASN A 1 222 ? -11.538 -27.263 9.858 1.00 36.19 222 ASN A N 1
ATOM 1825 C CA . ASN A 1 222 ? -11.111 -28.287 10.812 1.00 36.19 222 ASN A CA 1
ATOM 1826 C C . ASN A 1 222 ? -11.700 -27.954 12.178 1.00 36.19 222 ASN A C 1
ATOM 1828 O O . ASN A 1 222 ? -11.407 -26.877 12.675 1.00 36.19 222 ASN A O 1
ATOM 1832 N N . GLU A 1 223 ? -12.510 -28.878 12.707 1.00 41.25 223 GLU A N 1
ATOM 1833 C CA . GLU A 1 223 ? -12.969 -29.038 14.098 1.00 41.25 223 GLU A CA 1
ATOM 1834 C C . GLU A 1 223 ? -13.232 -27.758 14.908 1.00 41.25 223 GLU A C 1
ATOM 1836 O O . GLU A 1 223 ? -12.352 -26.934 15.120 1.00 41.25 223 GLU A O 1
ATOM 1841 N N . GLN A 1 224 ? -14.449 -27.650 15.455 1.00 40.09 224 GLN A N 1
ATOM 1842 C CA . GLN A 1 224 ? -14.822 -26.684 16.491 1.00 40.09 224 GLN A CA 1
ATOM 1843 C C . GLN A 1 224 ? -13.751 -26.636 17.594 1.00 40.09 224 GLN A C 1
ATOM 1845 O O . GLN A 1 224 ? -13.799 -27.409 18.549 1.00 40.09 224 GLN A O 1
ATOM 1850 N N . SER A 1 225 ? -12.766 -25.745 17.467 1.00 37.47 225 SER A N 1
ATOM 1851 C CA . SER A 1 225 ? -11.799 -25.539 18.525 1.00 37.47 225 SER A CA 1
ATOM 1852 C C . SER A 1 225 ? -12.490 -24.689 19.581 1.00 37.47 225 SER A C 1
ATOM 1854 O O . SER A 1 225 ? -12.760 -23.501 19.394 1.00 37.47 225 SER A O 1
ATOM 1856 N N . GLU A 1 226 ? -12.815 -25.334 20.698 1.00 37.78 226 GLU A N 1
ATOM 1857 C CA . GLU A 1 226 ? -13.181 -24.712 21.970 1.00 37.78 226 GLU A CA 1
ATOM 1858 C C . GLU A 1 226 ? -11.981 -23.944 22.559 1.00 37.78 226 GLU A C 1
ATOM 1860 O O . GLU A 1 226 ? -11.603 -24.116 23.716 1.00 37.78 226 GLU A O 1
ATOM 1865 N N . GLU A 1 227 ? -11.328 -23.089 21.769 1.00 39.03 227 GLU A N 1
ATOM 1866 C CA . GLU A 1 227 ? -10.499 -22.052 22.364 1.00 39.03 227 GLU A CA 1
ATOM 1867 C C . GLU A 1 227 ? -11.449 -21.081 23.073 1.00 39.03 227 GLU A C 1
ATOM 1869 O O . GLU A 1 227 ? -12.428 -20.629 22.463 1.00 39.03 227 GLU A O 1
ATOM 1874 N N . PRO A 1 228 ? -11.212 -20.758 24.356 1.00 40.59 228 PRO A N 1
ATOM 1875 C CA . PRO A 1 228 ? -12.021 -19.762 25.033 1.00 40.59 228 PRO A CA 1
ATOM 1876 C C . PRO A 1 228 ? -11.969 -18.489 24.193 1.00 40.59 228 PRO A C 1
ATOM 1878 O O . PRO A 1 228 ? -10.882 -18.023 23.848 1.00 40.59 228 PRO A O 1
ATOM 1881 N N . LYS A 1 229 ? -13.140 -17.942 23.838 1.00 49.97 229 LYS A N 1
ATOM 1882 C CA . LYS A 1 229 ? -13.241 -16.592 23.278 1.00 49.97 229 LYS A CA 1
ATOM 1883 C C . LYS A 1 229 ? -12.579 -15.661 24.288 1.00 49.97 229 LYS A C 1
ATOM 1885 O O . LYS A 1 229 ? -13.202 -15.289 25.279 1.00 49.97 229 LYS A O 1
ATOM 1890 N N . VAL A 1 230 ? -11.302 -15.351 24.082 1.00 58.84 230 VAL A N 1
ATOM 1891 C CA . VAL A 1 230 ? -10.632 -14.311 24.849 1.00 58.84 230 VAL A CA 1
ATOM 1892 C C . VAL A 1 230 ? -11.409 -13.048 24.533 1.00 58.84 230 VAL A C 1
ATOM 1894 O O . VAL A 1 230 ? -11.571 -12.684 23.367 1.00 58.84 230 VAL A O 1
ATOM 1897 N N . ASP A 1 231 ? -11.972 -12.438 25.567 1.00 82.25 231 ASP A N 1
ATOM 1898 C CA . ASP A 1 231 ? -12.628 -11.155 25.419 1.00 82.25 231 ASP A CA 1
ATOM 1899 C C . ASP A 1 231 ? -11.592 -10.152 24.891 1.00 82.25 231 ASP A C 1
ATOM 1901 O O . ASP A 1 231 ? -10.621 -9.809 25.573 1.00 82.25 231 ASP A O 1
ATOM 1905 N N . LYS A 1 232 ? -11.788 -9.722 23.642 1.00 85.12 232 LYS A N 1
ATOM 1906 C CA . LYS A 1 232 ? -10.914 -8.795 22.917 1.00 85.12 232 LYS A CA 1
ATOM 1907 C C . LYS A 1 232 ? -10.668 -7.511 23.707 1.00 85.12 232 LYS A C 1
ATOM 1909 O O . LYS A 1 232 ? -9.563 -6.962 23.649 1.00 85.12 232 LYS A O 1
ATOM 1914 N N . GLN A 1 233 ? -11.660 -7.054 24.473 1.00 88.75 233 GLN A N 1
ATOM 1915 C CA . GLN A 1 233 ? -11.523 -5.875 25.317 1.00 88.75 233 GLN A CA 1
ATOM 1916 C C . GLN A 1 233 ? -10.580 -6.144 26.492 1.00 88.75 233 GLN A C 1
ATOM 1918 O O . GLN A 1 233 ? -9.656 -5.365 26.728 1.00 88.75 233 GLN A O 1
ATOM 1923 N N . THR A 1 234 ? -10.746 -7.281 27.170 1.00 92.31 234 THR A N 1
ATOM 1924 C CA . THR A 1 234 ? -9.842 -7.735 28.237 1.00 92.31 234 THR A CA 1
ATOM 1925 C C . THR A 1 234 ? -8.403 -7.896 27.734 1.00 92.31 234 THR A C 1
ATOM 1927 O O . THR A 1 234 ? -7.460 -7.459 28.397 1.00 92.31 234 THR A O 1
ATOM 1930 N N . GLU A 1 235 ? -8.202 -8.477 26.547 1.00 91.88 235 GLU A N 1
ATOM 1931 C CA . GLU A 1 235 ? -6.864 -8.593 25.958 1.00 91.88 235 GLU A CA 1
ATOM 1932 C C . GLU A 1 235 ? -6.238 -7.225 25.671 1.00 91.88 235 GLU A C 1
ATOM 1934 O O . GLU A 1 235 ? -5.081 -6.996 26.035 1.00 91.88 235 GLU A O 1
ATOM 1939 N N . TYR A 1 236 ? -7.001 -6.315 25.059 1.00 95.19 236 TYR A N 1
ATOM 1940 C CA . TYR A 1 236 ? -6.546 -4.958 24.774 1.00 95.19 236 TYR A CA 1
ATOM 1941 C C . TYR A 1 236 ? -6.116 -4.234 26.056 1.00 95.19 236 TYR A C 1
ATOM 1943 O O . TYR A 1 236 ? -5.001 -3.713 26.123 1.00 95.19 236 TYR A O 1
ATOM 1951 N N . ILE A 1 237 ? -6.958 -4.267 27.097 1.00 95.75 237 ILE A N 1
ATOM 1952 C CA . ILE A 1 237 ? -6.673 -3.644 28.397 1.00 95.75 237 ILE A CA 1
ATOM 1953 C C . ILE A 1 237 ? -5.378 -4.209 28.987 1.00 95.75 237 ILE A C 1
ATOM 1955 O O . ILE A 1 237 ? -4.490 -3.442 29.348 1.00 95.75 237 ILE A O 1
ATOM 1959 N N . ARG A 1 238 ? -5.212 -5.537 28.993 1.00 95.06 238 ARG A N 1
ATOM 1960 C CA . ARG A 1 238 ? -4.003 -6.196 29.511 1.00 95.06 238 ARG A CA 1
ATOM 1961 C C . ARG A 1 238 ? -2.723 -5.729 28.809 1.00 95.06 238 ARG A C 1
ATOM 1963 O O . ARG A 1 238 ? -1.668 -5.639 29.434 1.00 95.06 238 ARG A O 1
ATOM 1970 N N . ILE A 1 239 ? -2.770 -5.475 27.500 1.00 94.50 239 ILE A N 1
ATOM 1971 C CA . ILE A 1 239 ? -1.605 -4.968 26.756 1.00 94.50 239 ILE A CA 1
ATOM 1972 C C . ILE A 1 239 ? -1.395 -3.482 27.058 1.00 94.50 239 ILE A C 1
ATOM 1974 O O . ILE A 1 239 ? -0.262 -3.064 27.305 1.00 94.50 239 ILE A O 1
ATOM 1978 N N . LYS A 1 240 ? -2.477 -2.698 27.095 1.00 95.50 240 LYS A N 1
ATOM 1979 C CA . LYS A 1 240 ? -2.450 -1.267 27.414 1.00 95.50 240 LYS A CA 1
ATOM 1980 C C . LYS A 1 240 ? -1.834 -0.994 28.791 1.00 95.50 240 LYS A C 1
ATOM 1982 O O . LYS A 1 240 ? -1.003 -0.098 28.946 1.00 95.50 240 LYS A O 1
ATOM 1987 N N . GLU A 1 241 ? -2.163 -1.827 29.774 1.00 95.12 241 GLU A N 1
ATOM 1988 C CA . GLU A 1 241 ? -1.626 -1.754 31.135 1.00 95.12 241 GLU A CA 1
ATOM 1989 C C . GLU A 1 241 ? -0.094 -1.838 31.183 1.00 95.12 241 GLU A C 1
ATOM 1991 O O . GLU A 1 241 ? 0.517 -1.242 32.067 1.00 95.12 241 GLU A O 1
ATOM 1996 N N . GLN A 1 242 ? 0.556 -2.504 30.220 1.00 91.06 242 GLN A N 1
ATOM 1997 C CA . GLN A 1 242 ? 2.018 -2.640 30.204 1.00 91.06 242 GLN A CA 1
ATOM 1998 C C . GLN A 1 242 ? 2.723 -1.281 30.118 1.00 91.06 242 GLN A C 1
ATOM 2000 O O . GLN A 1 242 ? 3.709 -1.045 30.820 1.00 91.06 242 GLN A O 1
ATOM 2005 N N . TRP A 1 243 ? 2.219 -0.372 29.281 1.00 91.38 243 TRP A N 1
ATOM 2006 C CA . TRP A 1 243 ? 2.806 0.958 29.133 1.00 91.38 243 TRP A CA 1
ATOM 2007 C C . TRP A 1 243 ? 2.236 1.960 30.141 1.00 91.38 243 TRP A C 1
ATOM 2009 O O . TRP A 1 243 ? 2.971 2.831 30.605 1.00 91.38 243 TRP A O 1
ATOM 2019 N N . GLN A 1 244 ? 0.979 1.800 30.568 1.00 92.44 244 GLN A N 1
ATOM 2020 C CA . GLN A 1 244 ? 0.382 2.645 31.611 1.00 92.44 244 GLN A CA 1
ATOM 2021 C C . GLN A 1 244 ? 1.021 2.426 32.989 1.00 92.44 244 GLN A C 1
ATOM 2023 O O . GLN A 1 244 ? 1.204 3.379 33.744 1.00 92.44 244 GLN A O 1
ATOM 2028 N N . ALA A 1 245 ? 1.410 1.190 33.311 1.00 91.31 245 ALA A N 1
ATOM 2029 C CA . ALA A 1 245 ? 2.058 0.850 34.575 1.00 91.31 245 ALA A CA 1
ATOM 2030 C C . ALA A 1 245 ? 3.574 1.129 34.584 1.00 91.31 245 ALA A C 1
ATOM 2032 O O . ALA A 1 245 ? 4.235 0.874 35.593 1.00 91.31 245 ALA A O 1
ATOM 2033 N N . THR A 1 246 ? 4.148 1.643 33.487 1.00 86.88 246 THR A N 1
ATOM 2034 C CA . THR A 1 246 ? 5.589 1.916 33.386 1.00 86.88 246 THR A CA 1
ATOM 2035 C C . THR A 1 246 ? 5.987 3.044 34.357 1.00 86.88 246 THR A C 1
ATOM 2037 O O . THR A 1 246 ? 5.562 4.188 34.176 1.00 86.88 246 THR A O 1
ATOM 2040 N N . PRO A 1 247 ? 6.827 2.785 35.382 1.00 88.75 247 PRO A N 1
ATOM 2041 C CA . PRO A 1 247 ? 7.203 3.794 36.368 1.00 88.75 247 PRO A CA 1
ATOM 2042 C C . PRO A 1 247 ? 8.079 4.898 35.773 1.00 88.75 247 PRO A C 1
ATOM 2044 O O . PRO A 1 247 ? 8.878 4.655 34.867 1.00 88.75 247 PRO A O 1
ATOM 2047 N N . LYS A 1 248 ? 8.042 6.096 36.371 1.00 88.12 248 LYS A N 1
ATOM 2048 C CA . LYS A 1 248 ? 8.864 7.250 35.954 1.00 88.12 248 LYS A CA 1
ATOM 2049 C C . LYS A 1 248 ? 10.352 6.910 35.773 1.00 88.12 248 LYS A C 1
ATOM 2051 O O . LYS A 1 248 ? 10.962 7.324 34.796 1.00 88.12 248 LYS A O 1
ATOM 2056 N N . LEU A 1 249 ? 10.927 6.099 36.665 1.00 89.31 249 LEU A N 1
ATOM 2057 C CA . LEU A 1 249 ? 12.335 5.693 36.574 1.00 89.31 249 LEU A CA 1
ATOM 2058 C C . LEU A 1 249 ? 12.634 4.866 35.309 1.00 89.31 249 LEU A C 1
ATOM 2060 O O . LEU A 1 249 ? 13.732 4.950 34.764 1.00 89.31 249 LEU A O 1
ATOM 2064 N N . GLN A 1 250 ? 11.680 4.060 34.835 1.00 84.50 250 GLN A N 1
ATOM 2065 C CA . GLN A 1 250 ? 11.825 3.334 33.572 1.00 84.50 250 GLN A CA 1
ATOM 2066 C C . GLN A 1 250 ? 11.723 4.301 32.389 1.00 84.50 250 GLN A C 1
ATOM 2068 O O . GLN A 1 250 ? 12.584 4.262 31.513 1.00 84.50 250 GLN A O 1
ATOM 2073 N N . TRP A 1 251 ? 10.778 5.245 32.412 1.00 84.62 251 TRP A N 1
ATOM 2074 C CA . TRP A 1 251 ? 10.720 6.318 31.413 1.00 84.62 251 TRP A CA 1
ATOM 2075 C C . TRP A 1 251 ? 12.019 7.118 31.333 1.00 84.62 251 TRP A C 1
ATOM 2077 O O . TRP A 1 251 ? 12.449 7.465 30.238 1.00 84.62 251 TRP A O 1
ATOM 2087 N N . GLU A 1 252 ? 12.671 7.387 32.467 1.00 85.81 252 GLU A N 1
ATOM 2088 C CA . GLU A 1 252 ? 13.961 8.081 32.545 1.00 85.81 252 GLU A CA 1
ATOM 2089 C C . GLU A 1 252 ? 15.119 7.248 31.966 1.00 85.81 252 GLU A C 1
ATOM 2091 O O . GLU A 1 252 ? 15.961 7.784 31.238 1.00 85.81 252 GLU A O 1
ATOM 2096 N N . LYS A 1 253 ? 15.137 5.938 32.237 1.00 87.94 253 LYS A N 1
ATOM 2097 C CA . LYS A 1 253 ? 16.219 5.023 31.836 1.00 87.94 253 LYS A CA 1
ATOM 2098 C C . LYS A 1 253 ? 16.112 4.487 30.407 1.00 87.94 253 LYS A C 1
ATOM 2100 O O . LYS A 1 253 ? 17.140 4.114 29.851 1.00 87.94 253 LYS A O 1
ATOM 2105 N N . TYR A 1 254 ? 14.921 4.455 29.810 1.00 85.69 254 TYR A N 1
ATOM 2106 C CA . TYR A 1 254 ? 14.694 3.909 28.468 1.00 85.69 254 TYR A CA 1
ATOM 2107 C C . TYR A 1 254 ? 14.364 5.025 27.461 1.00 85.69 254 TYR A C 1
ATOM 2109 O O . TYR A 1 254 ? 13.189 5.297 27.203 1.00 85.69 254 TYR A O 1
ATOM 2117 N N . PRO A 1 255 ? 15.380 5.686 26.864 1.00 86.56 255 PRO A N 1
ATOM 2118 C CA . PRO A 1 255 ? 15.162 6.782 25.919 1.00 86.56 255 PRO A CA 1
ATOM 2119 C C . PRO A 1 255 ? 14.357 6.361 24.686 1.00 86.56 255 PRO A C 1
ATOM 2121 O O . PRO A 1 255 ? 13.615 7.181 24.157 1.00 86.56 255 PRO A O 1
ATOM 2124 N N . GLU A 1 256 ? 14.451 5.097 24.267 1.00 84.31 256 GLU A N 1
ATOM 2125 C CA . GLU A 1 256 ? 13.712 4.588 23.105 1.00 84.31 256 GLU A CA 1
ATOM 2126 C C . GLU A 1 256 ? 12.202 4.608 23.310 1.00 84.31 256 GLU A C 1
ATOM 2128 O O . GLU A 1 256 ? 11.460 4.920 22.386 1.00 84.31 256 GLU A O 1
ATOM 2133 N N . LEU A 1 257 ? 11.738 4.377 24.540 1.00 84.56 257 LEU A N 1
ATOM 2134 C CA . LEU A 1 257 ? 10.316 4.445 24.843 1.00 84.56 257 LEU A CA 1
ATOM 2135 C C . LEU A 1 257 ? 9.791 5.890 24.771 1.00 84.56 257 LEU A C 1
ATOM 2137 O O . LEU A 1 257 ? 8.700 6.131 24.264 1.00 84.56 257 LEU A O 1
ATOM 2141 N N . ARG A 1 258 ? 10.588 6.868 25.221 1.00 88.31 258 ARG A N 1
ATOM 2142 C CA . ARG A 1 258 ? 10.247 8.293 25.067 1.00 88.31 258 ARG A CA 1
ATOM 2143 C C . ARG A 1 258 ? 10.263 8.724 23.604 1.00 88.31 258 ARG A C 1
ATOM 2145 O O . ARG A 1 258 ? 9.404 9.491 23.194 1.00 88.31 258 ARG A O 1
ATOM 2152 N N . ARG A 1 259 ? 11.230 8.234 22.820 1.00 89.06 259 ARG A N 1
ATOM 2153 C CA . ARG A 1 259 ? 11.278 8.492 21.375 1.00 89.06 259 ARG A CA 1
ATOM 2154 C C . ARG A 1 259 ? 10.047 7.928 20.681 1.00 89.06 259 ARG A C 1
ATOM 2156 O O . ARG A 1 259 ? 9.449 8.653 19.906 1.00 89.06 259 ARG A O 1
ATOM 2163 N N . LEU A 1 260 ? 9.641 6.702 21.016 1.00 90.12 260 LEU A N 1
ATOM 2164 C CA . LEU A 1 260 ? 8.417 6.092 20.503 1.00 90.12 260 LEU A CA 1
ATOM 2165 C C . LEU A 1 260 ? 7.188 6.969 20.777 1.00 90.12 260 LEU A C 1
ATOM 2167 O O . LEU A 1 260 ? 6.471 7.301 19.841 1.00 90.12 260 LEU A O 1
ATOM 2171 N N . VAL A 1 261 ? 6.972 7.379 22.033 1.00 92.81 261 VAL A N 1
ATOM 2172 C CA . VAL A 1 261 ? 5.846 8.260 22.394 1.00 92.81 261 VAL A CA 1
ATOM 2173 C C . VAL A 1 261 ? 5.895 9.564 21.603 1.00 92.81 261 VAL A C 1
ATOM 2175 O O . VAL A 1 261 ? 4.924 9.890 20.929 1.00 92.81 261 VAL A O 1
ATOM 2178 N N . ASN A 1 262 ? 7.040 10.250 21.606 1.00 93.69 262 ASN A N 1
ATOM 2179 C CA . ASN A 1 262 ? 7.201 11.507 20.878 1.00 93.69 262 ASN A CA 1
ATOM 2180 C C . ASN A 1 262 ? 6.956 11.338 19.370 1.00 93.69 262 ASN A C 1
ATOM 2182 O O . ASN A 1 262 ? 6.393 12.227 18.740 1.00 93.69 262 ASN A O 1
ATOM 2186 N N . SER A 1 263 ? 7.394 10.226 18.771 1.00 93.62 263 SER A N 1
ATOM 2187 C CA . SER A 1 263 ? 7.151 9.927 17.358 1.00 93.62 263 SER A CA 1
ATOM 2188 C C . SER A 1 263 ? 5.657 9.779 17.076 1.00 93.62 263 SER A C 1
ATOM 2190 O O . SER A 1 263 ? 5.152 10.455 16.187 1.00 93.62 263 SER A O 1
ATOM 2192 N N . ILE A 1 264 ? 4.938 8.981 17.873 1.00 96.31 264 ILE A N 1
ATOM 2193 C CA . ILE A 1 264 ? 3.491 8.794 17.698 1.00 96.31 264 ILE A CA 1
ATOM 2194 C C . ILE A 1 264 ? 2.748 10.124 17.895 1.00 96.31 264 ILE A C 1
ATOM 2196 O O . ILE A 1 264 ? 1.903 10.469 17.077 1.00 96.31 264 ILE A O 1
ATOM 2200 N N . GLU A 1 265 ? 3.062 10.894 18.942 1.00 96.12 265 GLU A N 1
ATOM 2201 C CA . GLU A 1 265 ? 2.429 12.200 19.191 1.00 96.12 265 GLU A CA 1
ATOM 2202 C C . GLU A 1 265 ? 2.632 13.162 18.017 1.00 96.12 265 GLU A C 1
ATOM 2204 O O . GLU A 1 265 ? 1.667 13.742 17.514 1.00 96.12 265 GLU A O 1
ATOM 2209 N N . ASN A 1 266 ? 3.874 13.301 17.545 1.00 96.75 266 ASN A N 1
ATOM 2210 C CA . ASN A 1 266 ? 4.198 14.191 16.435 1.00 96.75 266 ASN A CA 1
ATOM 2211 C C . ASN A 1 266 ? 3.481 13.779 15.146 1.00 96.75 266 ASN A C 1
ATOM 2213 O O . ASN A 1 266 ? 2.966 14.646 14.442 1.00 96.75 266 ASN A O 1
ATOM 2217 N N . ASP A 1 267 ? 3.414 12.482 14.848 1.00 96.38 267 ASP A N 1
ATOM 2218 C CA . ASP A 1 267 ? 2.767 11.987 13.634 1.00 96.38 267 ASP A CA 1
ATOM 2219 C C . ASP A 1 267 ? 1.237 12.111 13.711 1.00 96.38 267 ASP A C 1
ATOM 2221 O O . ASP A 1 267 ? 0.605 12.520 12.738 1.00 96.38 267 ASP A O 1
ATOM 2225 N N . ILE A 1 268 ? 0.627 11.858 14.876 1.00 97.31 268 ILE A N 1
ATOM 2226 C CA . ILE A 1 268 ? -0.808 12.094 15.099 1.00 97.31 268 ILE A CA 1
ATOM 2227 C C . ILE A 1 268 ? -1.151 13.578 14.912 1.00 97.31 268 ILE A C 1
ATOM 2229 O O . ILE A 1 268 ? -2.146 13.899 14.262 1.00 97.31 268 ILE A O 1
ATOM 2233 N N . VAL A 1 269 ? -0.320 14.492 15.428 1.00 96.31 269 VAL A N 1
ATOM 2234 C CA . VAL A 1 269 ? -0.502 15.943 15.246 1.00 96.31 269 VAL A CA 1
ATOM 2235 C C . VAL A 1 269 ? -0.296 16.354 13.787 1.00 96.31 269 VAL A C 1
ATOM 2237 O O . VAL A 1 269 ? -1.112 17.099 13.242 1.00 96.31 269 VAL A O 1
ATOM 2240 N N . LYS A 1 270 ? 0.753 15.847 13.129 1.00 95.88 270 LYS A N 1
ATOM 2241 C CA . LYS A 1 270 ? 1.041 16.085 11.704 1.00 95.88 270 LYS A CA 1
ATOM 2242 C C . LYS A 1 270 ? -0.130 15.664 10.812 1.00 95.88 270 LYS A C 1
ATOM 2244 O O . LYS A 1 270 ? -0.430 16.351 9.837 1.00 95.88 270 LYS A O 1
ATOM 2249 N N . HIS A 1 271 ? -0.808 14.577 11.178 1.00 95.06 271 HIS A N 1
ATOM 2250 C CA . HIS A 1 271 ? -1.932 13.992 10.447 1.00 95.06 271 HIS A CA 1
ATOM 2251 C C . HIS A 1 271 ? -3.293 14.239 11.119 1.00 95.06 271 HIS A C 1
ATOM 2253 O O . HIS A 1 271 ? -4.233 13.473 10.915 1.00 95.06 271 HIS A O 1
ATOM 2259 N N . SER A 1 272 ? -3.447 15.327 11.883 1.00 95.44 272 SER A N 1
ATOM 2260 C CA . SER A 1 272 ? -4.664 15.631 12.666 1.00 95.44 272 SER A CA 1
ATOM 2261 C C . SER A 1 272 ? -5.971 15.591 11.857 1.00 95.44 272 SER A C 1
ATOM 2263 O O . SER A 1 272 ? -7.026 15.211 12.373 1.00 95.44 272 SER A O 1
ATOM 2265 N N . LYS A 1 273 ? -5.908 15.912 10.560 1.00 93.94 273 LYS A N 1
ATOM 2266 C CA . LYS A 1 273 ? -7.048 15.853 9.630 1.00 93.94 273 LYS A CA 1
ATOM 2267 C C . LYS A 1 273 ? -7.632 14.447 9.473 1.00 93.94 273 LYS A C 1
ATOM 2269 O O . LYS A 1 273 ? -8.844 14.323 9.304 1.00 93.94 273 LYS A O 1
ATOM 2274 N N . PHE A 1 274 ? -6.817 13.396 9.578 1.00 93.12 274 PHE A N 1
ATOM 2275 C CA . PHE A 1 274 ? -7.289 12.003 9.563 1.00 93.12 274 PHE A CA 1
ATOM 2276 C C . PHE A 1 274 ? -8.199 11.682 10.745 1.00 93.12 274 PHE A C 1
ATOM 2278 O O . PHE A 1 274 ? -9.066 10.816 10.660 1.00 93.12 274 PHE A O 1
ATOM 2285 N N . PHE A 1 275 ? -8.043 12.438 11.826 1.00 94.12 275 PHE A N 1
ATOM 2286 C CA . PHE A 1 275 ? -8.808 12.308 13.056 1.00 94.12 275 PHE A CA 1
ATOM 2287 C C . PHE A 1 275 ? -9.848 13.420 13.192 1.00 94.12 275 PHE A C 1
ATOM 2289 O O . PHE A 1 275 ? -10.314 13.706 14.293 1.00 94.12 275 PHE A O 1
ATOM 2296 N N . ARG A 1 276 ? -10.222 14.048 12.064 1.00 92.56 276 ARG A N 1
ATOM 2297 C CA . ARG A 1 276 ? -11.238 15.110 11.983 1.00 92.56 276 ARG A CA 1
ATOM 2298 C C . ARG A 1 276 ? -10.937 16.283 12.920 1.00 92.56 276 ARG A C 1
ATOM 2300 O O . ARG A 1 276 ? -11.863 16.914 13.418 1.00 92.56 276 ARG A O 1
ATOM 2307 N N . GLU A 1 277 ? -9.649 16.516 13.188 1.00 89.69 277 GLU A N 1
ATOM 2308 C CA . GLU A 1 277 ? -9.153 17.527 14.131 1.00 89.69 277 GLU A CA 1
ATOM 2309 C C . GLU A 1 277 ? -9.754 17.386 15.548 1.00 89.69 277 GLU A C 1
ATOM 2311 O O . GLU A 1 277 ? -9.799 18.339 16.321 1.00 89.69 277 GLU A O 1
ATOM 2316 N N . SER A 1 278 ? -10.216 16.181 15.907 1.00 95.00 278 SER A N 1
ATOM 2317 C CA . SER A 1 278 ? -10.767 15.873 17.224 1.00 95.00 278 SER A CA 1
ATOM 2318 C C . SER A 1 278 ? -9.675 15.387 18.168 1.00 95.00 278 SER A C 1
ATOM 2320 O O . SER A 1 278 ? -9.120 14.304 17.976 1.00 95.00 278 SER A O 1
ATOM 2322 N N . GLU A 1 279 ? -9.436 16.140 19.245 1.00 95.31 279 GLU A N 1
ATOM 2323 C CA . GLU A 1 279 ? -8.493 15.754 20.304 1.00 95.31 279 GLU A CA 1
ATOM 2324 C C . GLU A 1 279 ? -8.808 14.367 20.882 1.00 95.31 279 GLU A C 1
ATOM 2326 O O . GLU A 1 279 ? -7.904 13.563 21.103 1.00 95.31 279 GLU A O 1
ATOM 2331 N N . PHE A 1 280 ? -10.093 14.043 21.053 1.00 96.69 280 PHE A N 1
ATOM 2332 C CA . PHE A 1 280 ? -10.520 12.753 21.592 1.00 96.69 280 PHE A CA 1
ATOM 2333 C C . PHE A 1 280 ? -10.179 11.583 20.654 1.00 96.69 280 PHE A C 1
ATOM 2335 O O . PHE A 1 280 ? -9.610 10.581 21.090 1.00 96.69 280 PHE A O 1
ATOM 2342 N N . LEU A 1 281 ? -10.456 11.707 19.350 1.00 96.81 281 LEU A N 1
ATOM 2343 C CA . LEU A 1 281 ? -10.109 10.655 18.385 1.00 96.81 281 LEU A CA 1
ATOM 2344 C C . LEU A 1 281 ? -8.592 10.551 18.169 1.00 96.81 281 LEU A C 1
ATOM 2346 O O . LEU A 1 281 ? -8.074 9.448 17.981 1.00 96.81 281 LEU A O 1
ATOM 2350 N N . MET A 1 282 ? -7.867 11.669 18.247 1.00 97.44 282 MET A N 1
ATOM 2351 C CA . MET A 1 282 ? -6.402 11.677 18.253 1.00 97.44 282 MET A CA 1
ATOM 2352 C C . MET A 1 282 ? -5.849 10.921 19.469 1.00 97.44 282 MET A C 1
ATOM 2354 O O . MET A 1 282 ? -4.946 10.102 19.314 1.00 97.44 282 MET A O 1
ATOM 2358 N N . GLN A 1 283 ? -6.430 11.117 20.657 1.00 97.50 283 GLN A N 1
ATOM 2359 C CA . GLN A 1 283 ? -6.046 10.400 21.876 1.00 97.50 283 GLN A CA 1
ATOM 2360 C C . GLN A 1 283 ? -6.330 8.893 21.782 1.00 97.50 283 GLN A C 1
ATOM 2362 O O . GLN A 1 283 ? -5.476 8.081 22.143 1.00 97.50 283 GLN A O 1
ATOM 2367 N N . VAL A 1 284 ? -7.501 8.507 21.265 1.00 98.06 284 VAL A N 1
ATOM 2368 C CA . VAL A 1 284 ? -7.839 7.102 20.969 1.00 98.06 284 VAL A CA 1
ATOM 2369 C C . VAL A 1 284 ? -6.803 6.496 20.023 1.00 98.06 284 VAL A C 1
ATOM 2371 O O . VAL A 1 284 ? -6.255 5.429 20.295 1.00 98.06 284 VAL A O 1
ATOM 2374 N N . SER A 1 285 ? -6.474 7.201 18.942 1.00 98.06 285 SER A N 1
ATOM 2375 C CA . SER A 1 285 ? -5.538 6.721 17.921 1.00 98.06 285 SER A CA 1
ATOM 2376 C C . SER A 1 285 ? -4.114 6.581 18.459 1.00 98.06 285 SER A C 1
ATOM 2378 O O . SER A 1 285 ? -3.458 5.567 18.215 1.00 98.06 285 SER A O 1
ATOM 2380 N N . PHE A 1 286 ? -3.661 7.544 19.267 1.00 97.94 286 PHE A N 1
ATOM 2381 C CA . PHE A 1 286 ? -2.398 7.463 19.998 1.00 97.94 286 PHE A CA 1
ATOM 2382 C C . PHE A 1 286 ? -2.342 6.207 20.881 1.00 97.94 286 PHE A C 1
ATOM 2384 O O . PHE A 1 286 ? -1.391 5.426 20.795 1.00 97.94 286 PHE A O 1
ATOM 2391 N N . ASN A 1 287 ? -3.384 5.962 21.682 1.00 98.00 287 ASN A N 1
ATOM 2392 C CA . ASN A 1 287 ? -3.439 4.801 22.570 1.00 98.00 287 ASN A CA 1
ATOM 2393 C C . ASN A 1 287 ? -3.429 3.479 21.797 1.00 98.00 287 ASN A C 1
ATOM 2395 O O . ASN A 1 287 ? -2.799 2.520 22.246 1.00 98.00 287 ASN A O 1
ATOM 2399 N N . VAL A 1 288 ? -4.094 3.409 20.641 1.00 97.69 288 VAL A N 1
ATOM 2400 C CA . VAL A 1 288 ? -4.074 2.226 19.767 1.00 97.69 288 VAL A CA 1
ATOM 2401 C C . VAL A 1 288 ? -2.661 1.963 19.239 1.00 97.69 288 VAL A C 1
ATOM 2403 O O . VAL A 1 288 ? -2.144 0.865 19.437 1.00 97.69 288 VAL A O 1
ATOM 2406 N N . LEU A 1 289 ? -1.997 2.960 18.644 1.00 95.81 289 LEU A N 1
ATOM 2407 C CA . LEU A 1 289 ? -0.647 2.815 18.071 1.00 95.81 289 LEU A CA 1
ATOM 2408 C C . LEU A 1 289 ? 0.412 2.475 19.129 1.00 95.81 289 LEU A C 1
ATOM 2410 O O . LEU A 1 289 ? 1.274 1.614 18.912 1.00 95.81 289 LEU A O 1
ATOM 2414 N N . LEU A 1 290 ? 0.324 3.097 20.308 1.00 94.94 290 LEU A N 1
ATOM 2415 C CA . LEU A 1 290 ? 1.216 2.779 21.420 1.00 94.94 290 LEU A CA 1
ATOM 2416 C C . LEU A 1 290 ? 0.988 1.346 21.916 1.00 94.94 290 LEU A C 1
ATOM 2418 O O . LEU A 1 290 ? 1.945 0.612 22.155 1.00 94.94 290 LEU A O 1
ATOM 2422 N N . THR A 1 291 ? -0.269 0.908 22.006 1.00 95.69 291 THR A N 1
ATOM 2423 C CA . THR A 1 291 ? -0.608 -0.464 22.415 1.00 95.69 291 THR A CA 1
ATOM 2424 C C . THR A 1 291 ? -0.136 -1.492 21.376 1.00 95.69 291 THR A C 1
ATOM 2426 O O . THR A 1 291 ? 0.433 -2.513 21.760 1.00 95.69 291 THR A O 1
ATOM 2429 N N . LEU A 1 292 ? -0.258 -1.210 20.072 1.00 93.38 292 LEU A N 1
ATOM 2430 C CA . LEU A 1 292 ? 0.286 -2.057 18.993 1.00 93.38 292 LEU A CA 1
ATOM 2431 C C . LEU A 1 292 ? 1.799 -2.269 19.134 1.00 93.38 292 LEU A C 1
ATOM 2433 O O . LEU A 1 292 ? 2.285 -3.398 19.036 1.00 93.38 292 LEU A O 1
ATOM 2437 N N . SER A 1 293 ? 2.524 -1.201 19.472 1.00 90.00 293 SER A N 1
ATOM 2438 C CA . SER A 1 293 ? 3.976 -1.239 19.687 1.00 90.00 293 SER A CA 1
ATOM 2439 C C . SER A 1 293 ? 4.386 -2.138 20.862 1.00 90.00 293 SER A C 1
ATOM 2441 O O . SER A 1 293 ? 5.498 -2.670 20.892 1.00 90.00 293 SER A O 1
ATOM 2443 N N . TYR A 1 294 ? 3.496 -2.319 21.842 1.00 89.50 294 TYR A N 1
ATOM 2444 C CA . TYR A 1 294 ? 3.695 -3.218 22.981 1.00 89.50 294 TYR A CA 1
ATOM 2445 C C . TYR A 1 294 ? 3.229 -4.649 22.709 1.00 89.50 294 TYR A C 1
ATOM 2447 O O . TYR A 1 294 ? 3.821 -5.583 23.247 1.00 89.50 294 TYR A O 1
ATOM 2455 N N . TRP A 1 295 ? 2.221 -4.832 21.856 1.00 89.00 295 TRP A N 1
ATOM 2456 C CA . TRP A 1 295 ? 1.706 -6.146 21.480 1.00 89.00 295 TRP A CA 1
ATOM 2457 C C . TRP A 1 295 ? 2.745 -6.991 20.734 1.00 89.00 295 TRP A C 1
ATOM 2459 O O . TRP A 1 295 ? 2.982 -8.141 21.103 1.00 89.00 295 TRP A O 1
ATOM 2469 N N . ASN A 1 296 ? 3.405 -6.430 19.714 1.00 77.62 296 ASN A N 1
ATOM 2470 C CA . ASN A 1 296 ? 4.380 -7.173 18.917 1.00 77.62 296 ASN A CA 1
ATOM 2471 C C . ASN A 1 296 ? 5.569 -6.303 18.503 1.00 77.62 296 ASN A C 1
ATOM 2473 O O . ASN A 1 296 ? 5.649 -5.812 17.380 1.00 77.62 296 ASN A O 1
ATOM 2477 N N . ARG A 1 297 ? 6.549 -6.181 19.403 1.00 70.12 297 ARG A N 1
ATOM 2478 C CA . ARG A 1 297 ? 7.765 -5.375 19.190 1.00 70.12 297 ARG A CA 1
ATOM 2479 C C . ARG A 1 297 ? 8.595 -5.771 17.965 1.00 70.12 297 ARG A C 1
ATOM 2481 O O . ARG A 1 297 ? 9.373 -4.951 17.498 1.00 70.12 297 ARG A O 1
ATOM 2488 N N . ASN A 1 298 ? 8.462 -7.003 17.467 1.00 66.06 298 ASN A N 1
ATOM 2489 C CA . ASN A 1 298 ? 9.259 -7.492 16.339 1.00 66.06 298 ASN A CA 1
ATOM 2490 C C . ASN A 1 298 ? 8.584 -7.257 14.978 1.00 66.06 298 ASN A C 1
ATOM 2492 O O . ASN A 1 298 ? 9.293 -7.065 13.998 1.00 66.06 298 ASN A O 1
ATOM 2496 N N . ARG A 1 299 ? 7.243 -7.302 14.897 1.00 63.28 299 ARG A N 1
ATOM 2497 C CA . ARG A 1 299 ? 6.493 -7.190 13.621 1.00 63.28 299 ARG A CA 1
ATOM 2498 C C . ARG A 1 299 ? 5.575 -5.969 13.517 1.00 63.28 299 ARG A C 1
ATOM 2500 O O . ARG A 1 299 ? 5.187 -5.588 12.419 1.00 63.28 299 ARG A O 1
ATOM 2507 N N . ALA A 1 300 ? 5.228 -5.363 14.647 1.00 61.84 300 ALA A N 1
ATOM 2508 C CA . ALA A 1 300 ? 4.381 -4.177 14.751 1.00 61.84 300 ALA A CA 1
ATOM 2509 C C . ALA A 1 300 ? 5.102 -3.060 15.522 1.00 61.84 300 ALA A C 1
ATOM 2511 O O . ALA A 1 300 ? 4.485 -2.310 16.279 1.00 61.84 300 ALA A O 1
ATOM 2512 N N . TYR A 1 301 ? 6.429 -2.972 15.366 1.00 74.88 301 TYR A N 1
ATOM 2513 C CA . TYR A 1 301 ? 7.155 -1.795 15.823 1.00 74.88 301 TYR A CA 1
ATOM 2514 C C . TYR A 1 301 ? 6.635 -0.574 15.067 1.00 74.88 301 TYR A C 1
ATOM 2516 O O . TYR A 1 301 ? 6.450 -0.634 13.851 1.00 74.88 301 TYR A O 1
ATOM 2524 N N . TYR A 1 302 ? 6.392 0.512 15.796 1.00 86.19 302 TYR A N 1
ATOM 2525 C CA . TYR A 1 302 ? 5.793 1.707 15.228 1.00 86.19 302 TYR A CA 1
ATOM 2526 C C . TYR A 1 302 ? 6.578 2.244 14.028 1.00 86.19 302 TYR A C 1
ATOM 2528 O O . TYR A 1 302 ? 7.794 2.439 14.088 1.00 86.19 302 TYR A O 1
ATOM 2536 N N . ASN A 1 303 ? 5.834 2.539 12.969 1.00 84.50 303 ASN A N 1
ATOM 2537 C CA . ASN A 1 303 ? 6.259 3.288 11.798 1.00 84.50 303 ASN A CA 1
ATOM 2538 C C . ASN A 1 303 ? 5.166 4.334 11.511 1.00 84.50 303 ASN A C 1
ATOM 2540 O O . ASN A 1 303 ? 3.983 4.012 11.641 1.00 84.50 303 ASN A O 1
ATOM 2544 N N . GLU A 1 304 ? 5.539 5.553 11.100 1.00 87.06 304 GLU A N 1
ATOM 2545 C CA . GLU A 1 304 ? 4.601 6.621 10.700 1.00 87.06 304 GLU A CA 1
ATOM 2546 C C . GLU A 1 304 ? 3.528 6.103 9.721 1.00 87.06 304 GLU A C 1
ATOM 2548 O O . GLU A 1 304 ? 2.361 6.488 9.798 1.00 87.06 304 GLU A O 1
ATOM 2553 N N . LEU A 1 305 ? 3.887 5.163 8.840 1.00 88.06 305 LEU A N 1
ATOM 2554 C CA . LEU A 1 305 ? 2.976 4.551 7.869 1.00 88.06 305 LEU A CA 1
ATOM 2555 C C . LEU A 1 305 ? 1.742 3.886 8.514 1.00 88.06 305 LEU A C 1
ATOM 2557 O O . LEU A 1 305 ? 0.669 3.846 7.909 1.00 88.06 305 LEU A O 1
ATOM 2561 N N . MET A 1 306 ? 1.851 3.422 9.764 1.00 91.56 306 MET A N 1
ATOM 2562 C CA . MET A 1 306 ? 0.738 2.822 10.507 1.00 91.56 306 MET A CA 1
ATOM 2563 C C . MET A 1 306 ? -0.391 3.821 10.793 1.00 91.56 306 MET A C 1
ATOM 2565 O O . MET A 1 306 ? -1.541 3.405 10.926 1.00 91.56 306 MET A O 1
ATOM 2569 N N . VAL A 1 307 ? -0.098 5.127 10.841 1.00 94.81 307 VAL A N 1
ATOM 2570 C CA . VAL A 1 307 ? -1.107 6.185 11.024 1.00 94.81 307 VAL A CA 1
ATOM 2571 C C . VAL A 1 307 ? -2.111 6.184 9.869 1.00 94.81 307 VAL A C 1
ATOM 2573 O O . VAL A 1 307 ? -3.314 6.292 10.100 1.00 94.81 307 VAL A O 1
ATOM 2576 N N . TYR A 1 308 ? -1.642 5.984 8.634 1.00 93.94 308 TYR A N 1
ATOM 2577 C CA . TYR A 1 308 ? -2.501 5.925 7.447 1.00 93.94 308 TYR A CA 1
ATOM 2578 C C . TYR A 1 308 ? -3.397 4.685 7.457 1.00 93.94 308 TYR A C 1
ATOM 2580 O O . TYR A 1 308 ? -4.591 4.780 7.182 1.00 93.94 308 TYR A O 1
ATOM 2588 N N . ILE A 1 309 ? -2.843 3.527 7.826 1.00 94.00 309 ILE A N 1
ATOM 2589 C CA . ILE A 1 309 ? -3.618 2.282 7.924 1.00 94.00 309 ILE A CA 1
ATOM 2590 C C . ILE A 1 309 ? -4.692 2.404 9.009 1.00 94.00 309 ILE A C 1
ATOM 2592 O O . ILE A 1 309 ? -5.848 2.056 8.774 1.00 94.00 309 ILE A O 1
ATOM 2596 N N . LEU A 1 310 ? -4.336 2.953 10.176 1.00 96.19 310 LEU A N 1
ATOM 2597 C CA . LEU A 1 310 ? -5.291 3.185 11.255 1.00 96.19 310 LEU A CA 1
ATOM 2598 C C . LEU A 1 310 ? -6.391 4.165 10.831 1.00 96.19 310 LEU A C 1
ATOM 2600 O O . LEU A 1 310 ? -7.558 3.923 11.129 1.00 96.19 310 LEU A O 1
ATOM 2604 N N . HIS A 1 311 ? -6.049 5.227 10.098 1.00 95.62 311 HIS A N 1
ATOM 2605 C CA . HIS A 1 311 ? -7.043 6.133 9.527 1.00 95.62 311 HIS A CA 1
ATOM 2606 C C . HIS A 1 311 ? -8.035 5.393 8.616 1.00 95.62 311 HIS A C 1
ATOM 2608 O O . HIS A 1 311 ? -9.244 5.534 8.801 1.00 95.62 311 HIS A O 1
ATOM 2614 N N . GLY A 1 312 ? -7.543 4.555 7.696 1.00 94.88 312 GLY A N 1
ATOM 2615 C CA . GLY A 1 312 ? -8.397 3.739 6.825 1.00 94.88 312 GLY A CA 1
ATOM 2616 C C . GLY A 1 312 ? -9.374 2.855 7.607 1.00 94.88 312 GLY A C 1
ATOM 2617 O O . GLY A 1 312 ? -10.547 2.766 7.253 1.00 94.88 312 GLY A O 1
ATOM 2618 N N . ILE A 1 313 ? -8.924 2.275 8.724 1.00 96.31 313 ILE A N 1
ATOM 2619 C CA . ILE A 1 313 ? -9.762 1.465 9.623 1.00 96.31 313 ILE A CA 1
ATOM 2620 C C . ILE A 1 313 ? -10.809 2.320 10.334 1.00 96.31 313 ILE A C 1
ATOM 2622 O O . ILE A 1 313 ? -11.984 1.963 10.355 1.00 96.31 313 ILE A O 1
ATOM 2626 N N . ILE A 1 314 ? -10.414 3.463 10.896 1.00 95.62 314 ILE A N 1
ATOM 2627 C CA . ILE A 1 314 ? -11.324 4.382 11.595 1.00 95.62 314 ILE A CA 1
ATOM 2628 C C . ILE A 1 314 ? -12.474 4.817 10.677 1.00 95.62 314 ILE A C 1
ATOM 2630 O O . ILE A 1 314 ? -13.619 4.909 11.126 1.00 95.62 314 ILE A O 1
ATOM 2634 N N . GLU A 1 315 ? -12.203 5.036 9.388 1.00 94.62 315 GLU A N 1
ATOM 2635 C CA . GLU A 1 315 ? -13.225 5.434 8.417 1.00 94.62 315 GLU A CA 1
ATOM 2636 C C . GLU A 1 315 ? -14.320 4.373 8.211 1.00 94.62 315 GLU A C 1
ATOM 2638 O O . GLU A 1 315 ? -15.438 4.743 7.841 1.00 94.62 315 GLU A O 1
ATOM 2643 N N . PHE A 1 316 ? -14.073 3.086 8.491 1.00 95.25 316 PHE A N 1
ATOM 2644 C CA . PHE A 1 316 ? -15.116 2.049 8.463 1.00 95.25 316 PHE A CA 1
ATOM 2645 C C . PHE A 1 316 ? -16.107 2.145 9.615 1.00 95.25 316 PHE A C 1
ATOM 2647 O O . PHE A 1 316 ? -17.252 1.731 9.456 1.00 95.25 316 PHE A O 1
ATOM 2654 N N . TYR A 1 317 ? -15.691 2.670 10.763 1.00 95.06 317 TYR A N 1
ATOM 2655 C CA . TYR A 1 317 ? -16.495 2.618 11.979 1.00 95.06 317 TYR A CA 1
ATOM 2656 C C . TYR A 1 317 ? -17.115 3.969 12.317 1.00 95.06 317 TYR A C 1
ATOM 2658 O O . TYR A 1 317 ? -18.308 4.036 12.585 1.00 95.06 317 TYR A O 1
ATOM 2666 N N . VAL A 1 318 ? -16.335 5.052 12.282 1.00 95.69 318 VAL A N 1
ATOM 2667 C CA . VAL A 1 318 ? -16.724 6.323 12.906 1.00 95.69 318 VAL A CA 1
ATOM 2668 C C . VAL A 1 318 ? -17.687 7.125 12.038 1.00 95.69 318 VAL A C 1
ATOM 2670 O O . VAL A 1 318 ? -17.301 7.662 10.998 1.00 95.69 318 VAL A O 1
ATOM 2673 N N . GLU A 1 319 ? -18.913 7.321 12.518 1.00 94.88 319 GLU A N 1
ATOM 2674 C CA . GLU A 1 319 ? -19.869 8.262 11.933 1.00 94.88 319 GLU A CA 1
ATOM 2675 C C . GLU A 1 319 ? -19.622 9.676 12.469 1.00 94.88 319 GLU A C 1
ATOM 2677 O O . GLU A 1 319 ? -19.393 10.608 11.695 1.00 94.88 319 GLU A O 1
ATOM 2682 N N . LYS A 1 320 ? -19.597 9.840 13.797 1.00 94.19 320 LYS A N 1
ATOM 2683 C CA . LYS A 1 320 ? -19.382 11.131 14.472 1.00 94.19 320 LYS A CA 1
ATOM 2684 C C . LYS A 1 320 ? -18.797 10.960 15.876 1.00 94.19 320 LYS A C 1
ATOM 2686 O O . LYS A 1 320 ? -18.745 9.860 16.418 1.00 94.19 320 LYS A O 1
ATOM 2691 N N . ILE A 1 321 ? -18.355 12.074 16.453 1.00 95.25 321 ILE A N 1
ATOM 2692 C CA . ILE A 1 321 ? -17.765 12.150 17.793 1.00 95.25 321 ILE A CA 1
ATOM 2693 C C . ILE A 1 321 ? -18.631 13.098 18.623 1.00 95.25 321 ILE A C 1
ATOM 2695 O O . ILE A 1 321 ? -18.901 14.218 18.190 1.00 95.25 321 ILE A O 1
ATOM 2699 N N . GLU A 1 322 ? -19.072 12.653 19.799 1.00 92.56 322 GLU A N 1
ATOM 2700 C CA . GLU A 1 322 ? -19.905 13.437 20.717 1.00 92.56 322 GLU A CA 1
ATOM 2701 C C . GLU A 1 322 ? -19.293 13.418 22.120 1.00 92.56 322 GLU A C 1
ATOM 2703 O O . GLU A 1 322 ? -19.423 12.446 22.865 1.00 92.56 322 GLU A O 1
ATOM 2708 N N . GLY A 1 323 ? -18.601 14.503 22.482 1.00 89.44 323 GLY A N 1
ATOM 2709 C CA . GLY A 1 323 ? -17.837 14.566 23.729 1.00 89.44 323 GLY A CA 1
ATOM 2710 C C . GLY A 1 323 ? -16.748 13.490 23.765 1.00 89.44 323 GLY A C 1
ATOM 2711 O O . GLY A 1 323 ? -15.945 13.392 22.843 1.00 89.44 323 GLY A O 1
ATOM 2712 N N . GLU A 1 324 ? -16.752 12.668 24.814 1.00 91.75 324 GLU A N 1
ATOM 2713 C CA . GLU A 1 324 ? -15.811 11.554 25.026 1.00 91.75 324 GLU A CA 1
ATOM 2714 C C . GLU A 1 324 ? -16.365 10.206 24.527 1.00 91.75 324 GLU A C 1
ATOM 2716 O O . GLU A 1 324 ? -16.096 9.143 25.096 1.00 91.75 324 GLU A O 1
ATOM 2721 N N . LYS A 1 325 ? -17.208 10.235 23.489 1.00 93.06 325 LYS A N 1
ATOM 2722 C CA . LYS A 1 325 ? -17.782 9.032 22.880 1.00 93.06 325 LYS A CA 1
ATOM 2723 C C . LYS A 1 325 ? -17.686 9.070 21.367 1.00 93.06 325 LYS A C 1
ATOM 2725 O O . LYS A 1 325 ? -17.816 10.124 20.740 1.00 93.06 325 LYS A O 1
ATOM 2730 N N . ILE A 1 326 ? -17.511 7.888 20.788 1.00 95.56 326 ILE A N 1
ATOM 2731 C CA . ILE A 1 326 ? -17.516 7.681 19.342 1.00 95.56 326 ILE A CA 1
ATOM 2732 C C . ILE A 1 326 ? -18.825 6.997 18.965 1.00 95.56 326 ILE A C 1
ATOM 2734 O O . ILE A 1 326 ? -19.207 6.004 19.580 1.00 95.56 326 ILE A O 1
ATOM 2738 N N . ILE A 1 327 ? -19.527 7.550 17.978 1.00 96.25 327 ILE A N 1
ATOM 2739 C CA . ILE A 1 327 ? -20.750 6.962 17.433 1.00 96.25 327 ILE A CA 1
ATOM 2740 C C . ILE A 1 327 ? -20.396 6.287 16.117 1.00 96.25 327 ILE A C 1
ATOM 2742 O O . ILE A 1 327 ? -19.813 6.917 15.226 1.00 96.25 327 ILE A O 1
ATOM 2746 N N . PHE A 1 328 ? -20.705 4.999 16.031 1.00 95.00 328 PHE A N 1
ATOM 2747 C CA . PHE A 1 328 ? -20.444 4.190 14.851 1.00 95.00 328 PHE A CA 1
ATOM 2748 C C . PHE A 1 328 ? -21.596 4.274 13.844 1.00 95.00 328 PHE A C 1
ATOM 2750 O O . PHE A 1 328 ? -22.697 4.697 14.187 1.00 95.00 328 PHE A O 1
ATOM 2757 N N . TYR A 1 329 ? -21.359 3.866 12.593 1.00 92.12 329 TYR A N 1
ATOM 2758 C CA . TYR A 1 329 ? -22.375 3.893 11.524 1.00 92.12 329 TYR A CA 1
ATOM 2759 C C . TYR A 1 329 ? -23.587 2.975 11.759 1.00 92.12 329 TYR A C 1
ATOM 2761 O O . TYR A 1 329 ? -24.591 3.080 11.052 1.00 92.12 329 TYR A O 1
ATOM 2769 N N . ASP A 1 330 ? -23.517 2.068 12.730 1.00 85.75 330 ASP A N 1
ATOM 2770 C CA . ASP A 1 330 ? -24.656 1.280 13.202 1.00 85.75 330 ASP A CA 1
ATOM 2771 C C . ASP A 1 330 ? -25.528 2.034 14.231 1.00 85.75 330 ASP A C 1
ATOM 2773 O O . ASP A 1 330 ? -26.596 1.547 14.608 1.00 85.75 330 ASP A O 1
ATOM 2777 N N . GLY A 1 331 ? -25.105 3.233 14.645 1.00 88.38 331 GLY A N 1
ATOM 2778 C CA . GLY A 1 331 ? -25.740 4.077 15.653 1.00 88.38 331 GLY A CA 1
ATOM 2779 C C . GLY A 1 331 ? -25.316 3.767 17.092 1.00 88.38 331 GLY A C 1
ATOM 2780 O O . GLY A 1 331 ? -25.783 4.442 18.014 1.00 88.38 331 GLY A O 1
ATOM 2781 N N . ALA A 1 332 ? -24.451 2.772 17.315 1.00 89.69 332 ALA A N 1
ATOM 2782 C CA . ALA A 1 332 ? -23.960 2.432 18.642 1.00 89.69 332 ALA A CA 1
ATOM 2783 C C . ALA A 1 332 ? -22.968 3.487 19.149 1.00 89.69 332 ALA A C 1
ATOM 2785 O O . ALA A 1 332 ? -22.169 4.053 18.401 1.00 89.69 332 ALA A O 1
ATOM 2786 N N . SER A 1 333 ? -23.037 3.770 20.450 1.00 93.75 333 SER A N 1
ATOM 2787 C CA . SER A 1 333 ? -22.152 4.719 21.121 1.00 93.75 333 SER A CA 1
ATOM 2788 C C . SER A 1 333 ? -21.142 3.961 21.965 1.00 93.75 333 SER A C 1
ATOM 2790 O O . SER A 1 333 ? -21.526 3.214 22.864 1.00 93.75 333 SER A O 1
ATOM 2792 N N . HIS A 1 334 ? -19.863 4.194 21.694 1.00 92.81 334 HIS A N 1
ATOM 2793 C CA . HIS A 1 334 ? -18.753 3.503 22.328 1.00 92.81 334 HIS A CA 1
ATOM 2794 C C . HIS A 1 334 ? -17.942 4.464 23.194 1.00 92.81 334 HIS A C 1
ATOM 2796 O O . HIS A 1 334 ? -17.663 5.609 22.820 1.00 92.81 334 HIS A O 1
ATOM 2802 N N . SER A 1 335 ? -17.549 3.978 24.367 1.00 93.69 335 SER A N 1
ATOM 2803 C CA . SER A 1 335 ? -16.544 4.617 25.209 1.00 93.69 335 SER A CA 1
ATOM 2804 C C . SER A 1 335 ? -15.169 4.599 24.538 1.00 93.69 335 SER A C 1
ATOM 2806 O O . SER A 1 335 ? -14.934 3.914 23.535 1.00 93.69 335 SER A O 1
ATOM 2808 N N . GLN A 1 336 ? -14.229 5.332 25.135 1.00 94.81 336 GLN A N 1
ATOM 2809 C CA . GLN A 1 336 ? -12.841 5.359 24.694 1.00 94.81 336 GLN A CA 1
ATOM 2810 C C . GLN A 1 336 ? -12.232 3.947 24.605 1.00 94.81 336 GLN A C 1
ATOM 2812 O O . GLN A 1 336 ? -11.712 3.570 23.561 1.00 94.81 336 GLN A O 1
ATOM 2817 N N . VAL A 1 337 ? -12.338 3.148 25.673 1.00 94.69 337 VAL A N 1
ATOM 2818 C CA . VAL A 1 337 ? -11.699 1.821 25.757 1.00 94.69 337 VAL A CA 1
ATOM 2819 C C . VAL A 1 337 ? -12.321 0.825 24.778 1.00 94.69 337 VAL A C 1
ATOM 2821 O O . VAL A 1 337 ? -11.605 0.025 24.179 1.00 94.69 337 VAL A O 1
ATOM 2824 N N . GLU A 1 338 ? -13.642 0.871 24.595 1.00 94.19 338 GLU A N 1
ATOM 2825 C CA . GLU A 1 338 ? -14.334 0.020 23.618 1.00 94.19 338 GLU A CA 1
ATOM 2826 C C . GLU A 1 338 ? -13.880 0.351 22.193 1.00 94.19 338 GLU A C 1
ATOM 2828 O O . GLU A 1 338 ? -13.508 -0.547 21.440 1.00 94.19 338 GLU A O 1
ATOM 2833 N N . SER A 1 339 ? -13.830 1.642 21.852 1.00 95.31 339 SER A N 1
ATOM 2834 C CA . SER A 1 339 ? -13.399 2.095 20.526 1.00 95.31 339 SER A CA 1
ATOM 2835 C C . SER A 1 339 ? -11.942 1.725 20.244 1.00 95.31 339 SER A C 1
ATOM 2837 O O . SER A 1 339 ? -11.625 1.201 19.178 1.00 95.31 339 SER A O 1
ATOM 2839 N N . GLU A 1 340 ? -11.053 1.949 21.215 1.00 97.56 340 GLU A N 1
ATOM 2840 C CA . GLU A 1 340 ? -9.643 1.575 21.106 1.00 97.56 340 GLU A CA 1
ATOM 2841 C C . GLU A 1 340 ? -9.468 0.070 20.875 1.00 97.56 340 GLU A C 1
ATOM 2843 O O . GLU A 1 340 ? -8.685 -0.326 20.014 1.00 97.56 340 GLU A O 1
ATOM 2848 N N . SER A 1 341 ? -10.207 -0.772 21.608 1.00 95.81 341 SER A N 1
ATOM 2849 C CA . SER A 1 341 ? -10.144 -2.227 21.447 1.00 95.81 341 SER A CA 1
ATOM 2850 C C . SER A 1 341 ? -10.581 -2.667 20.046 1.00 95.81 341 SER A C 1
ATOM 2852 O O . SER A 1 341 ? -9.886 -3.464 19.412 1.00 95.81 341 SER A O 1
ATOM 2854 N N . ILE A 1 342 ? -11.681 -2.110 19.529 1.00 94.62 342 ILE A N 1
ATOM 2855 C CA . ILE A 1 342 ? -12.190 -2.427 18.186 1.00 94.62 342 ILE A CA 1
ATOM 2856 C C . ILE A 1 342 ? -11.166 -2.036 17.117 1.00 94.62 342 ILE A C 1
ATOM 2858 O O . ILE A 1 342 ? -10.811 -2.862 16.272 1.00 94.62 342 ILE A O 1
ATOM 2862 N N . PHE A 1 343 ? -10.630 -0.813 17.178 1.00 97.12 343 PHE A N 1
ATOM 2863 C CA . PHE A 1 343 ? -9.631 -0.347 16.213 1.00 97.12 343 PHE A CA 1
ATOM 2864 C C . PHE A 1 343 ? -8.335 -1.153 16.299 1.00 97.12 343 PHE A C 1
ATOM 2866 O O . PHE A 1 343 ? -7.768 -1.503 15.268 1.00 97.12 343 PHE A O 1
ATOM 2873 N N . PHE A 1 344 ? -7.886 -1.493 17.509 1.00 96.50 344 PHE A N 1
ATOM 2874 C CA . PHE A 1 344 ? -6.684 -2.289 17.738 1.00 96.50 344 PHE A CA 1
ATOM 2875 C C . PHE A 1 344 ? -6.774 -3.681 17.099 1.00 96.50 344 PHE A C 1
ATOM 2877 O O . PHE A 1 344 ? -5.879 -4.070 16.349 1.00 96.50 344 PHE A O 1
ATOM 2884 N N . HIS A 1 345 ? -7.857 -4.420 17.351 1.00 94.38 345 HIS A N 1
ATOM 2885 C CA . HIS A 1 345 ? -8.019 -5.772 16.804 1.00 94.38 345 HIS A CA 1
ATOM 2886 C C . HIS A 1 345 ? -8.261 -5.757 15.298 1.00 94.38 345 HIS A C 1
ATOM 2888 O O . HIS A 1 345 ? -7.685 -6.568 14.576 1.00 94.38 345 HIS A O 1
ATOM 2894 N N . SER A 1 346 ? -9.052 -4.799 14.809 1.00 95.06 346 SER A N 1
ATOM 2895 C CA . SER A 1 346 ? -9.253 -4.598 13.370 1.00 95.06 346 SER A CA 1
ATOM 2896 C C . SER A 1 346 ? -7.938 -4.290 12.659 1.00 95.06 346 SER A C 1
ATOM 2898 O O . SER A 1 346 ? -7.683 -4.804 11.571 1.00 95.06 346 SER A O 1
ATOM 2900 N N . PHE A 1 347 ? -7.074 -3.492 13.296 1.00 95.25 347 PHE A N 1
ATOM 2901 C CA . PHE A 1 347 ? -5.740 -3.195 12.791 1.00 95.25 347 PHE A CA 1
ATOM 2902 C C . PHE A 1 347 ? -4.896 -4.448 12.688 1.00 95.25 347 PHE A C 1
ATOM 2904 O O . PHE A 1 347 ? -4.381 -4.721 11.610 1.00 95.25 347 PHE A O 1
ATOM 2911 N N . ILE A 1 348 ? -4.763 -5.216 13.769 1.00 92.62 348 ILE A N 1
ATOM 2912 C CA . ILE A 1 348 ? -3.931 -6.425 13.775 1.00 92.62 348 ILE A CA 1
ATOM 2913 C C . ILE A 1 348 ? -4.372 -7.390 12.683 1.00 92.62 348 ILE A C 1
ATOM 2915 O O . ILE A 1 348 ? -3.547 -7.834 11.881 1.00 92.62 348 ILE A O 1
ATOM 2919 N N . ASP A 1 349 ? -5.667 -7.683 12.627 1.00 92.25 349 ASP A N 1
ATOM 2920 C CA . ASP A 1 349 ? -6.182 -8.675 11.699 1.00 92.25 349 ASP A CA 1
ATOM 2921 C C . ASP A 1 349 ? -6.032 -8.214 10.243 1.00 92.25 349 ASP A C 1
ATOM 2923 O O . ASP A 1 349 ? -5.587 -8.990 9.394 1.00 92.25 349 ASP A O 1
ATOM 2927 N N . PHE A 1 350 ? -6.312 -6.940 9.946 1.00 93.38 350 PHE A N 1
ATOM 2928 C CA . PHE A 1 350 ? -6.087 -6.376 8.614 1.00 93.38 350 PHE A CA 1
ATOM 2929 C C . PHE A 1 350 ? -4.601 -6.389 8.231 1.00 93.38 350 PHE A C 1
ATOM 2931 O O . PHE A 1 350 ? -4.239 -6.795 7.121 1.00 93.38 350 PHE A O 1
ATOM 2938 N N . TYR A 1 351 ? -3.743 -5.966 9.159 1.00 90.50 351 TYR A N 1
ATOM 2939 C CA . TYR A 1 351 ? -2.301 -5.835 8.985 1.00 90.50 351 TYR A CA 1
ATOM 2940 C C . TYR A 1 351 ? -1.642 -7.183 8.683 1.00 90.50 351 TYR A C 1
ATOM 2942 O O . TYR A 1 351 ? -0.872 -7.295 7.729 1.00 90.50 351 TYR A O 1
ATOM 2950 N N . LEU A 1 352 ? -2.003 -8.227 9.434 1.00 89.06 352 LEU A N 1
ATOM 2951 C CA . LEU A 1 352 ? -1.477 -9.578 9.240 1.00 89.06 352 LEU A CA 1
ATOM 2952 C C . LEU A 1 352 ? -2.046 -10.260 7.991 1.00 89.06 352 LEU A C 1
ATOM 2954 O O . LEU A 1 352 ? -1.287 -10.873 7.240 1.00 89.06 352 LEU A O 1
ATOM 2958 N N . LYS A 1 353 ? -3.355 -10.141 7.720 1.00 89.94 353 LYS A N 1
ATOM 2959 C CA . LYS A 1 353 ? -3.981 -10.761 6.534 1.00 89.94 353 LYS A CA 1
ATOM 2960 C C . LYS A 1 353 ? -3.403 -10.229 5.227 1.00 89.94 353 LYS A C 1
ATOM 2962 O O . LYS A 1 353 ? -3.206 -10.994 4.285 1.00 89.94 353 LYS A O 1
ATOM 2967 N N . ASN A 1 354 ? -3.074 -8.940 5.190 1.00 89.56 354 ASN A N 1
ATOM 2968 C CA . ASN A 1 354 ? -2.426 -8.312 4.040 1.00 89.56 354 ASN A CA 1
ATOM 2969 C C . ASN A 1 354 ? -0.889 -8.396 4.087 1.00 89.56 354 ASN A C 1
ATOM 2971 O O . ASN A 1 354 ? -0.237 -7.915 3.162 1.00 89.56 354 ASN A O 1
ATOM 2975 N N . LYS A 1 355 ? -0.306 -9.019 5.125 1.00 87.94 355 LYS A N 1
ATOM 2976 C CA . LYS A 1 355 ? 1.147 -9.148 5.335 1.00 87.94 355 LYS A CA 1
ATOM 2977 C C . LYS A 1 355 ? 1.878 -7.805 5.264 1.00 87.94 355 LYS A C 1
ATOM 2979 O O . LYS A 1 355 ? 2.952 -7.692 4.671 1.00 87.94 355 LYS A O 1
ATOM 2984 N N . LEU A 1 356 ? 1.264 -6.766 5.828 1.00 88.06 356 LEU A N 1
ATOM 2985 C CA . LEU A 1 356 ? 1.824 -5.416 5.813 1.00 88.06 356 LEU A CA 1
ATOM 2986 C C . LEU A 1 356 ? 3.092 -5.323 6.668 1.00 88.06 356 LEU A C 1
ATOM 2988 O O . LEU A 1 356 ? 3.958 -4.511 6.361 1.00 88.06 356 LEU A O 1
ATOM 2992 N N . ASP A 1 357 ? 3.267 -6.208 7.652 1.00 83.75 357 ASP A N 1
ATOM 2993 C CA . ASP A 1 357 ? 4.518 -6.365 8.401 1.00 83.75 357 ASP A CA 1
ATOM 2994 C C . ASP A 1 357 ? 5.717 -6.699 7.514 1.00 83.75 357 ASP A C 1
ATOM 2996 O O . ASP A 1 357 ? 6.828 -6.273 7.801 1.00 83.75 357 ASP A O 1
ATOM 3000 N N . GLU A 1 358 ? 5.514 -7.407 6.406 1.00 80.62 358 GLU A N 1
ATOM 3001 C CA . GLU A 1 358 ? 6.585 -7.699 5.450 1.00 80.62 358 GLU A CA 1
ATOM 3002 C C . GLU A 1 358 ? 6.874 -6.510 4.512 1.00 80.62 358 GLU A C 1
ATOM 3004 O O . GLU A 1 358 ? 7.923 -6.475 3.864 1.00 80.62 358 GLU A O 1
ATOM 3009 N N . ILE A 1 359 ? 5.947 -5.551 4.418 1.00 77.69 359 ILE A N 1
ATOM 3010 C CA . ILE A 1 359 ? 6.000 -4.409 3.495 1.00 77.69 359 ILE A CA 1
ATOM 3011 C C . ILE A 1 359 ? 6.566 -3.166 4.184 1.00 77.69 359 ILE A C 1
ATOM 3013 O O . ILE A 1 359 ? 7.468 -2.548 3.628 1.00 77.69 359 ILE A O 1
ATOM 3017 N N . ILE A 1 360 ? 6.052 -2.809 5.368 1.00 74.31 360 ILE A N 1
ATOM 3018 C CA . ILE A 1 360 ? 6.356 -1.529 6.033 1.00 74.31 360 ILE A CA 1
ATOM 3019 C C . ILE A 1 360 ? 7.378 -1.634 7.172 1.00 74.31 360 ILE A C 1
ATOM 3021 O O . ILE A 1 360 ? 7.822 -0.607 7.693 1.00 74.31 360 ILE A O 1
ATOM 3025 N N . ALA A 1 361 ? 7.717 -2.845 7.623 1.00 66.25 361 ALA A N 1
ATOM 3026 C CA . ALA A 1 361 ? 8.683 -2.996 8.704 1.00 66.25 361 ALA A CA 1
ATOM 3027 C C . ALA A 1 361 ? 10.095 -2.622 8.233 1.00 66.25 361 ALA A C 1
ATOM 3029 O O . ALA A 1 361 ? 10.482 -2.901 7.097 1.00 66.25 361 ALA A O 1
ATOM 3030 N N . ASP A 1 362 ? 10.884 -2.050 9.147 1.00 58.97 362 ASP A N 1
ATOM 3031 C CA . ASP A 1 362 ? 12.300 -1.707 8.952 1.00 58.97 362 ASP A CA 1
ATOM 3032 C C . ASP A 1 362 ? 13.173 -2.983 8.936 1.00 58.97 362 ASP A C 1
ATOM 3034 O O . ASP A 1 362 ? 13.995 -3.250 9.816 1.00 58.97 362 ASP A O 1
ATOM 3038 N N . ILE A 1 363 ? 12.912 -3.858 7.963 1.00 56.12 363 ILE A N 1
ATOM 3039 C CA . ILE A 1 363 ? 13.643 -5.100 7.719 1.00 56.12 363 ILE A CA 1
ATOM 3040 C C . ILE A 1 363 ? 14.663 -4.826 6.617 1.00 56.12 363 ILE A C 1
ATOM 3042 O O . ILE A 1 363 ? 14.387 -4.130 5.646 1.00 56.12 363 ILE A O 1
ATOM 3046 N N . LYS A 1 364 ? 15.838 -5.461 6.712 1.00 46.62 364 LYS A N 1
ATOM 3047 C CA . LYS A 1 364 ? 16.925 -5.375 5.719 1.00 46.62 364 LYS A CA 1
ATOM 3048 C C . LYS A 1 364 ? 16.511 -5.654 4.273 1.00 46.62 364 LYS A C 1
ATOM 3050 O O . LYS A 1 364 ? 17.313 -5.363 3.395 1.00 46.62 364 LYS A O 1
ATOM 3055 N N . THR A 1 365 ? 15.355 -6.282 4.020 1.00 54.00 365 THR A N 1
ATOM 3056 C CA . THR A 1 365 ? 14.777 -6.494 2.684 1.00 54.00 365 THR A CA 1
ATOM 3057 C C . THR A 1 365 ? 13.254 -6.456 2.697 1.00 54.00 365 THR A C 1
ATOM 3059 O O . THR A 1 365 ? 12.634 -7.510 2.813 1.00 54.00 365 THR A O 1
ATOM 3062 N N . PRO A 1 366 ? 12.642 -5.263 2.577 1.00 66.00 366 PRO A N 1
ATOM 3063 C CA . PRO A 1 366 ? 11.192 -5.136 2.527 1.00 66.00 366 PRO A CA 1
ATOM 3064 C C . PRO A 1 366 ? 10.624 -5.900 1.326 1.00 66.00 366 PRO A C 1
ATOM 3066 O O . PRO A 1 366 ? 11.132 -5.791 0.202 1.00 66.00 366 PRO A O 1
ATOM 3069 N N . ARG A 1 367 ? 9.551 -6.668 1.546 1.00 77.56 367 ARG A N 1
ATOM 3070 C CA . ARG A 1 367 ? 8.880 -7.468 0.508 1.00 77.56 367 ARG A CA 1
ATOM 3071 C C . ARG A 1 367 ? 8.399 -6.616 -0.663 1.00 77.56 367 ARG A C 1
ATOM 3073 O O . ARG A 1 367 ? 8.280 -7.132 -1.771 1.00 77.56 367 ARG A O 1
ATOM 3080 N N . ILE A 1 368 ? 8.183 -5.319 -0.445 1.00 78.62 368 ILE A N 1
ATOM 3081 C CA . ILE A 1 368 ? 7.793 -4.368 -1.487 1.00 78.62 368 ILE A CA 1
ATOM 3082 C C . ILE A 1 368 ? 8.713 -4.419 -2.714 1.00 78.62 368 ILE A C 1
ATOM 3084 O O . ILE A 1 368 ? 8.233 -4.324 -3.837 1.00 78.62 368 ILE A O 1
ATOM 3088 N N . PHE A 1 369 ? 10.018 -4.646 -2.546 1.00 76.38 369 PHE A N 1
ATOM 3089 C CA . PHE A 1 369 ? 10.932 -4.713 -3.685 1.00 76.38 369 PHE A CA 1
ATOM 3090 C C . PHE A 1 369 ? 10.760 -6.012 -4.476 1.00 76.38 369 PHE A C 1
ATOM 3092 O O . PHE A 1 369 ? 10.720 -5.970 -5.701 1.00 76.38 369 PHE A O 1
ATOM 3099 N N . GLN A 1 370 ? 10.573 -7.152 -3.804 1.00 79.81 370 GLN A N 1
ATOM 3100 C CA . GLN A 1 370 ? 10.224 -8.399 -4.493 1.00 79.81 370 GLN A CA 1
ATOM 3101 C C . GLN A 1 370 ? 8.882 -8.254 -5.223 1.00 79.81 370 GLN A C 1
ATOM 3103 O O . GLN A 1 370 ? 8.763 -8.637 -6.379 1.00 79.81 370 GLN A O 1
ATOM 3108 N N . MET A 1 371 ? 7.906 -7.614 -4.577 1.00 85.31 371 MET A N 1
ATOM 3109 C CA . MET A 1 371 ? 6.594 -7.320 -5.149 1.00 85.31 371 MET A CA 1
ATOM 3110 C C . MET A 1 371 ? 6.705 -6.503 -6.446 1.00 85.31 371 MET A C 1
ATOM 3112 O O . MET A 1 371 ? 6.121 -6.854 -7.469 1.00 85.31 371 MET A O 1
ATOM 3116 N N . LEU A 1 372 ? 7.489 -5.423 -6.425 1.00 84.69 372 LEU A N 1
ATOM 3117 C CA . LEU A 1 372 ? 7.730 -4.570 -7.590 1.00 84.69 372 LEU A CA 1
ATOM 3118 C C . LEU A 1 372 ? 8.528 -5.286 -8.686 1.00 84.69 372 LEU A C 1
ATOM 3120 O O . LEU A 1 372 ? 8.303 -5.024 -9.868 1.00 84.69 372 LEU A O 1
ATOM 3124 N N . GLN A 1 373 ? 9.428 -6.199 -8.316 1.00 81.00 373 GLN A N 1
ATOM 3125 C CA . GLN A 1 373 ? 10.124 -7.049 -9.275 1.00 81.00 373 GLN A CA 1
ATOM 3126 C C . GLN A 1 373 ? 9.162 -8.026 -9.963 1.00 81.00 373 GLN A C 1
ATOM 3128 O O . GLN A 1 373 ? 9.210 -8.136 -11.185 1.00 81.00 373 GLN A O 1
ATOM 3133 N N . ASP A 1 374 ? 8.262 -8.669 -9.217 1.00 85.69 374 ASP A N 1
ATOM 3134 C CA . ASP A 1 374 ? 7.256 -9.586 -9.766 1.00 85.69 374 ASP A CA 1
ATOM 3135 C C . ASP A 1 374 ? 6.307 -8.853 -10.732 1.00 85.69 374 ASP A C 1
ATOM 3137 O O . ASP A 1 374 ? 6.018 -9.347 -11.824 1.00 85.69 374 ASP A O 1
ATOM 3141 N N . ILE A 1 375 ? 5.882 -7.631 -10.379 1.00 89.81 375 ILE A N 1
ATOM 3142 C CA . ILE A 1 375 ? 5.103 -6.760 -11.273 1.00 89.81 375 ILE A CA 1
ATOM 3143 C C . ILE A 1 375 ? 5.914 -6.427 -12.533 1.00 89.81 375 ILE A C 1
ATOM 3145 O O . ILE A 1 375 ? 5.406 -6.532 -13.649 1.00 89.81 375 ILE A O 1
ATOM 3149 N N . GLY A 1 376 ? 7.181 -6.042 -12.374 1.00 85.25 376 GLY A N 1
ATOM 3150 C CA . GLY A 1 376 ? 8.078 -5.753 -13.490 1.00 85.25 376 GLY A CA 1
ATOM 3151 C C . GLY A 1 376 ? 8.245 -6.937 -14.443 1.00 85.25 376 GLY A C 1
ATOM 3152 O O . GLY A 1 376 ? 8.126 -6.768 -15.654 1.00 85.25 376 GLY A O 1
ATOM 3153 N N . ASP A 1 377 ? 8.455 -8.139 -13.908 1.00 81.81 377 ASP A N 1
ATOM 3154 C CA . ASP A 1 377 ? 8.602 -9.370 -14.688 1.00 81.81 377 ASP A CA 1
ATOM 3155 C C . ASP A 1 377 ? 7.297 -9.752 -15.409 1.00 81.81 377 ASP A C 1
ATOM 3157 O O . ASP A 1 377 ? 7.342 -10.172 -16.570 1.00 81.81 377 ASP A O 1
ATOM 3161 N N . PHE A 1 378 ? 6.135 -9.518 -14.785 1.00 87.19 378 PHE A N 1
ATOM 3162 C CA . PHE A 1 378 ? 4.830 -9.617 -15.447 1.00 87.19 378 PHE A CA 1
ATOM 3163 C C . PHE A 1 378 ? 4.745 -8.686 -16.666 1.00 87.19 378 PHE A C 1
ATOM 3165 O O . PHE A 1 378 ? 4.383 -9.134 -17.757 1.00 87.19 378 PHE A O 1
ATOM 3172 N N . PHE A 1 379 ? 5.135 -7.417 -16.524 1.00 86.12 379 PHE A N 1
ATOM 3173 C CA . PHE A 1 379 ? 5.118 -6.479 -17.644 1.00 86.12 379 PHE A CA 1
ATOM 3174 C C . PHE A 1 379 ? 6.143 -6.819 -18.725 1.00 86.12 379 PHE A C 1
ATOM 3176 O O . PHE A 1 379 ? 5.810 -6.758 -19.901 1.00 86.12 379 PHE A O 1
ATOM 3183 N N . VAL A 1 380 ? 7.367 -7.219 -18.371 1.00 81.69 380 VAL A N 1
ATOM 3184 C CA . VAL A 1 380 ? 8.377 -7.637 -19.360 1.00 81.69 380 VAL A CA 1
ATOM 3185 C C . VAL A 1 380 ? 7.846 -8.775 -20.234 1.00 81.69 380 VAL A C 1
ATOM 3187 O O . VAL A 1 380 ? 8.097 -8.790 -21.438 1.00 81.69 380 VAL A O 1
ATOM 3190 N N . LYS A 1 381 ? 7.113 -9.718 -19.635 1.00 81.06 381 LYS A N 1
ATOM 3191 C CA . LYS A 1 381 ? 6.611 -10.907 -20.323 1.00 81.06 381 LYS A CA 1
ATOM 3192 C C . LYS A 1 381 ? 5.334 -10.654 -21.128 1.00 81.06 381 LYS A C 1
ATOM 3194 O O . LYS A 1 381 ? 5.231 -11.141 -22.248 1.00 81.06 381 LYS A O 1
ATOM 3199 N N . GLU A 1 382 ? 4.365 -9.946 -20.552 1.00 83.00 382 GLU A N 1
ATOM 3200 C CA . GLU A 1 382 ? 2.998 -9.876 -21.091 1.00 83.00 382 GLU A CA 1
ATOM 3201 C C . GLU A 1 382 ? 2.635 -8.491 -21.657 1.00 83.00 382 GLU A C 1
ATOM 3203 O O . GLU A 1 382 ? 1.707 -8.395 -22.455 1.00 83.00 382 GLU A O 1
ATOM 3208 N N . HIS A 1 383 ? 3.339 -7.425 -21.251 1.00 82.88 383 HIS A N 1
ATOM 3209 C CA . HIS A 1 383 ? 2.958 -6.026 -21.506 1.00 82.88 383 HIS A CA 1
ATOM 3210 C C . HIS A 1 383 ? 4.176 -5.088 -21.648 1.00 82.88 383 HIS A C 1
ATOM 3212 O O . HIS A 1 383 ? 4.249 -4.017 -21.032 1.00 82.88 383 HIS A O 1
ATOM 3218 N N . SER A 1 384 ? 5.180 -5.502 -22.429 1.00 81.56 384 SER A N 1
ATOM 3219 C CA . SER A 1 384 ? 6.466 -4.789 -22.538 1.00 81.56 384 SER A CA 1
ATOM 3220 C C . SER A 1 384 ? 6.324 -3.343 -23.043 1.00 81.56 384 SER A C 1
ATOM 3222 O O . SER A 1 384 ? 7.137 -2.481 -22.706 1.00 81.56 384 SER A O 1
ATOM 3224 N N . GLU A 1 385 ? 5.252 -3.063 -23.786 1.00 80.25 385 GLU A N 1
ATOM 3225 C CA . GLU A 1 385 ? 4.866 -1.747 -24.290 1.00 80.25 385 GLU A CA 1
ATOM 3226 C C . GLU A 1 385 ? 4.614 -0.717 -23.180 1.00 80.25 385 GLU A C 1
ATOM 3228 O O . GLU A 1 385 ? 4.936 0.460 -23.344 1.00 80.25 385 GLU A O 1
ATOM 3233 N N . VAL A 1 386 ? 4.105 -1.145 -22.021 1.00 84.75 386 VAL A N 1
ATOM 3234 C CA . VAL A 1 386 ? 3.837 -0.250 -20.883 1.00 84.75 386 VAL A CA 1
ATOM 3235 C C . VAL A 1 386 ? 5.140 0.214 -20.239 1.00 84.75 386 VAL A C 1
ATOM 3237 O O . VAL A 1 386 ? 5.303 1.385 -19.905 1.00 84.75 386 VAL A O 1
ATOM 3240 N N . LEU A 1 387 ? 6.110 -0.686 -20.103 1.00 82.38 387 LEU A N 1
ATOM 3241 C CA . LEU A 1 387 ? 7.414 -0.334 -19.547 1.00 82.38 387 LEU A CA 1
ATOM 3242 C C . LEU A 1 387 ? 8.228 0.538 -20.511 1.00 82.38 387 LEU A C 1
ATOM 3244 O O . LEU A 1 387 ? 8.917 1.450 -20.063 1.00 82.38 387 LEU A O 1
ATOM 3248 N N . GLN A 1 388 ? 8.124 0.307 -21.822 1.00 77.44 388 GLN A N 1
ATOM 3249 C CA . GLN A 1 388 ? 8.733 1.184 -22.831 1.00 77.44 388 GLN A CA 1
ATOM 3250 C C . GLN A 1 388 ? 8.118 2.580 -22.807 1.00 77.44 388 GLN A C 1
ATOM 3252 O O . GLN A 1 388 ? 8.833 3.574 -22.923 1.00 77.44 388 GLN A O 1
ATOM 3257 N N . LEU A 1 389 ? 6.798 2.669 -22.618 1.00 83.19 389 LEU A N 1
ATOM 3258 C CA . LEU A 1 389 ? 6.144 3.946 -22.389 1.00 83.19 389 LEU A CA 1
ATOM 3259 C C . LEU A 1 389 ? 6.754 4.655 -21.178 1.00 83.19 389 LEU A C 1
ATOM 3261 O O . LEU A 1 389 ? 7.145 5.814 -21.285 1.00 83.19 389 LEU A O 1
ATOM 3265 N N . TYR A 1 390 ? 6.866 3.979 -20.037 1.00 83.50 390 TYR A N 1
ATOM 3266 C CA . TYR A 1 390 ? 7.451 4.597 -18.850 1.00 83.50 390 TYR A CA 1
ATOM 3267 C C . TYR A 1 390 ? 8.891 5.045 -19.083 1.00 83.50 390 TYR A C 1
ATOM 3269 O O . TYR A 1 390 ? 9.221 6.172 -18.720 1.00 83.50 390 TYR A O 1
ATOM 3277 N N . GLN A 1 391 ? 9.707 4.262 -19.793 1.00 78.25 391 GLN A N 1
ATOM 3278 C CA . GLN A 1 391 ? 11.052 4.683 -20.199 1.00 78.25 391 GLN A CA 1
ATOM 3279 C C . GLN A 1 391 ? 11.019 5.949 -21.067 1.00 78.25 391 GLN A C 1
ATOM 3281 O O . GLN A 1 391 ? 11.784 6.883 -20.819 1.00 78.25 391 GLN A O 1
ATOM 3286 N N . HIS A 1 392 ? 10.106 6.028 -22.044 1.00 76.31 392 HIS A N 1
ATOM 3287 C CA . HIS A 1 392 ? 9.910 7.234 -22.857 1.00 76.31 392 HIS A CA 1
ATOM 3288 C C . HIS A 1 392 ? 9.534 8.445 -21.990 1.00 76.31 392 HIS A C 1
ATOM 3290 O O . HIS A 1 392 ? 10.043 9.547 -22.200 1.00 76.31 392 HIS A O 1
ATOM 3296 N N . LEU A 1 393 ? 8.712 8.226 -20.964 1.00 78.88 393 LEU A N 1
ATOM 3297 C CA . LEU A 1 393 ? 8.290 9.229 -19.985 1.00 78.88 393 LEU A CA 1
ATOM 3298 C C . LEU A 1 393 ? 9.283 9.414 -18.829 1.00 78.88 393 LEU A C 1
ATOM 3300 O O . LEU A 1 393 ? 8.918 9.938 -17.783 1.00 78.88 393 LEU A O 1
ATOM 3304 N N . GLN A 1 394 ? 10.547 9.035 -19.018 1.00 77.12 394 GLN A N 1
ATOM 3305 C CA . GLN A 1 394 ? 11.630 9.268 -18.064 1.00 77.12 394 GLN A CA 1
ATOM 3306 C C . GLN A 1 394 ? 11.530 8.437 -16.757 1.00 77.12 394 GLN A C 1
ATOM 3308 O O . GLN A 1 394 ? 12.074 8.826 -15.723 1.00 77.12 394 GLN A O 1
ATOM 3313 N N . SER A 1 395 ? 10.857 7.281 -16.775 1.00 81.00 395 SER A N 1
ATOM 3314 C CA . SER A 1 395 ? 10.704 6.364 -15.635 1.00 81.00 395 SER A CA 1
ATOM 3315 C C . SER A 1 395 ? 11.233 4.960 -15.951 1.00 81.00 395 SER A C 1
ATOM 3317 O O . SER A 1 395 ? 10.716 4.245 -16.805 1.00 81.00 395 SER A O 1
ATOM 3319 N N . PHE A 1 396 ? 12.293 4.557 -15.244 1.00 73.75 396 PHE A N 1
ATOM 3320 C CA . PHE A 1 396 ? 13.079 3.350 -15.550 1.00 73.75 396 PHE A CA 1
ATOM 3321 C C . PHE A 1 396 ? 12.930 2.247 -14.501 1.00 73.75 396 PHE A C 1
ATOM 3323 O O . PHE A 1 396 ? 13.500 1.173 -14.653 1.00 73.75 396 PHE A O 1
ATOM 3330 N N . SER A 1 397 ? 12.174 2.492 -13.432 1.00 79.50 397 SER A N 1
ATOM 3331 C CA . SER A 1 397 ? 11.874 1.512 -12.385 1.00 79.50 397 SER A CA 1
ATOM 3332 C C . SER A 1 397 ? 10.485 1.782 -11.802 1.00 79.50 397 SER A C 1
ATOM 3334 O O . SER A 1 397 ? 9.979 2.893 -11.928 1.00 79.50 397 SER A O 1
ATOM 3336 N N . LEU A 1 398 ? 9.882 0.802 -11.121 1.00 84.75 398 LEU A N 1
ATOM 3337 C CA . LEU A 1 398 ? 8.595 0.987 -10.433 1.00 84.75 398 LEU A CA 1
ATOM 3338 C C . LEU A 1 398 ? 8.753 1.591 -9.026 1.00 84.75 398 LEU A C 1
ATOM 3340 O O . LEU A 1 398 ? 7.802 1.591 -8.250 1.00 84.75 398 LEU A O 1
ATOM 3344 N N . LEU A 1 399 ? 9.931 2.129 -8.680 1.00 80.44 399 LEU A N 1
ATOM 3345 C CA . LEU A 1 399 ? 10.177 2.734 -7.364 1.00 80.44 399 LEU A CA 1
ATOM 3346 C C . LEU A 1 399 ? 9.241 3.911 -7.062 1.00 80.44 399 LEU A C 1
ATOM 3348 O O . LEU A 1 399 ? 8.936 4.158 -5.900 1.00 80.44 399 LEU A O 1
ATOM 3352 N N . PHE A 1 400 ? 8.735 4.599 -8.087 1.00 83.31 400 PHE A N 1
ATOM 3353 C CA . PHE A 1 400 ? 7.781 5.695 -7.909 1.00 83.31 400 PHE A CA 1
ATOM 3354 C C . PHE A 1 400 ? 6.446 5.256 -7.276 1.00 83.31 400 PHE A C 1
ATOM 3356 O O . PHE A 1 400 ? 5.717 6.110 -6.783 1.00 83.31 400 PHE A O 1
ATOM 3363 N N . LEU A 1 401 ? 6.123 3.953 -7.269 1.00 88.56 401 LEU A N 1
ATOM 3364 C CA . LEU A 1 401 ? 4.930 3.412 -6.606 1.00 88.56 401 LEU A CA 1
ATOM 3365 C C . LEU A 1 401 ? 5.116 3.163 -5.105 1.00 88.56 401 LEU A C 1
ATOM 3367 O O . LEU A 1 401 ? 4.119 2.993 -4.403 1.00 88.56 401 LEU A O 1
ATOM 3371 N N . VAL A 1 402 ? 6.360 3.109 -4.611 1.00 84.88 402 VAL A N 1
ATOM 3372 C CA . VAL A 1 402 ? 6.666 2.741 -3.216 1.00 84.88 402 VAL A CA 1
ATOM 3373 C C . VAL A 1 402 ? 5.860 3.569 -2.207 1.00 84.88 402 VAL A C 1
ATOM 3375 O O . VAL A 1 402 ? 5.157 2.952 -1.406 1.00 84.88 402 VAL A O 1
ATOM 3378 N N . PRO A 1 403 ? 5.826 4.918 -2.287 1.00 83.12 403 PRO A N 1
ATOM 3379 C CA . PRO A 1 403 ? 5.090 5.726 -1.311 1.00 83.12 403 PRO A CA 1
ATOM 3380 C C . PRO A 1 403 ? 3.583 5.429 -1.282 1.00 83.12 403 PRO A C 1
ATOM 3382 O O . PRO A 1 403 ? 2.934 5.527 -0.239 1.00 83.12 403 PRO A O 1
ATOM 3385 N N . ASN A 1 404 ? 3.006 5.057 -2.429 1.00 90.81 404 ASN A N 1
ATOM 3386 C CA . ASN A 1 404 ? 1.591 4.716 -2.523 1.00 90.81 404 ASN A CA 1
ATOM 3387 C C . ASN A 1 404 ? 1.317 3.327 -1.931 1.00 90.81 404 ASN A C 1
ATOM 3389 O O . ASN A 1 404 ? 0.372 3.170 -1.169 1.00 90.81 404 ASN A O 1
ATOM 3393 N N . ILE A 1 405 ? 2.154 2.329 -2.223 1.00 90.94 405 ILE A N 1
ATOM 3394 C CA . ILE A 1 405 ? 1.988 0.963 -1.702 1.00 90.94 405 ILE A CA 1
ATOM 3395 C C . ILE A 1 405 ? 2.183 0.919 -0.182 1.00 90.94 405 ILE A C 1
ATOM 3397 O O . ILE A 1 405 ? 1.388 0.295 0.518 1.00 90.94 405 ILE A O 1
ATOM 3401 N N . GLU A 1 406 ? 3.213 1.592 0.333 1.00 86.50 406 GLU A N 1
ATOM 3402 C CA . GLU A 1 406 ? 3.542 1.640 1.766 1.00 86.50 406 GLU A CA 1
ATOM 3403 C C . GLU A 1 406 ? 2.417 2.236 2.616 1.00 86.50 406 GLU A C 1
ATOM 3405 O O . GLU A 1 406 ? 2.189 1.816 3.749 1.00 86.50 406 GLU A O 1
ATOM 3410 N N . THR A 1 407 ? 1.679 3.188 2.047 1.00 88.19 407 THR A N 1
ATOM 3411 C CA . THR A 1 407 ? 0.506 3.801 2.678 1.00 88.19 407 THR A CA 1
ATOM 3412 C C . THR A 1 407 ? -0.797 3.100 2.307 1.00 88.19 407 THR A C 1
ATOM 3414 O O . THR A 1 407 ? -1.860 3.643 2.583 1.00 88.19 407 THR A O 1
ATOM 3417 N N . PHE A 1 408 ? -0.747 1.931 1.657 1.00 91.81 408 PHE A N 1
ATOM 3418 C CA . PHE A 1 408 ? -1.916 1.201 1.153 1.00 91.81 408 PHE A CA 1
ATOM 3419 C C . PHE A 1 408 ? -2.857 2.073 0.301 1.00 91.81 408 PHE A C 1
ATOM 3421 O O . PHE A 1 408 ? -4.075 1.922 0.317 1.00 91.81 408 PHE A O 1
ATOM 3428 N N . PHE A 1 409 ? -2.283 3.026 -0.433 1.00 93.62 409 PHE A N 1
ATOM 3429 C CA . PHE A 1 409 ? -2.972 4.002 -1.271 1.00 93.62 409 PHE A CA 1
ATOM 3430 C C . PHE A 1 409 ? -3.972 4.903 -0.528 1.00 93.62 409 PHE A C 1
ATOM 3432 O O . PHE A 1 409 ? -4.748 5.589 -1.187 1.00 93.62 409 PHE A O 1
ATOM 3439 N N . ILE A 1 410 ? -3.939 4.970 0.812 1.00 91.56 410 ILE A N 1
ATOM 3440 C CA . ILE A 1 410 ? -4.919 5.706 1.636 1.00 91.56 410 ILE A CA 1
ATOM 3441 C C . ILE A 1 410 ? -5.057 7.179 1.214 1.00 91.56 410 ILE A C 1
ATOM 3443 O O . ILE A 1 410 ? -6.163 7.708 1.174 1.00 91.56 410 ILE A O 1
ATOM 3447 N N . ASN A 1 411 ? -3.960 7.833 0.821 1.00 87.31 411 ASN A N 1
ATOM 3448 C CA . ASN A 1 411 ? -3.985 9.237 0.374 1.00 87.31 411 ASN A CA 1
ATOM 3449 C C . ASN A 1 411 ? -4.237 9.415 -1.125 1.00 87.31 411 ASN A C 1
ATOM 3451 O O . ASN A 1 411 ? -4.204 10.536 -1.629 1.00 87.31 411 ASN A O 1
ATOM 3455 N N . SER A 1 412 ? -4.369 8.319 -1.864 1.00 92.31 412 SER A N 1
ATOM 3456 C CA . SER A 1 412 ? -4.432 8.339 -3.321 1.00 92.31 412 SER A CA 1
ATOM 3457 C C . SER A 1 412 ? -5.860 8.401 -3.843 1.00 92.31 412 SER A C 1
ATOM 3459 O O . SER A 1 412 ? -6.047 8.830 -4.975 1.00 92.31 412 SER A O 1
ATOM 3461 N N . PHE A 1 413 ? -6.858 8.006 -3.049 1.00 93.19 413 PHE A N 1
ATOM 3462 C CA . PHE A 1 413 ? -8.237 7.865 -3.513 1.00 93.19 413 PHE A CA 1
ATOM 3463 C C . PHE A 1 413 ? -9.254 8.468 -2.539 1.00 93.19 413 PHE A C 1
ATOM 3465 O O . PHE A 1 413 ? -8.918 8.904 -1.438 1.00 93.19 413 PHE A O 1
ATOM 3472 N N . SER A 1 414 ? -10.516 8.512 -2.970 1.00 92.00 414 SER A N 1
ATOM 3473 C CA . SER A 1 414 ? -11.623 8.966 -2.129 1.00 92.00 414 SER A CA 1
ATOM 3474 C C . SER A 1 414 ? -11.876 8.005 -0.961 1.00 92.00 414 SER A C 1
ATOM 3476 O O . SER A 1 414 ? -11.500 6.835 -1.010 1.00 92.00 414 SER A O 1
ATOM 3478 N N . LYS A 1 415 ? -12.565 8.471 0.087 1.00 90.06 415 LYS A N 1
ATOM 3479 C CA . LYS A 1 415 ? -12.883 7.642 1.264 1.00 90.06 415 LYS A CA 1
ATOM 3480 C C . LYS A 1 415 ? -13.637 6.357 0.907 1.00 90.06 415 LYS A C 1
ATOM 3482 O O . LYS A 1 415 ? -13.320 5.296 1.437 1.00 90.06 415 LYS A O 1
ATOM 3487 N N . ASP A 1 416 ? -14.598 6.448 -0.007 1.00 91.31 416 ASP A N 1
ATOM 3488 C CA . ASP A 1 416 ? -15.393 5.298 -0.446 1.00 91.31 416 ASP A CA 1
ATOM 3489 C C . ASP A 1 416 ? -14.538 4.307 -1.248 1.00 91.31 416 ASP A C 1
ATOM 3491 O O . ASP A 1 416 ? -14.646 3.091 -1.069 1.00 91.31 416 ASP A O 1
ATOM 3495 N N . ASP A 1 417 ? -13.627 4.818 -2.078 1.00 93.06 417 ASP A N 1
ATOM 3496 C CA . ASP A 1 417 ? -12.691 3.984 -2.830 1.00 93.06 417 ASP A CA 1
ATOM 3497 C C . ASP A 1 417 ? -11.676 3.289 -1.920 1.00 93.06 417 ASP A C 1
ATOM 3499 O O . ASP A 1 417 ? -11.351 2.126 -2.152 1.00 93.06 417 ASP A O 1
ATOM 3503 N N . ILE A 1 418 ? -11.211 3.953 -0.857 1.00 93.38 418 ILE A N 1
ATOM 3504 C CA . ILE A 1 418 ? -10.341 3.341 0.153 1.00 93.38 418 ILE A CA 1
ATOM 3505 C C . ILE A 1 418 ? -11.041 2.184 0.856 1.00 93.38 418 ILE A C 1
ATOM 3507 O O . ILE A 1 418 ? -10.468 1.098 0.965 1.00 93.38 418 ILE A O 1
ATOM 3511 N N . LYS A 1 419 ? -12.296 2.370 1.275 1.00 94.44 419 LYS A N 1
ATOM 3512 C CA . LYS A 1 419 ? -13.077 1.285 1.880 1.00 94.44 419 LYS A CA 1
ATOM 3513 C C . LYS A 1 419 ? -13.211 0.102 0.930 1.00 94.44 419 LYS A C 1
ATOM 3515 O O . LYS A 1 419 ? -12.978 -1.046 1.308 1.00 94.44 419 LYS A O 1
ATOM 3520 N N . ARG A 1 420 ? -13.526 0.382 -0.335 1.00 94.62 420 ARG A N 1
ATOM 3521 C CA . ARG A 1 420 ? -13.616 -0.647 -1.369 1.00 94.62 420 ARG A CA 1
ATOM 3522 C C . ARG A 1 420 ? -12.287 -1.372 -1.578 1.00 94.62 420 ARG A C 1
ATOM 3524 O O . ARG A 1 420 ? -12.281 -2.598 -1.692 1.00 94.62 420 ARG A O 1
ATOM 3531 N N . LEU A 1 421 ? -11.179 -0.635 -1.625 1.00 95.38 421 LEU A N 1
ATOM 3532 C CA . LEU A 1 421 ? -9.832 -1.173 -1.792 1.00 95.38 421 LEU A CA 1
ATOM 3533 C C . LEU A 1 421 ? -9.476 -2.122 -0.641 1.00 95.38 421 LEU A C 1
ATOM 3535 O O . LEU A 1 421 ? -9.062 -3.252 -0.890 1.00 95.38 421 LEU A O 1
ATOM 3539 N N . MET A 1 422 ? -9.692 -1.688 0.603 1.00 96.00 422 MET A N 1
ATOM 3540 C CA . MET A 1 422 ? -9.378 -2.464 1.806 1.00 96.00 422 MET A CA 1
ATOM 3541 C C . MET A 1 422 ? -10.256 -3.714 1.950 1.00 96.00 422 MET A C 1
ATOM 3543 O O . MET A 1 422 ? -9.745 -4.771 2.303 1.00 96.00 422 MET A O 1
ATOM 3547 N N . ILE A 1 423 ? -11.554 -3.649 1.629 1.00 95.44 423 ILE A N 1
ATOM 3548 C CA . ILE A 1 423 ? -12.403 -4.856 1.592 1.00 95.44 423 ILE A CA 1
ATOM 3549 C C . ILE A 1 423 ? -11.920 -5.811 0.493 1.00 95.44 423 ILE A C 1
ATOM 3551 O O . ILE A 1 423 ? -11.752 -7.008 0.728 1.00 95.44 423 ILE A O 1
ATOM 3555 N N . SER A 1 424 ? -11.653 -5.286 -0.706 1.00 95.44 424 SER A N 1
ATOM 3556 C CA . SER A 1 424 ? -11.225 -6.099 -1.851 1.00 95.44 424 SER A CA 1
ATOM 3557 C C . SER A 1 424 ? -9.887 -6.795 -1.600 1.00 95.44 424 SER A C 1
ATOM 3559 O O . SER A 1 424 ? -9.675 -7.907 -2.086 1.00 95.44 424 SER A O 1
ATOM 3561 N N . SER A 1 425 ? -9.000 -6.185 -0.812 1.00 95.31 425 SER A N 1
ATOM 3562 C CA . SER A 1 425 ? -7.705 -6.774 -0.478 1.00 95.31 425 SER A CA 1
ATOM 3563 C C . SER A 1 425 ? -7.795 -7.998 0.419 1.00 95.31 425 SER A C 1
ATOM 3565 O O . SER A 1 425 ? -6.964 -8.896 0.317 1.00 95.31 425 SER A O 1
ATOM 3567 N N . LEU A 1 426 ? -8.841 -8.075 1.240 1.00 92.94 426 LEU A N 1
ATOM 3568 C CA . LEU A 1 426 ? -9.123 -9.234 2.080 1.00 92.94 426 LEU A CA 1
ATOM 3569 C C . LEU A 1 426 ? -9.759 -10.393 1.294 1.00 92.94 426 LEU A C 1
ATOM 3571 O O . LEU A 1 426 ? -9.898 -11.491 1.830 1.00 92.94 426 LEU A O 1
ATOM 3575 N N . CYS A 1 427 ? -10.157 -10.163 0.039 1.00 90.81 427 CYS A N 1
ATOM 3576 C CA . CYS A 1 427 ? -10.883 -11.142 -0.766 1.00 90.81 427 CYS A CA 1
ATOM 3577 C C . CYS A 1 427 ? -9.981 -12.004 -1.657 1.00 90.81 427 CYS A C 1
ATOM 3579 O O . CYS A 1 427 ? -10.374 -13.121 -1.990 1.00 90.81 427 CYS A O 1
ATOM 3581 N N . ILE A 1 428 ? -8.807 -11.507 -2.070 1.00 89.31 428 ILE A N 1
ATOM 3582 C CA . ILE A 1 428 ? -7.945 -12.197 -3.043 1.00 89.31 428 ILE A CA 1
ATOM 3583 C C . ILE A 1 428 ? -6.466 -12.221 -2.621 1.00 89.31 428 ILE A C 1
ATOM 3585 O O . ILE A 1 428 ? -5.963 -11.255 -2.048 1.00 89.31 428 ILE A O 1
ATOM 3589 N N . PRO A 1 429 ? -5.717 -13.291 -2.951 1.00 88.62 429 PRO A N 1
ATOM 3590 C CA . PRO A 1 429 ? -4.282 -13.350 -2.694 1.00 88.62 429 PRO A CA 1
ATOM 3591 C C . PRO A 1 429 ? -3.499 -12.423 -3.634 1.00 88.62 429 PRO A C 1
ATOM 3593 O O . PRO A 1 429 ? -3.924 -12.161 -4.764 1.00 88.62 429 PRO A O 1
ATOM 3596 N N . LYS A 1 430 ? -2.311 -11.990 -3.182 1.00 89.88 430 LYS A N 1
ATOM 3597 C CA . LYS A 1 430 ? -1.414 -11.071 -3.915 1.00 89.88 430 LYS A CA 1
ATOM 3598 C C . LYS A 1 430 ? -2.134 -9.807 -4.413 1.00 89.88 430 LYS A C 1
ATOM 3600 O O . LYS A 1 430 ? -1.993 -9.389 -5.565 1.00 89.88 430 LYS A O 1
ATOM 3605 N N . PHE A 1 431 ? -3.000 -9.248 -3.569 1.00 94.06 431 PHE A N 1
ATOM 3606 C CA . PHE A 1 431 ? -3.844 -8.125 -3.954 1.00 94.06 431 PHE A CA 1
ATOM 3607 C C . PHE A 1 431 ? -3.027 -6.910 -4.403 1.00 94.06 431 PHE A C 1
ATOM 3609 O O . PHE A 1 431 ? -3.313 -6.354 -5.458 1.00 94.06 431 PHE A O 1
ATOM 3616 N N . LEU A 1 432 ? -2.008 -6.513 -3.635 1.00 93.31 432 LEU A N 1
ATOM 3617 C CA . LEU A 1 432 ? -1.212 -5.317 -3.921 1.00 93.31 432 LEU A CA 1
ATOM 3618 C C . LEU A 1 432 ? -0.425 -5.448 -5.231 1.00 93.31 432 LEU A C 1
ATOM 3620 O O . LEU A 1 432 ? -0.360 -4.481 -5.990 1.00 93.31 432 LEU A O 1
ATOM 3624 N N . GLU A 1 433 ? 0.100 -6.638 -5.536 1.00 93.31 433 GLU A N 1
ATOM 3625 C CA . GLU A 1 433 ? 0.733 -6.974 -6.813 1.00 93.31 433 GLU A CA 1
ATOM 3626 C C . GLU A 1 433 ? -0.246 -6.744 -7.977 1.00 93.31 433 GLU A C 1
ATOM 3628 O O . GLU A 1 433 ? 0.031 -5.986 -8.911 1.00 93.31 433 GLU A O 1
ATOM 3633 N N . LYS A 1 434 ? -1.425 -7.377 -7.894 1.00 94.62 434 LYS A N 1
ATOM 3634 C CA . LYS A 1 434 ? -2.465 -7.317 -8.928 1.00 94.62 434 LYS A CA 1
ATOM 3635 C C . LYS A 1 434 ? -3.026 -5.910 -9.098 1.00 94.62 434 LYS A C 1
ATOM 3637 O O . LYS A 1 434 ? -3.182 -5.451 -10.227 1.00 94.62 434 LYS A O 1
ATOM 3642 N N . PHE A 1 435 ? -3.311 -5.223 -7.997 1.00 95.88 435 PHE A N 1
ATOM 3643 C CA . PHE A 1 435 ? -3.836 -3.864 -8.007 1.00 95.88 435 PHE A CA 1
ATOM 3644 C C . PHE A 1 435 ? -2.826 -2.884 -8.607 1.00 95.88 435 PHE A C 1
ATOM 3646 O O . PHE A 1 435 ? -3.181 -2.111 -9.491 1.00 95.88 435 PHE A O 1
ATOM 3653 N N . SER A 1 436 ? -1.553 -2.967 -8.208 1.00 95.25 436 SER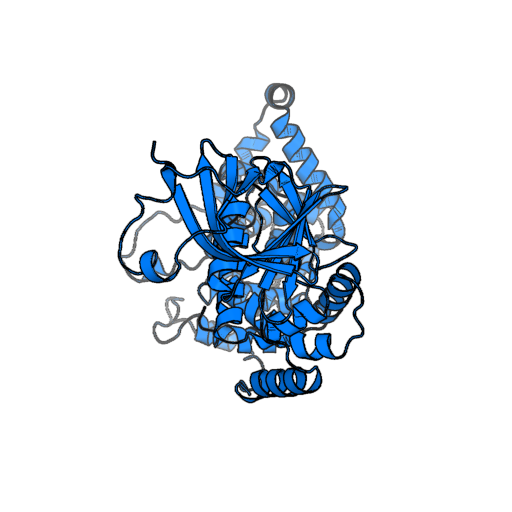 A N 1
ATOM 3654 C CA . SER A 1 436 ? -0.497 -2.097 -8.743 1.00 95.25 436 SER A CA 1
ATOM 3655 C C . SER A 1 436 ? -0.282 -2.322 -10.241 1.00 95.25 436 SER A C 1
ATOM 3657 O O . SER A 1 436 ? -0.191 -1.362 -11.001 1.00 95.25 436 SER A O 1
ATOM 3659 N N . ALA A 1 437 ? -0.261 -3.576 -10.701 1.00 93.50 437 ALA A N 1
ATOM 3660 C CA . ALA A 1 437 ? -0.156 -3.876 -12.128 1.00 93.50 437 ALA A CA 1
ATOM 3661 C C . ALA A 1 437 ? -1.373 -3.370 -12.923 1.00 93.50 437 ALA A C 1
ATOM 3663 O O . ALA A 1 437 ? -1.220 -2.781 -13.994 1.00 93.50 437 ALA A O 1
ATOM 3664 N N . ALA A 1 438 ? -2.584 -3.549 -12.392 1.00 93.12 438 ALA A N 1
ATOM 3665 C CA . ALA A 1 438 ? -3.801 -3.031 -13.008 1.00 93.12 438 ALA A CA 1
ATOM 3666 C C . ALA A 1 438 ? -3.813 -1.498 -13.072 1.00 93.12 438 ALA A C 1
ATOM 3668 O O . ALA A 1 438 ? -4.193 -0.936 -14.095 1.00 93.12 438 ALA A O 1
ATOM 3669 N N . LEU A 1 439 ? -3.347 -0.825 -12.019 1.00 94.38 439 LEU A N 1
ATOM 3670 C CA . LEU A 1 439 ? -3.217 0.628 -11.963 1.00 94.38 439 LEU A CA 1
ATOM 3671 C C . LEU A 1 439 ? -2.247 1.157 -13.029 1.00 94.38 439 LEU A C 1
ATOM 3673 O O . LEU A 1 439 ? -2.538 2.144 -13.707 1.00 94.38 439 LEU A O 1
ATOM 3677 N N . LEU A 1 440 ? -1.100 0.498 -13.201 1.00 92.62 440 LEU A N 1
ATOM 3678 C CA . LEU A 1 440 ? -0.122 0.861 -14.227 1.00 92.62 440 LEU A CA 1
ATOM 3679 C C . LEU A 1 440 ? -0.711 0.696 -15.638 1.00 92.62 440 LEU A C 1
ATOM 3681 O O . LEU A 1 440 ? -0.637 1.615 -16.452 1.00 92.62 440 LEU A O 1
ATOM 3685 N N . LEU A 1 441 ? -1.399 -0.421 -15.901 1.00 89.38 441 LEU A N 1
ATOM 3686 C CA . LEU A 1 441 ? -2.133 -0.626 -17.157 1.00 89.38 441 LEU A CA 1
ATOM 3687 C C . LEU A 1 441 ? -3.210 0.445 -17.381 1.00 89.38 441 LEU A C 1
ATOM 3689 O O . LEU A 1 441 ? -3.352 0.952 -18.491 1.00 89.38 441 LEU A O 1
ATOM 3693 N N . TYR A 1 442 ? -3.959 0.795 -16.334 1.00 88.50 442 TYR A N 1
ATOM 3694 C CA . TYR A 1 442 ? -5.038 1.778 -16.396 1.00 88.50 442 TYR A CA 1
ATOM 3695 C C . TYR A 1 442 ? -4.518 3.182 -16.735 1.00 88.50 442 TYR A C 1
ATOM 3697 O O . TYR A 1 442 ? -5.098 3.880 -17.564 1.00 88.50 442 TYR A O 1
ATOM 3705 N N . THR A 1 443 ? -3.408 3.589 -16.115 1.00 88.94 443 THR A N 1
ATOM 3706 C CA . THR A 1 443 ? -2.840 4.942 -16.247 1.00 88.94 443 THR A CA 1
ATOM 3707 C C . THR A 1 443 ? -1.965 5.133 -17.488 1.00 88.94 443 THR A C 1
ATOM 3709 O O . THR A 1 443 ? -1.687 6.275 -17.852 1.00 88.94 443 THR A O 1
ATOM 3712 N N . ALA A 1 444 ? -1.535 4.056 -18.154 1.00 86.25 444 ALA A N 1
ATOM 3713 C CA . ALA A 1 444 ? -0.593 4.111 -19.273 1.00 86.25 444 ALA A CA 1
ATOM 3714 C C . ALA A 1 444 ? -1.049 5.042 -20.415 1.00 86.25 444 ALA A C 1
ATOM 3716 O O . ALA A 1 444 ? -0.316 5.951 -20.797 1.00 86.25 444 ALA A O 1
ATOM 3717 N N . ASP A 1 445 ? -2.269 4.884 -20.929 1.00 78.25 445 ASP A N 1
ATOM 3718 C CA . ASP A 1 445 ? -2.770 5.709 -22.042 1.00 78.25 445 ASP A CA 1
ATOM 3719 C C . ASP A 1 445 ? -2.858 7.198 -21.683 1.00 78.25 445 ASP A C 1
ATOM 3721 O O . ASP A 1 445 ? -2.485 8.068 -22.475 1.00 78.25 445 ASP A O 1
ATOM 3725 N N . ASP A 1 446 ? -3.337 7.488 -20.475 1.00 82.38 446 ASP A N 1
ATOM 3726 C CA . ASP A 1 446 ? -3.515 8.859 -20.008 1.00 82.38 446 ASP A CA 1
ATOM 3727 C C . ASP A 1 446 ? -2.169 9.553 -19.802 1.00 82.38 446 ASP A C 1
ATOM 3729 O O . ASP A 1 446 ? -2.061 10.756 -20.030 1.00 82.38 446 ASP A O 1
ATOM 3733 N N . LEU A 1 447 ? -1.142 8.802 -19.399 1.00 86.25 447 LEU A N 1
ATOM 3734 C CA . LEU A 1 447 ? 0.233 9.282 -19.307 1.00 86.25 447 LEU A CA 1
ATOM 3735 C C . LEU A 1 447 ? 0.882 9.466 -20.681 1.00 86.25 447 LEU A C 1
ATOM 3737 O O . LEU A 1 447 ? 1.660 10.397 -20.872 1.00 86.25 447 LEU A O 1
ATOM 3741 N N . PHE A 1 448 ? 0.556 8.611 -21.653 1.00 81.88 448 PHE A N 1
ATOM 3742 C CA . PHE A 1 448 ? 1.098 8.690 -23.011 1.00 81.88 448 PHE A CA 1
ATOM 3743 C C . PHE A 1 448 ? 0.772 10.018 -23.705 1.00 81.88 448 PHE A C 1
ATOM 3745 O O . PHE A 1 448 ? 1.563 10.529 -24.505 1.00 81.88 448 PHE A O 1
ATOM 3752 N N . ALA A 1 449 ? -0.406 10.575 -23.415 1.00 80.88 449 ALA A N 1
ATOM 3753 C CA . ALA A 1 449 ? -0.859 11.844 -23.973 1.00 80.88 449 ALA A CA 1
ATOM 3754 C C . ALA A 1 449 ? -0.094 13.063 -23.423 1.00 80.88 449 ALA A C 1
ATOM 3756 O O . ALA A 1 449 ? -0.140 14.139 -24.026 1.00 80.88 449 ALA A O 1
ATOM 3757 N N . GLU A 1 450 ? 0.615 12.908 -22.305 1.00 84.69 450 GLU A N 1
ATOM 3758 C CA . GLU A 1 450 ? 1.264 14.003 -21.595 1.00 84.69 450 GLU A CA 1
ATOM 3759 C C . GLU A 1 450 ? 2.656 14.309 -22.162 1.00 84.69 450 GLU A C 1
ATOM 3761 O O . GLU A 1 450 ? 3.387 13.446 -22.656 1.00 84.69 450 GLU A O 1
ATOM 3766 N N . LYS A 1 451 ? 3.051 15.582 -22.087 1.00 83.81 451 LYS A N 1
ATOM 3767 C CA . LYS A 1 451 ? 4.406 16.019 -22.448 1.00 83.81 451 LYS A CA 1
ATOM 3768 C C . LYS A 1 451 ? 5.284 16.011 -21.205 1.00 83.81 451 LYS A C 1
ATOM 3770 O O . LYS A 1 451 ? 5.398 17.023 -20.517 1.00 83.81 451 LYS A O 1
ATOM 3775 N N . ILE A 1 452 ? 5.893 14.862 -20.937 1.00 82.88 452 ILE A N 1
ATOM 3776 C CA . ILE A 1 452 ? 6.763 14.643 -19.781 1.00 82.88 452 ILE A CA 1
ATOM 3777 C C . ILE A 1 452 ? 8.224 14.729 -20.223 1.00 82.88 452 ILE A C 1
ATOM 3779 O O . ILE A 1 452 ? 8.632 14.070 -21.178 1.00 82.88 452 ILE A O 1
ATOM 3783 N N . SER A 1 453 ? 8.993 15.578 -19.545 1.00 77.50 453 SER A N 1
ATOM 3784 C CA . SER A 1 453 ? 10.378 15.919 -19.898 1.00 77.50 453 SER A CA 1
ATOM 3785 C C . SER A 1 453 ? 11.406 15.547 -18.830 1.00 77.50 453 SER A C 1
ATOM 3787 O O . SER A 1 453 ? 12.601 15.557 -19.111 1.00 77.50 453 SER A O 1
ATOM 3789 N N . SER A 1 454 ? 10.959 15.190 -17.624 1.00 77.25 454 SER A N 1
ATOM 3790 C CA . SER A 1 454 ? 11.814 14.754 -16.520 1.00 77.25 454 SER A CA 1
ATOM 3791 C C . SER A 1 454 ? 11.112 13.710 -15.650 1.00 77.25 454 SER A C 1
ATOM 3793 O O . SER A 1 454 ? 9.889 13.562 -15.697 1.00 77.25 454 SER A O 1
ATOM 3795 N N . HIS A 1 455 ? 11.891 13.002 -14.830 1.00 76.00 455 HIS A N 1
ATOM 3796 C CA . HIS A 1 455 ? 11.363 12.026 -13.878 1.00 76.00 455 HIS A CA 1
ATOM 3797 C C . HIS A 1 455 ? 10.477 12.670 -12.798 1.00 76.00 455 HIS A C 1
ATOM 3799 O O . HIS A 1 455 ? 9.427 12.134 -12.457 1.00 76.00 455 HIS A O 1
ATOM 3805 N N . ASP A 1 456 ? 10.845 13.849 -12.296 1.00 78.06 456 ASP A N 1
ATOM 3806 C CA . ASP A 1 456 ? 10.040 14.546 -11.283 1.00 78.06 456 ASP A CA 1
ATOM 3807 C C . ASP A 1 456 ? 8.676 14.958 -11.849 1.00 78.06 456 ASP A C 1
ATOM 3809 O O . ASP A 1 456 ? 7.642 14.767 -11.207 1.00 78.06 456 ASP A O 1
ATOM 3813 N N . GLN A 1 457 ? 8.660 15.434 -13.100 1.00 84.81 457 GLN A N 1
ATOM 3814 C CA . GLN A 1 457 ? 7.418 15.734 -13.806 1.00 84.81 457 GLN A CA 1
ATOM 3815 C C . GLN A 1 457 ? 6.590 14.460 -14.033 1.00 84.81 457 GLN A C 1
ATOM 3817 O O . GLN A 1 457 ? 5.366 14.501 -13.925 1.00 84.81 457 GLN A O 1
ATOM 3822 N N . PHE A 1 458 ? 7.237 13.323 -14.318 1.00 87.69 458 PHE A N 1
ATOM 3823 C CA . PHE A 1 458 ? 6.551 12.034 -14.407 1.00 87.69 458 PHE A CA 1
ATOM 3824 C C . PHE A 1 458 ? 5.831 11.687 -13.105 1.00 87.69 458 PHE A C 1
ATOM 3826 O O . PHE A 1 458 ? 4.647 11.357 -13.145 1.00 87.69 458 PHE A O 1
ATOM 3833 N N . ILE A 1 459 ? 6.519 11.791 -11.964 1.00 86.62 459 ILE A N 1
ATOM 3834 C CA . ILE A 1 459 ? 5.932 11.499 -10.653 1.00 86.62 459 ILE A CA 1
ATOM 3835 C C . ILE A 1 459 ? 4.735 12.416 -10.399 1.00 86.62 459 ILE A C 1
ATOM 3837 O O . ILE A 1 459 ? 3.668 11.929 -10.034 1.00 86.62 459 ILE A O 1
ATOM 3841 N N . GLU A 1 460 ? 4.880 13.724 -10.623 1.00 90.00 460 GLU A N 1
ATOM 3842 C CA . GLU A 1 460 ? 3.798 14.686 -10.399 1.00 90.00 460 GLU A CA 1
ATOM 3843 C C . GLU A 1 460 ? 2.561 14.354 -11.245 1.00 90.00 460 GLU A C 1
ATOM 3845 O O . GLU A 1 460 ? 1.453 14.227 -10.719 1.00 90.00 460 GLU A O 1
ATOM 3850 N N . VAL A 1 461 ? 2.752 14.153 -12.552 1.00 91.81 461 VAL A N 1
ATOM 3851 C CA . VAL A 1 461 ? 1.662 13.817 -13.473 1.00 91.81 461 VAL A CA 1
ATOM 3852 C C . VAL A 1 461 ? 1.037 12.474 -13.095 1.00 91.81 461 VAL A C 1
ATOM 3854 O O . VAL A 1 461 ? -0.188 12.365 -13.063 1.00 91.81 461 VAL A O 1
ATOM 3857 N N . PHE A 1 462 ? 1.841 11.466 -12.747 1.00 92.75 462 PHE A N 1
ATOM 3858 C CA . PHE A 1 462 ? 1.339 10.170 -12.294 1.00 92.75 462 PHE A CA 1
ATOM 3859 C C . PHE A 1 462 ? 0.451 10.304 -11.053 1.00 92.75 462 PHE A C 1
ATOM 3861 O O . PHE A 1 462 ? -0.664 9.788 -11.062 1.00 92.75 462 PHE A O 1
ATOM 3868 N N . GLN A 1 463 ? 0.872 11.052 -10.026 1.00 92.00 463 GLN A N 1
ATOM 3869 C CA . GLN A 1 463 ? 0.056 11.274 -8.824 1.00 92.00 463 GLN A CA 1
ATOM 3870 C C . GLN A 1 463 ? -1.241 12.039 -9.143 1.00 92.00 463 GLN A C 1
ATOM 3872 O O . GLN A 1 463 ? -2.310 11.718 -8.616 1.00 92.00 463 GLN A O 1
ATOM 3877 N N . GLN A 1 464 ? -1.193 13.007 -10.065 1.00 92.00 464 GLN A N 1
ATOM 3878 C CA . GLN A 1 464 ? -2.394 13.707 -10.528 1.00 92.00 464 GLN A CA 1
ATOM 3879 C C . GLN A 1 464 ? -3.377 12.768 -11.242 1.00 92.00 464 GLN A C 1
ATOM 3881 O O . GLN A 1 464 ? -4.584 12.885 -11.027 1.00 92.00 464 GLN A O 1
ATOM 3886 N N . LYS A 1 465 ? -2.893 11.837 -12.075 1.00 91.31 465 LYS A N 1
ATOM 3887 C CA . LYS A 1 465 ? -3.745 10.824 -12.724 1.00 91.31 465 LYS A CA 1
ATOM 3888 C C . LYS A 1 465 ? -4.279 9.816 -11.713 1.00 91.31 465 LYS A C 1
ATOM 3890 O O . LYS A 1 465 ? -5.462 9.494 -11.758 1.00 91.31 465 LYS A O 1
ATOM 3895 N N . LEU A 1 466 ? -3.439 9.384 -10.775 1.00 92.88 466 LEU A N 1
ATOM 3896 C CA . LEU A 1 466 ? -3.798 8.456 -9.708 1.00 92.88 466 LEU A CA 1
ATOM 3897 C C . LEU A 1 466 ? -4.983 8.975 -8.885 1.00 92.88 466 LEU A C 1
ATOM 3899 O O . LEU A 1 466 ? -5.967 8.260 -8.734 1.00 92.88 466 LEU A O 1
ATOM 3903 N N . SER A 1 467 ? -4.943 10.242 -8.459 1.00 90.12 467 SER A N 1
ATOM 3904 C CA . SER A 1 467 ? -6.024 10.867 -7.671 1.00 90.12 467 SER A CA 1
ATOM 3905 C C . SER A 1 467 ? -7.378 10.972 -8.383 1.00 90.12 467 SER A C 1
ATOM 3907 O O . SER A 1 467 ? -8.393 11.253 -7.749 1.00 90.12 467 SER A O 1
ATOM 3909 N N . LYS A 1 468 ? -7.405 10.761 -9.704 1.00 89.75 468 LYS A N 1
ATOM 3910 C CA . LYS A 1 468 ? -8.608 10.807 -10.547 1.00 89.75 468 LYS A CA 1
ATOM 3911 C C . LYS A 1 468 ? -8.976 9.438 -11.118 1.00 89.75 468 LYS A C 1
ATOM 3913 O O . LYS A 1 468 ? -9.900 9.349 -11.925 1.00 89.75 468 LYS A O 1
ATOM 3918 N N . ALA A 1 469 ? -8.229 8.393 -10.772 1.00 91.12 469 ALA A N 1
ATOM 3919 C CA . ALA A 1 469 ? -8.414 7.079 -11.358 1.00 91.12 469 ALA A CA 1
ATOM 3920 C C . ALA A 1 469 ? -9.677 6.401 -10.813 1.00 91.12 469 ALA A C 1
ATOM 3922 O O . ALA A 1 469 ? -10.008 6.520 -9.635 1.00 91.12 469 ALA A O 1
ATOM 3923 N N . ASN A 1 470 ? -10.375 5.659 -11.675 1.00 91.81 470 ASN A N 1
ATOM 3924 C CA . ASN A 1 470 ? -11.558 4.910 -11.276 1.00 91.81 470 ASN A CA 1
ATOM 3925 C C . ASN A 1 470 ? -11.140 3.590 -10.609 1.00 91.81 470 ASN A C 1
ATOM 3927 O O . ASN A 1 470 ? -10.822 2.610 -11.288 1.00 91.81 470 ASN A O 1
ATOM 3931 N N . VAL A 1 471 ? -11.160 3.551 -9.274 1.00 93.31 471 VAL A N 1
ATOM 3932 C CA . VAL A 1 471 ? -10.763 2.364 -8.496 1.00 93.31 471 VAL A CA 1
ATOM 3933 C C . VAL A 1 471 ? -11.622 1.143 -8.835 1.00 93.31 471 VAL A C 1
ATOM 3935 O O . VAL A 1 471 ? -11.104 0.027 -8.857 1.00 93.31 471 VAL A O 1
ATOM 3938 N N . ALA A 1 472 ? -12.894 1.332 -9.199 1.00 92.38 472 ALA A N 1
ATOM 3939 C CA . ALA A 1 472 ? -13.774 0.244 -9.629 1.00 92.38 472 ALA A CA 1
ATOM 3940 C C . ALA A 1 472 ? -13.251 -0.486 -10.874 1.00 92.38 472 ALA A C 1
ATOM 3942 O O . ALA A 1 472 ? -13.299 -1.716 -10.971 1.00 92.38 472 ALA A O 1
ATOM 3943 N N . GLU A 1 473 ? -12.762 0.283 -11.843 1.00 90.19 473 GLU A N 1
ATOM 3944 C CA . GLU A 1 473 ? -12.220 -0.252 -13.088 1.00 90.19 473 GLU A CA 1
ATOM 3945 C C . GLU A 1 473 ? -10.869 -0.918 -12.840 1.00 90.19 473 GLU A C 1
ATOM 3947 O O . GLU A 1 473 ? -10.644 -2.032 -13.312 1.00 90.19 473 GLU A O 1
ATOM 3952 N N . ILE A 1 474 ? -10.012 -0.298 -12.021 1.00 92.69 474 ILE A N 1
ATOM 3953 C CA . ILE A 1 474 ? -8.715 -0.873 -11.646 1.00 92.69 474 ILE A CA 1
ATOM 3954 C C . ILE A 1 474 ? -8.902 -2.218 -10.933 1.00 92.69 474 ILE A C 1
ATOM 3956 O O . ILE A 1 474 ? -8.215 -3.182 -11.261 1.00 92.69 474 ILE A O 1
ATOM 3960 N N . LEU A 1 475 ? -9.850 -2.325 -9.998 1.00 93.31 475 LEU A N 1
ATOM 3961 C CA . LEU A 1 475 ? -10.159 -3.588 -9.322 1.00 93.31 475 LEU A CA 1
ATOM 3962 C C . LEU A 1 475 ? -10.690 -4.641 -10.307 1.00 93.31 475 LEU A C 1
ATOM 3964 O O . LEU A 1 475 ? -10.222 -5.776 -10.320 1.00 93.31 475 LEU A O 1
ATOM 3968 N N . SER A 1 476 ? -11.589 -4.261 -11.216 1.00 89.88 476 SER A N 1
ATOM 3969 C CA . SER A 1 476 ? -12.073 -5.178 -12.263 1.00 89.88 476 SER A CA 1
ATOM 3970 C C . SER A 1 476 ? -10.930 -5.711 -13.139 1.00 89.88 476 SER A C 1
ATOM 3972 O O . SER A 1 476 ? -10.899 -6.890 -13.502 1.00 89.88 476 SER A O 1
ATOM 3974 N N . MET A 1 477 ? -9.950 -4.858 -13.453 1.00 88.44 477 MET A N 1
ATOM 3975 C CA . MET A 1 477 ? -8.732 -5.260 -14.155 1.00 88.44 477 MET A CA 1
ATOM 3976 C C . MET A 1 477 ? -7.870 -6.197 -13.305 1.00 88.44 477 MET A C 1
ATOM 3978 O O . MET A 1 477 ? -7.455 -7.247 -13.797 1.00 88.44 477 MET A O 1
ATOM 3982 N N . ALA A 1 478 ? -7.639 -5.852 -12.036 1.00 92.06 478 ALA A N 1
ATOM 3983 C CA . ALA A 1 478 ? -6.781 -6.588 -11.113 1.00 92.06 478 ALA A CA 1
ATOM 3984 C C . ALA A 1 478 ? -7.245 -8.033 -10.889 1.00 92.06 478 ALA A C 1
ATOM 3986 O O . ALA A 1 478 ? -6.411 -8.941 -10.876 1.00 92.06 478 ALA A O 1
ATOM 3987 N N . GLN A 1 479 ? -8.557 -8.273 -10.784 1.00 88.25 479 GLN A N 1
ATOM 3988 C CA . GLN A 1 479 ? -9.117 -9.617 -10.593 1.00 88.25 479 GLN A CA 1
ATOM 3989 C C . GLN A 1 479 ? -8.676 -10.603 -11.684 1.00 88.25 479 GLN A C 1
ATOM 3991 O O . GLN A 1 479 ? -8.399 -11.771 -11.414 1.00 88.25 479 GLN A O 1
ATOM 3996 N N . ASN A 1 480 ? -8.540 -10.107 -12.915 1.00 83.94 480 ASN A N 1
ATOM 3997 C CA . ASN A 1 480 ? -8.251 -10.910 -14.098 1.00 83.94 480 ASN A CA 1
ATOM 3998 C C . ASN A 1 480 ? -6.748 -11.085 -14.376 1.00 83.94 480 ASN A C 1
ATOM 4000 O O . ASN A 1 480 ? -6.371 -11.799 -15.312 1.00 83.94 480 ASN A O 1
ATOM 4004 N N . LEU A 1 481 ? -5.872 -10.448 -13.589 1.00 87.19 481 LEU A N 1
ATOM 4005 C CA . LEU A 1 481 ? -4.425 -10.582 -13.741 1.00 87.19 481 LEU A CA 1
ATOM 4006 C C . LEU A 1 481 ? -3.901 -11.863 -13.083 1.00 87.19 481 LEU A C 1
ATOM 4008 O O . LEU A 1 481 ? -4.273 -12.227 -11.963 1.00 87.19 481 LEU A O 1
ATOM 4012 N N . LYS A 1 482 ? -2.984 -12.533 -13.787 1.00 84.94 482 LYS A N 1
ATOM 4013 C CA . LYS A 1 482 ? -2.259 -13.717 -13.315 1.00 84.94 482 LYS A CA 1
ATOM 4014 C C . LYS A 1 482 ? -0.798 -13.325 -13.070 1.00 84.94 482 LYS A C 1
ATOM 4016 O O . LYS A 1 482 ? -0.024 -13.296 -14.023 1.00 84.94 482 LYS A O 1
ATOM 4021 N N . ILE A 1 483 ? -0.475 -12.992 -11.815 1.00 80.75 483 ILE A N 1
ATOM 4022 C CA . ILE A 1 483 ? 0.861 -12.579 -11.339 1.00 80.75 483 ILE A CA 1
ATOM 4023 C C . ILE A 1 483 ? 1.409 -13.588 -10.330 1.00 80.75 483 ILE A C 1
ATOM 4025 O O . ILE A 1 483 ? 0.678 -13.983 -9.388 1.00 80.75 483 ILE A O 1
#

Solvent-accessible surface area (backbone atoms only — not comparable to full-atom values): 27257 Å² total; per-residue (Å²): 134,83,70,50,74,48,81,41,75,29,37,38,40,87,44,103,85,44,71,46,59,24,36,38,33,43,33,45,52,98,88,41,51,34,43,34,31,32,60,90,52,64,68,77,56,63,77,73,72,65,90,68,72,65,81,79,54,82,55,81,40,75,47,50,60,86,73,31,51,31,41,32,55,45,76,70,100,43,42,30,45,30,42,26,35,102,91,48,73,47,34,36,34,31,92,45,64,67,62,52,52,51,50,44,56,58,46,42,76,55,26,25,58,44,68,36,93,88,43,65,51,26,24,33,59,38,78,49,53,85,74,62,81,43,72,71,64,68,77,76,84,78,86,65,54,71,70,58,46,52,52,50,53,52,42,63,51,56,82,50,68,63,74,85,64,73,55,53,72,51,48,63,69,58,58,59,64,48,36,47,100,83,73,43,74,41,86,92,58,52,59,45,82,73,46,41,51,35,44,58,52,65,45,44,43,25,55,52,45,58,47,59,48,68,55,60,73,73,62,76,79,51,72,91,70,83,63,77,82,71,52,61,56,60,53,42,49,62,46,41,46,60,67,72,68,55,49,69,70,52,57,71,72,36,61,65,62,51,50,51,52,54,49,51,54,51,47,49,60,75,45,28,71,72,38,73,68,34,67,60,52,42,51,39,51,46,53,31,53,56,31,41,32,67,72,34,63,88,62,39,51,80,50,77,52,52,57,44,52,49,38,61,54,47,66,40,41,57,66,50,75,60,85,80,29,43,27,30,54,86,70,51,76,31,49,59,67,57,48,28,26,52,54,41,53,51,46,52,38,46,37,59,75,68,44,39,46,49,45,67,39,98,52,74,72,37,44,52,56,58,43,50,48,53,41,48,52,48,29,64,74,78,40,46,65,58,56,50,48,33,43,70,36,36,39,41,53,72,69,83,48,48,72,42,60,60,33,70,39,52,90,40,51,54,75,69,50,43,53,31,50,59,48,27,44,77,38,44,84,67,36,68,47,29,40,52,47,21,43,52,63,67,45,44,68,71,54,67,76,51,94,49,89,36,47,69,53,32,53,53,53,48,53,58,50,50,57,67,54,61,58,63,59,28,44,62,47,16,74,76,56,91,127

Sequence (483 aa):
MSTAIYTYIVDYYDTPTHYTKGALNIEENYGTLFLNYYSEVNVEQLVSNLRIDIQLKLPDFAAIISDFSKIKVTVKNGIILSFMKQDSEMSFSFQSYFKVKEIFHLISKYFILKASTETPTTFEFIQKDTRLISLNPFIITNDYIKEELKEKLSIARKGKSLQQGQPKTLSESEFKSLFDENNTFKPTTTFENEFYNCQMDNKVSSLVFDYIVHYNQEKSSNEQSEEPKVDKQTEYIRIKEQWQATPKLQWEKYPELRRLVNSIENDIVKHSKFFRESEFLMQVSFNVLLTLSYWNRNRAYYNELMVYILHGIIEFYVEKIEGEKIIFYDGASHSQVESESIFFHSFIDFYLKNKLDEIIADIKTPRIFQMLQDIGDFFVKEHSEVLQLYQHLQSFSLLFLVPNIETFFINSFSKDDIKRLMISSLCIPKFLEKFSAALLLYTADDLFAEKISSHDQFIEVFQQKLSKANVAEILSMAQNLKI

Organism: Trichomonas vaginalis (strain ATCC PRA-98 / G3) (NCBI:txid412133)

Radius of gyration: 27.08 Å; Cα contacts (8 Å, |Δi|>4): 648; chains: 1; bounding box: 77×47×70 Å

Secondary structure (DSSP, 8-state):
-PPEEEEEEEEEEEETTEEEEEEEEEEEETTEEEEEEES---HHHHTSS-SSSSTTSPPSEEEEGGG-SEEEEEESSSEEEEEEETTEEEEEEES-HHHHHHHHHHHHTTEEEEEPSS-TTEEEEEE--TT--PPPPP-------HHHHHHHHHHHHHTT-----PPPEE-HHHHHHTB-TTSPBPTT--HHHHHTT-EE-HHHHHHHHHHHHH--GGGGTS---------HHHHHHHHHHHHHT--HHHHHH-HHHHHHHHHHHHHHHHTGGGGTT-HHHHHHHHHHHHHHHHH-TTTS---THHHHHHHHHHHHHEEEEETTEEEETTS-EE-HHHHHHHHHHHHHHHHHHTTTHHHHS--SS-HHHHHHHHHHHHHHHH-HHHHHHHHHTT--SGGGGHHHHHTTTTTTS-HHHHHHHHHHHTTSTTHHHHHHHHHHHHHHHHHHTS---SHHHHHHHHHHHHTT--HHHHHHHHHT---

Mean predicted aligned error: 12.85 Å

Nearest PDB structures (foldseek):
  5tub-assembly2_B  TM=8.143E-01  e=2.431E-08  Squalomorphii
  5tuc-assembly1_A  TM=8.149E-01  e=1.221E-07  Sus scrofa
  5tuc-assembly2_B  TM=8.312E-01  e=3.691E-07  Sus scrofa
  2qfz-assembly2_B  TM=7.137E-01  e=6.456E-05  Homo sapiens
  3qye-assembly2_B  TM=7.000E-01  e=6.475E-04  Homo sapiens

Foldseek 3Di:
DDWDKDKAFWWKPPDPPDTATWIWIWIADPLWTKTFTARPDPPVVVVPDDPPPVVPDHGPDMDILVQAFKWFWDQDCATWTWGHDPPDTIIIGHRDPVSVVVVQVVLQVFFAFCQDQVHLRMTGTDGDDLQDGHFRFDDDRDPDDLVVLLVVLVCVCVVCPLPPDDAAEDDPVNVQVQADPVRHGDPVDALLVRQALYFYDLLVLLVLLLCLLPDDPVCVPDDDPPPPPPPLLVVLVVLLCVVVVQDPVNCVVDVVLVVLLVVLLVLLVVPCVLQVVDPLSSVLLSSLLSSQCSVDVPQSNDDSLLSLVLSLLCSSFAPDDDVQWGQGPVRDIDGSSRSSSSSNSSSVSLCVLLVLSLAQPSDSDRCVSVLQVVLSVLCVPPPVSLCVLCVVLSHGGPVLCSVCVSNVVSVQEDSSLSSSSSSNSSRDPSSSSLLVSLLSSQCRSVLSPDDHDTPVSVSVVSSVCSHVDDSSNSSSRSVPDDD

=== Feature glossary ===
Key to the feature types in this record:

— What the protein is —

Primary structure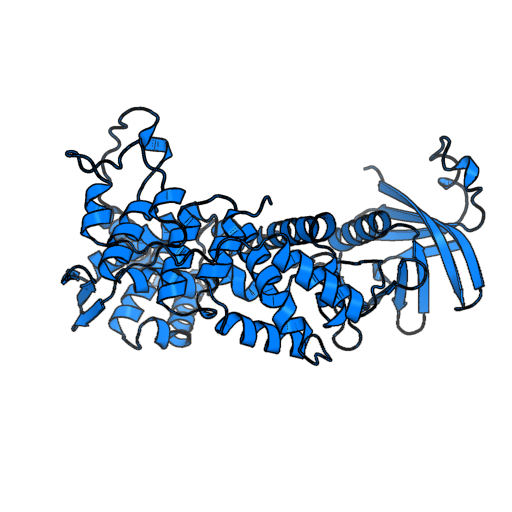: the covalent order of the twenty standard amino acids along the backbone. Two proteins with the same sequence will (almost always) fold to the same structure; two with 30% identity often share a fold but not the details.

Database cross-references. InterPro integrates a dozen domain/family signature databases into unified entries with residue-range hits. GO terms attach function/process/location labels with evidence codes. CATH codes position the fold in a four-level structural taxonomy. Organism is the NCBI-taxonomy species name.

— Where its atoms are —

The mmCIF block holds the 3D Cartesian coordinates of each backbone atom (N, Cα, C, O) in ångströms. mmCIF is the PDB's canonical archive format — a tagged-loop text representation of the atomic model.

Six rendered views show the 3D structure from the faces of a cube — i.e. along ±x, ±y, ±z. Rendering representation is drawn randomly per protein from cartoon (secondary-structure ribbons), sticks (backbone bonds), or molecular surface; coloring is either N→C rainbow (blue at the N-terminus through red at the C-terminus) or one color per chain.

— Local backbone conformation —

DSSP 8-state secondary structure assigns each residue one of H (α-helix), G (3₁₀-helix), I (π-helix), E (extended β-strand), B (isolated β-bridge), T (hydrogen-bonded turn), S (bend), or '-' (coil). The assignment is computed from backbone hydrogen-bond geometry via the Kabsch–Sander algorithm.

P-SEA three-state annotation labels each residue as helix, strand, or coil based purely on the geometry of the Cα trace. It serves as a fallback when the full backbone (and thus DSSP) is unavailable.

The φ/ψ torsion pair specifies the backbone conformation at each residue. φ rotates about the N–Cα bond, ψ about the Cα–C bond. Steric clashes forbid most of the (φ, ψ) plane — the allowed regions (α-helix basin, β-sheet basin, left-handed helix) are the Ramachandran-allowed regions.

— Global shape and packing —

The geometric summary reports three shape descriptors. Rg (radius of gyration) measures how spread out the Cα atoms are about their centre of mass; compact globular proteins have small Rg, elongated or unfolded ones large. Cα contacts (<8 Å, |i−j|>4) count long-range residue pairs in spatial proximity — high for tightly packed folds, near zero for rods or random coil. The bounding-box extents give the protein's footprint along x, y, z in Å.

Accessible surface area quantifies burial. A residue with SASA near zero is packed into the hydrophobic core; one with SASA >100 Å² sits on the surface. Computed here via the Shrake–Rupley numerical algorithm with a 1.4 Å probe.

Plot images: a contact map (which residues are close in 3D, as an N×N binary image), a Ramachandran scatter (backbone torsion angles, revealing secondary-structure composition at a glance), and — for AlphaFold structures — a PAE heatmap (pairwise prediction confidence).

— Structural neighborhood —

The Foldseek 3Di string encodes local tertiary geometry as a 20-letter alphabet — one character per residue — derived from the relative positions of nearby Cα atoms. Unlike the amino-acid sequence, 3Di is a direct function of the 3D structure, so two proteins with the same fold have similar 3Di strings even at low sequence identity.

Nearest PDB neighbors are the top structural matches found by Foldseek when searching this structure against the entire Protein Data Bank. Each hit reports a TM-score (0 to 1; >0.5 almost always implies the same fold) and an E-value. These are *structural* homologs — they may share no detectable sequence similarity.

— Confidence and disorder —

For AlphaFold models, the B-factor field carries pLDDT — the model's own estimate of local accuracy on a 0–100 scale. Regions with pLDDT<50 should be treated as essentially unmodeled; they often correspond to intrinsically disordered segments.

B-factor (Debye–Waller factor) reflects atomic displacement in the crystal lattice. It is an experimental observable (units Å²), not a prediction; low values mean the atom is pinned down, high values mean it moves or is heterogeneous across the crystal.

Predicted aligned error is AlphaFold's pairwise confidence. Unlike pLDDT (per-residue), PAE is per-residue-pair and captures whether two parts of the structure are correctly placed relative to each other. Units are ångströms of expected positional error.